Protein 6TOD (pdb70)

Secondary structure (DSSP, 8-state):
-HHHHHHHHHHHHHHHHHHHHHHHHHHHH-GGG--HHHHHHHHHHHHHHHIIIIIHHHHHHHHHHSS--SHHHHHHHHHHHHHHHHHHHHHHHHHHHHHHHHHHHSTTSS---HHHHHHHHHHHHHHHHHHTHHHHHHEEEEESSGGGTTT-STTEEEEE--SSSSHHHHHHHHHHIIIIIHHHHHHHHHHHHHHHHHSSPPPTT----HHHHHHHHHHHHHHHHHHHHHHHHHHHHHHHHHHHHTT--S--GGGHHHHHHHHHHHHHHHHHHHHHHHHHHHHH-HHHHHHHHHIIIII--/-HHHHHHIIIIIIIIIIHHHHHHHHHHHHHHHHHHHHHHHHHHHT-GGG--HHHHHHHHHHHHHHHIIIIIHHHHHHHHHHSS--SHHHHHHHHHHHHHHHHHHHHHHHHHHHHHHHHHHHSTTSS---HHHHHHHHHHHHHHHHHHTHHHHHHEEEE----EEEE--SSSSHHHHHHHHHHIIIIIHHHHHHHHHHHHHHHHHS----SSSHHHHHHHHHHHHHHHHHHHHHHHHHHHHHHHHHHHHHHTT-----STTHHHHHHHHHHHHHHHHHHHHHHHHHHHHH-HHHHHHHHHIIIIIHHHHHH-

CATH classification: 1.20.1070.10

Structure (mmCIF, N/CA/C/O backbone):
data_6TOD
#
_entry.id   6TOD
#
_cell.length_a   57.907
_cell.length_b   158.891
_cell.length_c   182.354
_cell.angle_alpha   90
_cell.angle_beta   95.77
_cell.angle_gamma   90
#
_symmetry.space_group_name_H-M   'I 1 2 1'
#
loop_
_entity.id
_entity.type
_entity.pdbx_description
1 polymer 'Orexin receptor type 1'
2 non-polymer N-ethyl-2-[(6-methoxypyridin-3-yl)-(2-methylphenyl)sulfonyl-amino]-N-(pyridin-3-ylmethyl)ethanamide
3 non-polymer 'SULFATE ION'
4 non-polymer 'TETRAETHYLENE GLYCOL'
5 non-polymer 'CITRIC ACID'
6 non-polymer 'octyl 1-thio-beta-D-glucopyranoside'
7 non-polymer '(1R)-2-{[(S)-{[(2S)-2,3-dihydroxypropyl]oxy}(hydroxy)phosphoryl]oxy}-1-[(hexadecanoyloxy)methyl]ethyl (9Z)-octadec-9-enoate'
8 non-polymer 'SODIUM ION'
9 water water
#
loop_
_atom_site.group_PDB
_atom_site.id
_atom_site.type_symbol
_atom_site.label_atom_id
_atom_site.label_alt_id
_atom_site.label_comp_id
_atom_site.label_asym_id
_atom_site.label_entity_id
_atom_site.label_seq_id
_atom_site.pdbx_PDB_ins_code
_atom_site.Cartn_x
_atom_site.Cartn_y
_atom_site.Cartn_z
_atom_site.occupancy
_atom_site.B_iso_or_equiv
_atom_site.auth_seq_id
_atom_site.auth_comp_id
_atom_site.auth_asym_id
_atom_site.auth_atom_id
_atom_site.pdbx_PDB_model_num
ATOM 1 N N . TYR A 1 21 ? -3.185 -16.03 26.987 1 90.92 45 TYR A N 1
ATOM 2 C CA . TYR A 1 21 ? -2.518 -14.806 26.532 1 90.67 45 TYR A CA 1
ATOM 3 C C . TYR A 1 21 ? -0.975 -14.866 26.701 1 91.06 45 TYR A C 1
ATOM 4 O O . TYR A 1 21 ? -0.263 -14.062 26.093 1 89.97 45 TYR A O 1
ATOM 13 N N . ALA A 1 22 ? -0.471 -15.849 27.485 1 85.51 46 ALA A N 1
ATOM 14 C CA . ALA A 1 22 ? 0.956 -16.08 27.724 1 84.16 46 ALA A CA 1
ATOM 15 C C . ALA A 1 22 ? 1.699 -16.487 26.442 1 86.51 46 ALA A C 1
ATOM 16 O O . ALA A 1 22 ? 2.817 -16.013 26.241 1 85.83 46 ALA A O 1
ATOM 18 N N . TRP A 1 23 ? 1.077 -17.335 25.567 1 82 47 TRP A N 1
ATOM 19 C CA . TRP A 1 23 ? 1.674 -17.755 24.287 1 81.24 47 TRP A CA 1
ATOM 20 C C . TRP A 1 23 ? 1.879 -16.538 23.385 1 77.11 47 TRP A C 1
ATOM 21 O O . TRP A 1 23 ? 2.909 -16.443 22.719 1 75.89 47 TRP A O 1
ATOM 32 N N . VAL A 1 24 ? 0.872 -15.643 23.339 1 68.65 48 VAL A N 1
ATOM 33 C CA . VAL A 1 24 ? 0.857 -14.418 22.54 1 66.64 48 VAL A CA 1
ATOM 34 C C . VAL A 1 24 ? 2.006 -13.503 23 1 67.35 48 VAL A C 1
ATOM 35 O O . VAL A 1 24 ? 2.732 -12.976 22.155 1 66.73 48 VAL A O 1
ATOM 39 N N . LEU A 1 25 ? 2.202 -13.384 24.338 1 60.57 49 LEU A N 1
ATOM 40 C CA . LEU A 1 25 ? 3.248 -12.598 24.993 1 57.99 49 LEU A CA 1
ATOM 41 C C . LEU A 1 25 ? 4.648 -13.176 24.736 1 57.59 49 LEU A C 1
ATOM 42 O O . LEU A 1 25 ? 5.557 -12.406 24.421 1 56.75 49 LEU A O 1
ATOM 47 N N . ILE A 1 26 ? 4.817 -14.517 24.861 1 51.67 50 ILE A N 1
ATOM 48 C CA . ILE A 1 26 ? 6.09 -15.214 24.599 1 50.23 50 ILE A CA 1
ATOM 49 C C . ILE A 1 26 ? 6.47 -15.01 23.128 1 52.68 50 ILE A C 1
ATOM 50 O O . ILE A 1 26 ? 7.595 -14.605 22.849 1 51.05 50 ILE A O 1
ATOM 55 N N . ALA A 1 27 ? 5.509 -15.233 22.203 1 48.71 51 ALA A N 1
ATOM 56 C CA . ALA A 1 27 ? 5.713 -15.064 20.764 1 47.74 51 ALA A CA 1
ATOM 57 C C . ALA A 1 27 ? 6.132 -13.632 20.416 1 51.14 51 ALA A C 1
ATOM 58 O O . ALA A 1 27 ? 7.068 -13.45 19.636 1 51.58 51 ALA A O 1
ATOM 60 N N . ALA A 1 28 ? 5.461 -12.62 21.018 1 46.4 52 ALA A N 1
ATOM 61 C CA . ALA A 1 28 ? 5.735 -11.188 20.812 1 44.64 52 ALA A CA 1
ATOM 62 C C . ALA A 1 28 ? 7.137 -10.834 21.296 1 45.7 52 ALA A C 1
ATOM 63 O O . ALA A 1 28 ? 7.847 -10.09 20.626 1 44.14 52 ALA A O 1
ATOM 65 N N . TYR A 1 29 ? 7.538 -11.397 22.45 1 42.02 53 TYR A N 1
ATOM 66 C CA . TYR A 1 29 ? 8.856 -11.206 23.031 1 41.75 53 TYR A CA 1
ATOM 67 C C . TYR A 1 29 ? 9.93 -11.911 22.194 1 45.65 53 TYR A C 1
ATOM 68 O O . TYR A 1 29 ? 11.017 -11.366 22.048 1 45.08 53 TYR A O 1
ATOM 77 N N . VAL A 1 30 ? 9.626 -13.109 21.637 1 42.93 54 VAL A N 1
ATOM 78 C CA . VAL A 1 30 ? 10.533 -13.888 20.769 1 42.51 54 VAL A CA 1
ATOM 79 C C . VAL A 1 30 ? 10.761 -13.129 19.452 1 46.85 54 VAL A C 1
ATOM 80 O O . VAL A 1 30 ? 11.911 -12.935 19.062 1 46.95 54 VAL A O 1
ATOM 84 N N . ALA A 1 31 ? 9.667 -12.655 18.807 1 43.2 55 ALA A N 1
ATOM 85 C CA . ALA A 1 31 ? 9.702 -11.875 17.561 1 42.2 55 ALA A CA 1
ATOM 86 C C . ALA A 1 31 ? 10.569 -10.63 17.718 1 46.26 55 ALA A C 1
ATOM 87 O O . ALA A 1 31 ? 11.454 -10.402 16.898 1 46.89 55 ALA A O 1
ATOM 89 N N . VAL A 1 32 ? 10.357 -9.862 18.805 1 41.78 56 VAL A N 1
ATOM 90 C CA . VAL A 1 32 ? 11.073 -8.627 19.152 1 39.65 56 VAL A CA 1
ATOM 91 C C . VAL A 1 32 ? 12.56 -8.911 19.441 1 42.67 56 VAL A C 1
ATOM 92 O O . VAL A 1 32 ? 13.412 -8.203 18.925 1 42.95 56 VAL A O 1
ATOM 96 N N . PHE A 1 33 ? 12.865 -9.965 20.214 1 38.32 57 PHE A N 1
ATOM 97 C CA . PHE A 1 33 ? 14.231 -10.386 20.551 1 37.21 57 PHE A CA 1
ATOM 98 C C . PHE A 1 33 ? 15.054 -10.689 19.279 1 42.29 57 PHE A C 1
ATOM 99 O O . PHE A 1 33 ? 16.182 -10.202 19.149 1 41.5 57 PHE A O 1
ATOM 107 N N . VAL A 1 34 ? 14.47 -11.474 18.337 1 39.64 58 VAL A N 1
ATOM 108 C CA . VAL A 1 34 ? 15.113 -11.876 17.083 1 39.21 58 VAL A CA 1
ATOM 109 C C . VAL A 1 34 ? 15.29 -10.684 16.148 1 44.49 58 VAL A C 1
ATOM 110 O O . VAL A 1 34 ? 16.4 -10.469 15.673 1 46.1 58 VAL A O 1
ATOM 114 N N . VAL A 1 35 ? 14.232 -9.903 15.899 1 39.76 59 VAL A N 1
ATOM 115 C CA . VAL A 1 35 ? 14.3 -8.726 15.023 1 38.82 59 VAL A CA 1
ATOM 116 C C . VAL A 1 35 ? 15.3 -7.688 15.571 1 42.94 59 VAL A C 1
ATOM 117 O O . VAL A 1 35 ? 16.103 -7.181 14.794 1 43.19 59 VAL A O 1
ATOM 121 N N . ALA A 1 36 ? 15.301 -7.424 16.9 1 38.47 60 ALA A N 1
ATOM 122 C CA . ALA A 1 36 ? 16.24 -6.474 17.506 1 37.28 60 ALA A CA 1
ATOM 123 C C . ALA A 1 36 ? 17.711 -6.918 17.402 1 42.74 60 ALA A C 1
ATOM 124 O O . ALA A 1 36 ? 18.542 -6.096 17.029 1 43.13 60 ALA A O 1
ATOM 126 N N . LEU A 1 37 ? 18.043 -8.19 17.713 1 39.34 61 LEU A N 1
ATOM 127 C CA . LEU A 1 37 ? 19.438 -8.652 17.64 1 39.38 61 LEU A CA 1
ATOM 128 C C . LEU A 1 37 ? 19.968 -8.685 16.218 1 41.65 61 LEU A C 1
ATOM 129 O O . LEU A 1 37 ? 21.084 -8.232 15.991 1 40.98 61 LEU A O 1
ATOM 134 N N . VAL A 1 38 ? 19.159 -9.166 15.254 1 37.57 62 VAL A N 1
ATOM 135 C CA . VAL A 1 38 ? 19.553 -9.217 13.847 1 36.38 62 VAL A CA 1
ATOM 136 C C . VAL A 1 38 ? 19.686 -7.796 13.291 1 39.2 62 VAL A C 1
ATOM 137 O O . VAL A 1 38 ? 20.757 -7.428 12.818 1 39.39 62 VAL A O 1
ATOM 141 N N . GLY A 1 39 ? 18.622 -7.009 13.403 1 34.6 63 GLY A N 1
ATOM 142 C CA . GLY A 1 39 ? 18.566 -5.638 12.917 1 33.68 63 GLY A CA 1
ATOM 143 C C . GLY A 1 39 ? 19.668 -4.734 13.424 1 37.26 63 GLY A C 1
ATOM 144 O O . GLY A 1 39 ? 20.264 -4.001 12.636 1 37.07 63 GLY A O 1
ATOM 145 N N . ASN A 1 40 ? 19.954 -4.788 14.735 1 33.2 64 ASN A N 1
ATOM 146 C CA . ASN A 1 40 ? 20.962 -3.946 15.373 1 32.63 64 ASN A CA 1
ATOM 147 C C . ASN A 1 40 ? 22.398 -4.399 15.081 1 37.21 64 ASN A C 1
ATOM 148 O O . ASN A 1 40 ? 23.289 -3.548 15.047 1 36.83 64 ASN A O 1
ATOM 153 N N . THR A 1 41 ? 22.625 -5.711 14.836 1 34.5 65 THR A N 1
ATOM 154 C CA . THR A 1 41 ? 23.938 -6.243 14.446 1 34.46 65 THR A CA 1
ATOM 155 C C . THR A 1 41 ? 24.228 -5.726 13.038 1 40.5 65 THR A C 1
ATOM 156 O O . THR A 1 41 ? 25.348 -5.288 12.764 1 40.79 65 THR A O 1
ATOM 160 N N . LEU A 1 42 ? 23.194 -5.728 12.165 1 37.44 66 LEU A N 1
ATOM 161 C CA . LEU A 1 42 ? 23.293 -5.241 10.786 1 36.75 66 LEU A CA 1
ATOM 162 C C . LEU A 1 42 ? 23.621 -3.749 10.714 1 39.1 66 LEU A C 1
ATOM 163 O O . LEU A 1 42 ? 24.355 -3.346 9.834 1 39.55 66 LEU A O 1
ATOM 168 N N . VAL A 1 43 ? 23.115 -2.95 11.653 1 35.84 67 VAL A N 1
ATOM 169 C CA . VAL A 1 43 ? 23.389 -1.516 11.749 1 35.14 67 VAL A CA 1
ATOM 170 C C . VAL A 1 43 ? 24.875 -1.337 12.092 1 41.84 67 VAL A C 1
ATOM 171 O O . VAL A 1 43 ? 25.572 -0.576 11.416 1 41.65 67 VAL A O 1
ATOM 175 N N . CYS A 1 44 ? 25.354 -2.053 13.13 1 39.59 68 CYS A N 1
ATOM 176 C CA . CYS A 1 44 ? 26.751 -2.013 13.567 1 38.91 68 CYS A CA 1
ATOM 177 C C . CYS A 1 44 ? 27.695 -2.448 12.457 1 42.9 68 CYS A C 1
ATOM 178 O O . CYS A 1 44 ? 28.698 -1.78 12.241 1 42.14 68 CYS A O 1
ATOM 181 N N . LEU A 1 45 ? 27.347 -3.526 11.723 1 41.05 69 LEU A N 1
ATOM 182 C CA . LEU A 1 45 ? 28.137 -4.058 10.607 1 41.79 69 LEU A CA 1
ATOM 183 C C . LEU A 1 45 ? 28.192 -3.128 9.396 1 45.79 69 LEU A C 1
ATOM 184 O O . LEU A 1 45 ? 29.275 -2.96 8.833 1 45.68 69 LEU A O 1
ATOM 189 N N . ALA A 1 46 ? 27.04 -2.519 9 1 41.23 70 ALA A N 1
ATOM 190 C CA . ALA A 1 46 ? 26.936 -1.584 7.867 1 40.33 70 ALA A CA 1
ATOM 191 C C . ALA A 1 46 ? 27.884 -0.391 8.037 1 44.86 70 ALA A C 1
ATOM 192 O O . ALA A 1 46 ? 28.582 -0.025 7.088 1 44.34 70 ALA A O 1
ATOM 194 N N . VAL A 1 47 ? 27.923 0.193 9.257 1 41.69 71 VAL A N 1
ATOM 195 C CA . VAL A 1 47 ? 28.764 1.345 9.586 1 41.31 71 VAL A CA 1
ATOM 196 C C . VAL A 1 47 ? 30.242 0.922 9.696 1 49.11 71 VAL A C 1
ATOM 197 O O . VAL A 1 47 ? 31.104 1.631 9.173 1 49.16 71 VAL A O 1
ATOM 201 N N . TRP A 1 48 ? 30.529 -0.239 10.315 1 49.67 72 TRP A N 1
ATOM 202 C CA . TRP A 1 48 ? 31.9 -0.724 10.48 1 52.36 72 TRP A CA 1
ATOM 203 C C . TRP A 1 48 ? 32.605 -1.049 9.158 1 53.81 72 TRP A C 1
ATOM 204 O O . TRP A 1 48 ? 33.777 -0.718 9.004 1 52.85 72 TRP A O 1
ATOM 215 N N . ARG A 1 49 ? 31.894 -1.696 8.223 1 48.78 73 ARG A N 1
ATOM 216 C CA . ARG A 1 49 ? 32.433 -2.17 6.954 1 47.98 73 ARG A CA 1
ATOM 217 C C . ARG A 1 49 ? 32.415 -1.157 5.806 1 52.31 73 ARG A C 1
ATOM 218 O O . ARG A 1 49 ? 33.035 -1.412 4.769 1 52.34 73 ARG A O 1
ATOM 226 N N . ASN A 1 50 ? 31.717 -0.027 5.971 1 49.31 74 ASN A N 1
ATOM 227 C CA . ASN A 1 50 ? 31.599 0.945 4.887 1 49.05 74 ASN A CA 1
ATOM 228 C C . ASN A 1 50 ? 31.965 2.367 5.299 1 53.08 74 ASN A C 1
ATOM 229 O O . ASN A 1 50 ? 31.267 2.988 6.098 1 51.66 74 ASN A O 1
ATOM 234 N N . HIS A 1 51 ? 33.037 2.888 4.706 1 51.84 75 HIS A N 1
ATOM 235 C CA . HIS A 1 51 ? 33.536 4.231 4.94 1 52.91 75 HIS A CA 1
ATOM 236 C C . HIS A 1 51 ? 32.481 5.318 4.686 1 52.41 75 HIS A C 1
ATOM 237 O O . HIS A 1 51 ? 32.443 6.289 5.437 1 51.79 75 HIS A O 1
ATOM 244 N N . HIS A 1 52 ? 31.638 5.164 3.633 1 46.6 76 HIS A N 1
ATOM 245 C CA . HIS A 1 52 ? 30.575 6.117 3.282 1 45.69 76 HIS A CA 1
ATOM 246 C C . HIS A 1 52 ? 29.462 6.208 4.351 1 49.15 76 HIS A C 1
ATOM 247 O O . HIS A 1 52 ? 28.724 7.199 4.375 1 48.67 76 HIS A O 1
ATOM 254 N N . MET A 1 53 ? 29.341 5.167 5.222 1 44.53 77 MET A N 1
A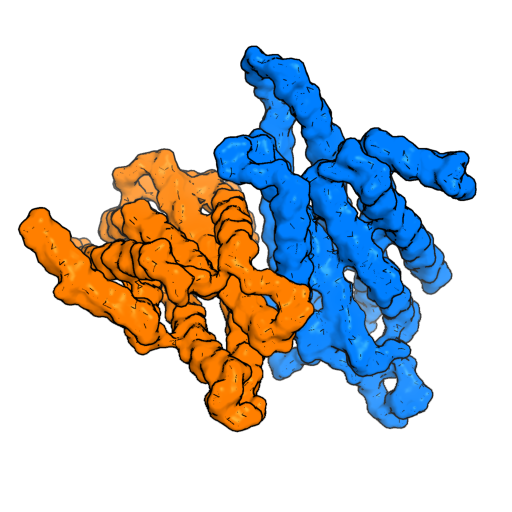TOM 255 C CA . MET A 1 53 ? 28.365 5.046 6.317 1 43.09 77 MET A CA 1
ATOM 256 C C . MET A 1 53 ? 28.85 5.705 7.604 1 45.6 77 MET A C 1
ATOM 257 O O . MET A 1 53 ? 28.051 5.922 8.5 1 45.04 77 MET A O 1
ATOM 262 N N . ARG A 1 54 ? 30.158 5.978 7.72 1 42.52 78 ARG A N 1
ATOM 263 C CA . ARG A 1 54 ? 30.787 6.543 8.919 1 41.31 78 ARG A CA 1
ATOM 264 C C . ARG A 1 54 ? 30.569 8.063 9.072 1 44.09 78 ARG A C 1
ATOM 265 O O . ARG A 1 54 ? 31.521 8.842 9.092 1 44.21 78 ARG A O 1
ATOM 273 N N . THR A 1 55 ? 29.298 8.468 9.185 1 39.49 79 THR A N 1
ATOM 274 C CA . THR A 1 55 ? 28.885 9.858 9.417 1 38.09 79 THR A CA 1
ATOM 275 C C . THR A 1 55 ? 28.694 10.018 10.931 1 37.98 79 THR A C 1
ATOM 276 O O . THR A 1 55 ? 28.559 9.006 11.623 1 36.79 79 THR A O 1
ATOM 280 N N . VAL A 1 56 ? 28.694 11.274 11.444 1 33.01 80 VAL A N 1
ATOM 281 C CA . VAL A 1 56 ? 28.495 11.593 12.873 1 32 80 VAL A CA 1
ATOM 282 C C . VAL A 1 56 ? 27.189 10.952 13.396 1 34.5 80 VAL A C 1
ATOM 283 O O . VAL A 1 56 ? 27.219 10.268 14.423 1 34.52 80 VAL A O 1
ATOM 287 N N . THR A 1 57 ? 26.074 11.13 12.65 1 29.57 81 THR A N 1
ATOM 288 C CA . THR A 1 57 ? 24.76 10.569 12.985 1 28.98 81 THR A CA 1
ATOM 289 C C . THR A 1 57 ? 24.825 9.043 13.091 1 31.46 81 THR A C 1
ATOM 290 O O . THR A 1 57 ? 24.327 8.49 14.072 1 29.01 81 THR A O 1
ATOM 294 N N . ASN A 1 58 ? 25.466 8.375 12.106 1 28.35 82 ASN A N 1
ATOM 295 C CA . ASN A 1 58 ? 25.57 6.909 12.079 1 28.62 82 ASN A CA 1
ATOM 296 C C . ASN A 1 58 ? 26.438 6.345 13.19 1 33.61 82 ASN A C 1
ATOM 297 O O . ASN A 1 58 ? 26.145 5.246 13.635 1 35.14 82 ASN A O 1
ATOM 302 N N . TYR A 1 59 ? 27.431 7.107 13.694 1 30.23 83 TYR A N 1
ATOM 303 C CA . TYR A 1 59 ? 28.241 6.713 14.851 1 30.82 83 TYR A CA 1
ATOM 304 C C . TYR A 1 59 ? 27.332 6.692 16.094 1 30.92 83 TYR A C 1
ATOM 305 O O . TYR A 1 59 ? 27.365 5.73 16.867 1 30.77 83 TYR A O 1
ATOM 314 N N . PHE A 1 60 ? 26.475 7.728 16.241 1 25.3 84 PHE A N 1
ATOM 315 C CA . PHE A 1 60 ? 25.499 7.817 17.326 1 24.22 84 PHE A CA 1
ATOM 316 C C . PHE A 1 60 ? 24.415 6.754 17.163 1 28.73 84 PHE A C 1
ATOM 317 O O . PHE A 1 60 ? 24.051 6.145 18.15 1 29.12 84 PHE A O 1
ATOM 325 N N . LEU A 1 61 ? 23.935 6.482 15.926 1 25.68 85 LEU A N 1
ATOM 326 C CA . LEU A 1 61 ? 22.955 5.409 15.674 1 24.57 85 LEU A CA 1
ATOM 327 C C . LEU A 1 61 ? 23.563 4.037 16.021 1 30.51 85 LEU A C 1
ATOM 328 O O . LEU A 1 61 ? 22.828 3.163 16.477 1 30.49 85 LEU A O 1
ATOM 333 N N . VAL A 1 62 ? 24.905 3.857 15.844 1 28.02 86 VAL A N 1
ATOM 334 C CA . VAL A 1 62 ? 25.583 2.619 16.273 1 28.22 86 VAL A CA 1
ATOM 335 C C . VAL A 1 62 ? 25.493 2.513 17.826 1 31.55 86 VAL A C 1
ATOM 336 O O . VAL A 1 62 ? 25.14 1.455 18.34 1 31.84 86 VAL A O 1
ATOM 340 N N . ASN A 1 63 ? 25.748 3.623 18.545 1 26.92 87 ASN A N 1
ATOM 341 C CA . ASN A 1 63 ? 25.652 3.68 20.002 1 26.72 87 ASN A CA 1
ATOM 342 C C . ASN A 1 63 ? 24.233 3.314 20.509 1 31.76 87 ASN A C 1
ATOM 343 O O . ASN A 1 63 ? 24.099 2.568 21.485 1 30.94 87 ASN A O 1
ATOM 348 N N . LEU A 1 64 ? 23.191 3.8 19.802 1 27.69 88 LEU A N 1
ATOM 349 C CA . LEU A 1 64 ? 21.793 3.479 20.068 1 27.29 88 LEU A CA 1
ATOM 350 C C . LEU A 1 64 ? 21.586 1.954 19.901 1 30.66 88 LEU A C 1
ATOM 351 O O . LEU A 1 64 ? 20.972 1.334 20.764 1 30.02 88 LEU A O 1
ATOM 356 N N . SER A 1 65 ? 22.165 1.349 18.843 1 27.33 89 SER A N 1
ATOM 357 C CA . SER A 1 65 ? 22.137 -0.102 18.598 1 26.83 89 SER A CA 1
ATOM 358 C C . SER A 1 65 ? 22.87 -0.872 19.704 1 31.83 89 SER A C 1
ATOM 359 O O . SER A 1 65 ? 22.385 -1.917 20.096 1 31.5 89 SER A O 1
ATOM 362 N N . LEU A 1 66 ? 24.006 -0.347 20.237 1 30.33 90 LEU A N 1
ATOM 363 C CA . LEU A 1 66 ? 24.735 -0.987 21.35 1 30.45 90 LEU A CA 1
ATOM 364 C C . LEU A 1 66 ? 23.903 -0.983 22.654 1 33.47 90 LEU A C 1
ATOM 365 O O . LEU A 1 66 ? 23.842 -2.003 23.345 1 34.64 90 LEU A O 1
ATOM 370 N N . ALA A 1 67 ? 23.229 0.133 22.927 1 28.53 91 ALA A N 1
ATOM 371 C CA . ALA A 1 67 ? 22.347 0.247 24.107 1 28.66 91 ALA A CA 1
ATOM 372 C C . ALA A 1 67 ? 21.154 -0.694 23.915 1 35.28 91 ALA A C 1
ATOM 373 O O . ALA A 1 67 ? 20.783 -1.363 24.864 1 36.76 91 ALA A O 1
ATOM 375 N N . ASP A 1 68 ? 20.603 -0.743 22.704 1 31.09 92 ASP A N 1
ATOM 376 C CA . ASP A 1 68 ? 19.479 -1.603 22.377 1 30.38 92 ASP A CA 1
ATOM 377 C C . ASP A 1 68 ? 19.852 -3.093 22.399 1 36.75 92 ASP A C 1
ATOM 378 O O . ASP A 1 68 ? 19.031 -3.892 22.836 1 37.58 92 ASP A O 1
ATOM 383 N N . VAL A 1 69 ? 21.094 -3.454 22.048 1 33.34 93 VAL A N 1
ATOM 384 C CA . VAL A 1 69 ? 21.568 -4.844 22.117 1 33.56 93 VAL A CA 1
ATOM 385 C C . VAL A 1 69 ? 21.801 -5.254 23.584 1 38.01 93 VAL A C 1
ATOM 386 O O . VAL A 1 69 ? 21.493 -6.383 23.946 1 37.13 93 VAL A O 1
ATOM 390 N N . LEU A 1 70 ? 22.312 -4.331 24.424 1 37.01 94 LEU A N 1
ATOM 391 C CA . LEU A 1 70 ? 22.513 -4.569 25.86 1 37.46 94 LEU A CA 1
ATOM 392 C C . LEU A 1 70 ? 21.158 -4.926 26.535 1 41.95 94 LEU A C 1
ATOM 393 O O . LEU A 1 70 ? 21.086 -5.919 27.26 1 42.96 94 LEU A O 1
ATOM 398 N N . ALA A 1 71 ? 20.105 -4.179 26.206 1 36.75 95 ALA A N 1
ATOM 399 C CA . ALA A 1 71 ? 18.755 -4.398 26.772 1 35.94 95 ALA A CA 1
ATOM 400 C C . ALA A 1 71 ? 18.144 -5.697 26.233 1 39.07 95 ALA A C 1
ATOM 401 O O . ALA A 1 71 ? 17.619 -6.461 27.026 1 37.51 95 ALA A O 1
ATOM 403 N N . THR A 1 72 ? 18.205 -5.908 24.92 1 36.27 96 THR A N 1
ATOM 404 C CA . THR A 1 72 ? 17.665 -7.106 24.255 1 36.5 96 THR A CA 1
ATOM 405 C C . THR A 1 72 ? 18.334 -8.409 24.691 1 40.46 96 THR A C 1
ATOM 406 O O . THR A 1 72 ? 17.632 -9.382 24.969 1 41.15 96 THR A O 1
ATOM 410 N N . ALA A 1 73 ? 19.667 -8.441 24.729 1 36.8 97 ALA A N 1
ATOM 411 C CA . ALA A 1 73 ? 20.403 -9.65 25.079 1 37.23 97 ALA A CA 1
ATOM 412 C C . ALA A 1 73 ? 20.334 -10.052 26.562 1 42.32 97 ALA A C 1
ATOM 413 O O . ALA A 1 73 ? 20.097 -11.219 26.852 1 41.85 97 ALA A O 1
ATOM 415 N N . ILE A 1 74 ? 20.539 -9.1 27.491 1 39.39 98 ILE A N 1
ATOM 416 C CA . ILE A 1 74 ? 20.625 -9.388 28.925 1 38.61 98 ILE A CA 1
ATOM 417 C C . ILE A 1 74 ? 19.332 -9.128 29.697 1 39.61 98 ILE A C 1
ATOM 418 O O . ILE A 1 74 ? 18.999 -9.912 30.581 1 39.62 98 ILE A O 1
ATOM 423 N N . CYS A 1 75 ? 18.616 -8.045 29.395 1 33.67 99 CYS A N 1
ATOM 424 C CA . CYS A 1 75 ? 17.43 -7.639 30.151 1 31.95 99 CYS A CA 1
ATOM 425 C C . CYS A 1 75 ? 16.095 -8.199 29.63 1 34.25 99 CYS A C 1
ATOM 426 O O . CYS A 1 75 ? 15.254 -8.54 30.458 1 32.67 99 CYS A O 1
ATOM 429 N N . LEU A 1 76 ? 15.893 -8.297 28.292 1 31.06 100 LEU A N 1
ATOM 430 C CA . LEU A 1 76 ? 14.644 -8.802 27.692 1 31.04 100 LEU A CA 1
ATOM 431 C C . LEU A 1 76 ? 14.25 -10.206 28.227 1 37.26 100 LEU A C 1
ATOM 432 O O . LEU A 1 76 ? 13.1 -10.33 28.659 1 37.32 100 LEU A O 1
ATOM 437 N N . PRO A 1 77 ? 15.14 -11.253 28.244 1 34.64 101 PRO A N 1
ATOM 438 C CA . PRO A 1 77 ? 14.732 -12.559 28.808 1 34.79 101 PRO A CA 1
ATOM 439 C C . PRO A 1 77 ? 14.301 -12.527 30.287 1 39.61 101 PRO A C 1
ATOM 440 O O . PRO A 1 77 ? 13.334 -13.191 30.624 1 40.52 101 PRO A O 1
ATOM 444 N N . ALA A 1 78 ? 14.981 -11.735 31.153 1 36.62 102 ALA A N 1
ATOM 445 C CA . ALA A 1 78 ? 14.641 -11.575 32.577 1 35.59 102 ALA A CA 1
ATOM 446 C C . ALA A 1 78 ? 13.288 -10.895 32.749 1 39.72 102 ALA A C 1
ATOM 447 O O . ALA A 1 78 ? 12.5 -11.323 33.598 1 39.47 102 ALA A O 1
ATOM 449 N N . SER A 1 79 ? 12.999 -9.873 31.921 1 35.3 103 SER A N 1
ATOM 450 C CA . SER A 1 79 ? 11.739 -9.131 31.937 1 34.63 103 SER A CA 1
ATOM 451 C C . SER A 1 79 ? 10.579 -10.023 31.452 1 39.19 103 SER A C 1
ATOM 452 O O . SER A 1 79 ? 9.5 -9.972 32.025 1 37.45 103 SER A O 1
ATOM 455 N N . LEU A 1 80 ? 10.801 -10.855 30.417 1 38.06 104 LEU A N 1
ATOM 456 C CA . LEU A 1 80 ? 9.785 -11.801 29.931 1 38.22 104 LEU A CA 1
ATOM 457 C C . LEU A 1 80 ? 9.438 -12.841 31.035 1 44.94 104 LEU A C 1
ATOM 458 O O . LEU A 1 80 ? 8.258 -13.145 31.216 1 44.97 104 LEU A O 1
ATOM 463 N N . LEU A 1 81 ? 10.444 -13.341 31.789 1 42.57 105 LEU A N 1
ATOM 464 C CA . LEU A 1 81 ? 10.199 -14.286 32.877 1 43.09 105 LEU A CA 1
ATOM 465 C C . LEU A 1 81 ? 9.45 -13.672 34.054 1 46.03 105 LEU A C 1
ATOM 466 O O . LEU A 1 81 ? 8.637 -14.361 34.651 1 46.91 105 LEU A O 1
ATOM 471 N N . VAL A 1 82 ? 9.695 -12.397 34.382 1 40.94 106 VAL A N 1
ATOM 472 C CA . VAL A 1 82 ? 8.979 -11.705 35.463 1 39.65 106 VAL A CA 1
ATOM 473 C C . VAL A 1 82 ? 7.522 -11.489 35.021 1 46.05 106 VAL A C 1
ATOM 474 O O . VAL A 1 82 ? 6.612 -11.75 35.794 1 46.52 106 VAL A O 1
ATOM 478 N N . ASP A 1 83 ? 7.304 -11.052 33.771 1 44.01 107 ASP A N 1
ATOM 479 C CA . ASP A 1 83 ? 5.963 -10.798 33.249 1 43.93 107 ASP A CA 1
ATOM 480 C C . ASP A 1 83 ? 5.131 -12.087 33.11 1 49.64 107 ASP A C 1
ATOM 481 O O . ASP A 1 83 ? 3.913 -12.034 33.261 1 50.08 107 ASP A O 1
ATOM 486 N N . ILE A 1 84 ? 5.784 -13.246 32.899 1 47.14 108 ILE A N 1
ATOM 487 C CA . ILE A 1 84 ? 5.107 -14.545 32.793 1 47.52 108 ILE A CA 1
ATOM 488 C C . ILE A 1 84 ? 4.84 -15.172 34.161 1 50.65 108 ILE A C 1
ATOM 489 O O . ILE A 1 84 ? 3.712 -15.583 34.424 1 51.3 108 ILE A O 1
ATOM 494 N N . THR A 1 85 ? 5.882 -15.285 35 1 44.92 109 THR A N 1
ATOM 495 C CA . THR A 1 85 ? 5.843 -15.975 36.288 1 43.68 109 THR A CA 1
ATOM 496 C C . THR A 1 85 ? 5.445 -15.121 37.495 1 46.21 109 THR A C 1
ATOM 497 O O . THR A 1 85 ? 5.102 -15.685 38.53 1 46.14 109 THR A O 1
ATOM 501 N N . GLU A 1 86 ? 5.531 -13.792 37.388 1 42.45 110 GLU A N 1
ATOM 502 C CA . GLU A 1 86 ? 5.254 -12.857 38.493 1 42.29 110 GLU A CA 1
ATOM 503 C C . GLU A 1 86 ? 6.245 -13.091 39.65 1 47.24 110 GLU A C 1
ATOM 504 O O . GLU A 1 86 ? 5.908 -12.9 40.818 1 47.9 110 GLU A O 1
ATOM 510 N N . SER A 1 87 ? 7.482 -13.512 39.309 1 43.29 111 SER A N 1
ATOM 511 C CA . SER A 1 87 ? 8.55 -13.755 40.283 1 42.44 111 SER A CA 1
ATOM 512 C C . SER A 1 87 ? 9.946 -13.518 39.71 1 44.29 111 SER A C 1
ATOM 513 O O . SER A 1 87 ? 10.136 -13.609 38.492 1 44.01 111 SER A O 1
ATOM 516 N N . TRP A 1 88 ? 10.917 -13.216 40.598 1 39.3 112 TRP A N 1
ATOM 517 C CA . TRP A 1 88 ? 12.321 -13.002 40.251 1 38.71 112 TRP A CA 1
ATOM 518 C C . TRP A 1 88 ? 13.082 -14.32 40.404 1 43.03 112 TRP A C 1
ATOM 519 O O . TRP A 1 88 ? 13.243 -14.819 41.523 1 43.57 112 TRP A O 1
ATOM 530 N N . LEU A 1 89 ? 13.538 -14.882 39.288 1 40.17 113 LEU A N 1
ATOM 531 C CA . LEU A 1 89 ? 14.218 -16.185 39.282 1 41.38 113 LEU A CA 1
ATOM 532 C C . LEU A 1 89 ? 15.729 -16.141 39.095 1 45.71 113 LEU A C 1
ATOM 533 O O . LEU A 1 89 ? 16.323 -17.2 38.868 1 46 113 LEU A O 1
ATOM 538 N N . PHE A 1 90 ? 16.363 -14.952 39.227 1 42 114 PHE A N 1
ATOM 539 C CA . PHE A 1 90 ? 17.789 -14.798 38.937 1 41.47 114 PHE A CA 1
ATOM 540 C C . PHE A 1 90 ? 18.713 -14.51 40.138 1 45.22 114 PHE A C 1
ATOM 541 O O . PHE A 1 90 ? 19.915 -14.316 39.94 1 44.71 114 PHE A O 1
ATOM 549 N N . GLY A 1 91 ? 18.188 -14.569 41.354 1 42.05 115 GLY A N 1
ATOM 550 C CA . GLY A 1 91 ? 18.993 -14.333 42.548 1 42.1 115 GLY A CA 1
ATOM 551 C C . GLY A 1 91 ? 19.171 -12.876 42.926 1 46.33 115 GLY A C 1
ATOM 552 O O . GLY A 1 91 ? 18.782 -11.976 42.177 1 46.54 115 GLY A O 1
ATOM 553 N N . HIS A 1 92 ? 19.773 -12.645 44.101 1 42.69 116 HIS A N 1
ATOM 554 C CA . HIS A 1 92 ? 20.015 -11.337 44.712 1 42.58 116 HIS A CA 1
ATOM 555 C C . HIS A 1 92 ? 20.926 -10.421 43.902 1 43.14 116 HIS A C 1
ATOM 556 O O . HIS A 1 92 ? 20.561 -9.265 43.677 1 42.35 116 HIS A O 1
ATOM 563 N N . ALA A 1 93 ? 22.098 -10.919 43.464 1 38.22 117 ALA A N 1
ATOM 564 C CA . ALA A 1 93 ? 23.072 -10.151 42.674 1 36.76 117 ALA A CA 1
ATOM 565 C C . ALA A 1 93 ? 22.471 -9.599 41.386 1 41.31 117 ALA A C 1
ATOM 566 O O . ALA A 1 93 ? 22.613 -8.406 41.126 1 42.36 117 ALA A O 1
ATOM 568 N N . LEU A 1 94 ? 21.759 -10.447 40.609 1 37.27 118 LEU A N 1
ATOM 569 C CA . LEU A 1 94 ? 21.151 -10.024 39.341 1 36.14 118 LEU A CA 1
ATOM 570 C C . LEU A 1 94 ? 19.94 -9.119 39.532 1 39.12 118 LEU A C 1
ATOM 571 O O . LEU A 1 94 ? 19.587 -8.393 38.606 1 39.22 118 LEU A O 1
ATOM 576 N N . CYS A 1 95 ? 19.35 -9.094 40.742 1 35.27 119 CYS A N 1
ATOM 577 C CA . CYS A 1 95 ? 18.254 -8.18 41.064 1 34.99 119 CYS A CA 1
ATOM 578 C C . CYS A 1 95 ? 18.802 -6.723 41.115 1 37.52 119 CYS A C 1
ATOM 579 O O . CYS A 1 95 ? 18.065 -5.777 40.86 1 36.24 119 CYS A O 1
ATOM 582 N N . LYS A 1 96 ? 20.114 -6.554 41.372 1 33.97 120 LYS A N 1
ATOM 583 C CA . LYS A 1 96 ? 20.739 -5.232 41.317 1 33.33 120 LYS A CA 1
ATOM 584 C C . LYS A 1 96 ? 21.272 -4.946 39.909 1 34.47 120 LYS A C 1
ATOM 585 O O . LYS A 1 96 ? 20.999 -3.881 39.385 1 33.98 120 LYS A O 1
ATOM 591 N N . VAL A 1 97 ? 21.968 -5.926 39.285 1 29.96 121 VAL A N 1
ATOM 592 C CA . VAL A 1 97 ? 22.65 -5.826 37.986 1 28.97 121 VAL A CA 1
ATOM 593 C C . VAL A 1 97 ? 21.692 -5.643 36.785 1 33.38 121 VAL A C 1
ATOM 594 O O . VAL A 1 97 ? 21.934 -4.736 35.995 1 32.08 121 VAL A O 1
ATOM 598 N N . ILE A 1 98 ? 20.646 -6.494 36.62 1 31.12 122 ILE A N 1
ATOM 599 C CA . ILE A 1 98 ? 19.711 -6.397 35.479 1 30.91 122 ILE A CA 1
ATOM 600 C C . ILE A 1 98 ? 18.903 -5.059 35.523 1 34.47 122 ILE A C 1
ATOM 601 O O . ILE A 1 98 ? 18.988 -4.338 34.527 1 34.18 122 ILE A O 1
ATOM 606 N N . PRO A 1 99 ? 18.214 -4.633 36.631 1 30.68 123 PRO A N 1
ATOM 607 C CA . PRO A 1 99 ? 17.555 -3.304 36.619 1 29.24 123 PRO A CA 1
ATOM 608 C C . PRO A 1 99 ? 18.519 -2.157 36.32 1 30.72 123 PRO A C 1
ATOM 609 O O . PRO A 1 99 ? 18.146 -1.205 35.632 1 30.28 123 PRO A O 1
ATOM 613 N N . TYR A 1 100 ? 19.764 -2.269 36.8 1 25.89 124 TYR A N 1
ATOM 614 C CA . TYR A 1 100 ? 20.82 -1.293 36.556 1 25.38 124 TYR A CA 1
ATOM 615 C C . TYR A 1 100 ? 21.134 -1.221 35.049 1 30.78 124 TYR A C 1
ATOM 616 O O . TYR A 1 100 ? 21.125 -0.127 34.467 1 31.57 124 TYR A O 1
ATOM 625 N N . LEU A 1 101 ? 21.342 -2.372 34.411 1 25.96 125 LEU A N 1
ATOM 626 C CA . LEU A 1 101 ? 21.668 -2.405 32.962 1 25.04 125 LEU A CA 1
ATOM 627 C C . LEU A 1 101 ? 20.484 -1.908 32.124 1 28.85 125 LEU A C 1
ATOM 628 O O . LEU A 1 101 ? 20.729 -1.272 31.099 1 29.25 125 LEU A O 1
ATOM 633 N N . GLN A 1 102 ? 19.251 -2.219 32.519 1 25.56 126 GLN A N 1
ATOM 634 C CA . GLN A 1 102 ? 18.075 -1.723 31.759 1 25.18 126 GLN A CA 1
ATOM 635 C C . GLN A 1 102 ? 17.996 -0.193 31.856 1 29.28 126 GLN A C 1
ATOM 636 O O . GLN A 1 102 ? 17.752 0.438 30.837 1 30.49 126 GLN A O 1
ATOM 642 N N . THR A 1 103 ? 18.192 0.367 33.047 1 24.41 127 THR A N 1
ATOM 643 C CA . THR A 1 103 ? 18.145 1.842 33.24 1 23.4 127 THR A CA 1
ATOM 644 C C . THR A 1 103 ? 19.319 2.533 32.532 1 27.34 127 THR A C 1
ATOM 645 O O . THR A 1 103 ? 19.115 3.623 32.013 1 27.44 127 THR A O 1
ATOM 649 N N . VAL A 1 104 ? 20.503 1.917 32.553 1 24.45 128 VAL A N 1
ATOM 650 C CA . VAL A 1 104 ? 21.718 2.478 31.892 1 23.97 128 VAL A CA 1
ATOM 651 C C . VAL A 1 104 ? 21.449 2.559 30.39 1 29.56 128 VAL A C 1
ATOM 652 O O . VAL A 1 104 ? 21.783 3.578 29.796 1 30.31 128 VAL A O 1
ATOM 656 N N . SER A 1 105 ? 20.813 1.523 29.845 1 26.66 129 SER A N 1
ATOM 657 C CA . SER A 1 105 ? 20.455 1.401 28.413 1 26.62 129 SER A CA 1
ATOM 658 C C . SER A 1 105 ? 19.473 2.506 28.002 1 27.81 129 SER A C 1
ATOM 659 O O . SER A 1 105 ? 19.651 3.066 26.923 1 27.3 129 SER A O 1
ATOM 662 N N . VAL A 1 106 ? 18.478 2.799 28.838 1 22.97 130 VAL A N 1
ATOM 663 C CA . VAL A 1 106 ? 17.487 3.877 28.558 1 22.38 130 VAL A CA 1
ATOM 664 C C . VAL A 1 106 ? 18.222 5.222 28.523 1 27.47 130 VAL A C 1
ATOM 665 O O . VAL A 1 106 ? 17.948 6.022 27.639 1 28.08 130 VAL A O 1
ATOM 669 N N . SER A 1 107 ? 19.131 5.427 29.471 1 22.41 131 SER A N 1
ATOM 670 C CA . SER A 1 107 ? 19.939 6.663 29.588 1 20.17 131 SER A CA 1
ATOM 671 C C . SER A 1 107 ? 20.851 6.824 28.364 1 25.35 131 SER A C 1
ATOM 672 O O . SER A 1 107 ? 20.928 7.934 27.848 1 25.2 131 SER A O 1
ATOM 675 N N . VAL A 1 108 ? 21.49 5.739 27.916 1 20.49 132 VAL A N 1
ATOM 676 C CA . VAL A 1 108 ? 22.379 5.775 26.717 1 20.74 132 VAL A CA 1
ATOM 677 C C . VAL A 1 108 ? 21.532 6.104 25.49 1 26.34 132 VAL A C 1
ATOM 678 O O . VAL A 1 108 ? 21.949 6.942 24.7 1 25.29 132 VAL A O 1
ATOM 682 N N . ALA A 1 109 ? 20.352 5.494 25.39 1 23.72 133 ALA A N 1
ATOM 683 C CA . ALA A 1 109 ? 19.439 5.717 24.251 1 22.04 133 ALA A CA 1
ATOM 684 C C . ALA A 1 109 ? 18.991 7.18 24.204 1 27.43 133 ALA A C 1
ATOM 685 O O . ALA A 1 109 ? 19.181 7.811 23.169 1 27.56 133 ALA A O 1
ATOM 687 N N . VAL A 1 110 ? 18.438 7.691 25.303 1 23.91 134 VAL A N 1
ATOM 688 C CA . VAL A 1 110 ? 17.921 9.057 25.339 1 24.52 134 VAL A CA 1
ATOM 689 C C . VAL A 1 110 ? 19.056 10.114 25.199 1 28.01 134 VAL A C 1
ATOM 690 O O . VAL A 1 110 ? 18.865 11.106 24.49 1 27.67 134 VAL A O 1
ATOM 694 N N . LEU A 1 111 ? 20.226 9.89 25.835 1 24.02 135 LEU A N 1
ATOM 695 C CA . LEU A 1 111 ? 21.342 10.82 25.7 1 23.64 135 LEU A CA 1
ATOM 696 C C . LEU A 1 111 ? 21.92 10.79 24.282 1 26.24 135 LEU A C 1
ATOM 697 O O . LEU A 1 111 ? 22.279 11.847 23.775 1 24.81 135 LEU A O 1
ATOM 702 N N . THR A 1 112 ? 21.921 9.601 23.613 1 23.33 136 THR A N 1
ATOM 703 C CA . THR A 1 112 ? 22.397 9.443 22.224 1 22.88 136 THR A CA 1
ATOM 704 C C . THR A 1 112 ? 21.501 10.241 21.299 1 26.24 136 THR A C 1
ATOM 705 O O . THR A 1 112 ? 22.001 11.009 20.478 1 26.22 136 THR A O 1
ATOM 709 N N . LEU A 1 113 ? 20.177 10.084 21.457 1 23.87 137 LEU A N 1
ATOM 710 C CA . LEU A 1 113 ? 19.194 10.837 20.672 1 23.1 137 LEU A CA 1
ATOM 711 C C . LEU A 1 113 ? 19.328 12.34 20.903 1 26.47 137 LEU A C 1
ATOM 712 O O . LEU A 1 113 ? 19.217 13.105 19.939 1 26.88 137 LEU A O 1
ATOM 717 N N . SER A 1 114 ? 19.633 12.756 22.161 1 22.22 138 SER A N 1
ATOM 718 C CA . SER A 1 114 ? 19.833 14.165 22.524 1 22.33 138 SER A CA 1
ATOM 719 C C . SER A 1 114 ? 21.074 14.734 21.834 1 28.3 138 SER A C 1
ATOM 720 O O . SER A 1 114 ? 21.018 15.861 21.359 1 27.35 138 SER A O 1
ATOM 723 N N . PHE A 1 115 ? 22.18 13.956 21.759 1 27.32 139 PHE A N 1
ATOM 724 C CA . PHE A 1 115 ? 23.428 14.393 21.125 1 27.69 139 PHE A CA 1
ATOM 725 C C . PHE A 1 115 ? 23.327 14.429 19.597 1 29.79 139 PHE A C 1
ATOM 726 O O . PHE A 1 115 ? 23.954 15.297 18.997 1 30.23 139 PHE A O 1
ATOM 734 N N . ILE A 1 116 ? 22.497 13.559 18.973 1 24.75 140 ILE A N 1
ATOM 735 C CA . ILE A 1 116 ? 22.237 13.608 17.527 1 24.59 140 ILE A CA 1
ATOM 736 C C . ILE A 1 116 ? 21.523 14.954 17.237 1 31.24 140 ILE A C 1
ATOM 737 O O . ILE A 1 116 ? 21.975 15.714 16.374 1 30.64 140 ILE A O 1
ATOM 742 N N . ALA A 1 117 ? 20.406 15.231 17.981 1 29.17 141 ALA A N 1
ATOM 743 C CA . ALA A 1 117 ? 19.592 16.441 17.892 1 27.64 141 ALA A CA 1
ATOM 744 C C . ALA A 1 117 ? 20.482 17.672 18.02 1 30.54 141 ALA A C 1
ATOM 745 O O . ALA A 1 117 ? 20.395 18.576 17.193 1 29.57 141 ALA A O 1
ATOM 747 N N . LEU A 1 118 ? 21.371 17.678 19.027 1 26.64 142 LEU A N 1
ATOM 748 C CA . LEU A 1 118 ? 22.309 18.753 19.31 1 26.6 142 LEU A CA 1
ATOM 749 C C . LEU A 1 118 ? 23.263 18.978 18.127 1 29.54 142 LEU A C 1
ATOM 750 O O . LEU A 1 118 ? 23.472 20.118 17.704 1 29.13 142 LEU A O 1
ATOM 755 N N . ASP A 1 119 ? 23.802 17.88 17.568 1 25.52 143 ASP A N 1
ATOM 756 C CA . ASP A 1 119 ? 24.716 17.906 16.435 1 24.53 143 ASP A CA 1
ATOM 757 C C . ASP A 1 119 ? 24.038 18.477 15.188 1 29.47 143 ASP A C 1
ATOM 758 O O . ASP A 1 119 ? 24.61 19.345 14.533 1 30.21 143 ASP A O 1
ATOM 763 N N . ARG A 1 120 ? 22.825 18.002 14.87 1 25.79 144 ARG A N 1
ATOM 764 C CA . ARG A 1 120 ? 22.03 18.45 13.727 1 25.43 144 ARG A CA 1
ATOM 765 C C . ARG A 1 120 ? 21.562 19.879 13.896 1 30.43 144 ARG A C 1
ATOM 766 O O . ARG A 1 120 ? 21.559 20.613 12.918 1 32.2 144 ARG A O 1
ATOM 774 N N . TRP A 1 121 ? 21.194 20.289 15.124 1 25.33 145 TRP A N 1
ATOM 775 C CA . TRP A 1 121 ? 20.732 21.64 15.435 1 24.57 145 TRP A CA 1
ATOM 776 C C . TRP A 1 121 ? 21.853 22.631 15.233 1 29.14 145 TRP A C 1
ATOM 777 O O . TRP A 1 121 ? 21.646 23.636 14.568 1 29.97 145 TRP A O 1
ATOM 788 N N . TYR A 1 122 ? 23.058 22.344 15.74 1 26.24 146 TYR A N 1
ATOM 789 C CA . TYR A 1 122 ? 24.207 23.229 15.495 1 25.4 146 TYR A CA 1
ATOM 790 C C . TYR A 1 122 ? 24.611 23.227 14.032 1 31.38 146 TYR A C 1
ATOM 791 O O . TYR A 1 122 ? 24.727 24.295 13.46 1 32.62 146 TYR A O 1
ATOM 800 N N . ALA A 1 123 ? 24.764 22.049 13.401 1 28.5 147 ALA A N 1
ATOM 801 C CA . ALA A 1 123 ? 25.169 21.975 11.991 1 28.52 147 ALA A CA 1
ATOM 802 C C . ALA A 1 123 ? 24.235 22.751 11.039 1 34.26 147 ALA A C 1
ATOM 803 O O . ALA A 1 123 ? 24.711 23.475 10.163 1 35.34 147 ALA A O 1
ATOM 805 N N . ILE A 1 124 ? 22.916 22.632 11.249 1 31.02 148 ILE A N 1
ATOM 806 C CA . ILE A 1 124 ? 21.885 23.215 10.384 1 29.8 148 ILE A CA 1
ATOM 807 C C . ILE A 1 124 ? 21.449 24.613 10.811 1 33.33 148 ILE A C 1
ATOM 808 O O . ILE A 1 124 ? 21.355 25.482 9.945 1 34.36 148 ILE A O 1
ATOM 813 N N . CYS A 1 125 ? 21.162 24.837 12.103 1 29.21 149 CYS A N 1
ATOM 814 C CA . CYS A 1 125 ? 20.652 26.131 12.563 1 29.08 149 CYS A CA 1
ATOM 815 C C . CYS A 1 125 ? 21.736 27.144 12.982 1 35.23 149 CYS A C 1
ATOM 816 O O . CYS A 1 125 ? 21.514 28.345 12.817 1 34.53 149 CYS A O 1
ATOM 819 N N . HIS A 1 126 ? 22.884 26.686 13.532 1 31.44 150 HIS A N 1
ATOM 820 C CA . HIS A 1 126 ? 23.958 27.587 13.974 1 31 150 HIS A CA 1
ATOM 821 C C . HIS A 1 126 ? 25.297 27.033 13.481 1 38.57 150 HIS A C 1
ATOM 822 O O . HIS A 1 126 ? 26.112 26.581 14.295 1 37.59 150 HIS A O 1
ATOM 829 N N . PRO A 1 127 ? 25.505 27.016 12.128 1 39.08 151 PRO A N 1
ATOM 830 C CA . PRO A 1 127 ? 26.66 26.302 11.548 1 40.59 151 PRO A CA 1
ATOM 831 C C . PRO A 1 127 ? 28.101 26.713 11.862 1 50.91 151 PRO A C 1
ATOM 832 O O . PRO A 1 127 ? 28.974 25.896 11.578 1 51.97 151 PRO A O 1
ATOM 836 N N . LEU A 1 128 ? 28.403 27.897 12.384 1 51.16 152 LEU A N 1
ATOM 837 C CA . LEU A 1 128 ? 29.841 28.19 12.525 1 53.26 152 LEU A CA 1
ATOM 838 C C . LEU A 1 128 ? 30.37 28.251 13.974 1 58.45 152 LEU A C 1
ATOM 839 O O . LEU A 1 128 ? 31.437 28.829 14.21 1 59.15 152 LEU A O 1
ATOM 844 N N . LEU A 1 129 ? 29.664 27.616 14.921 1 53.81 153 LEU A N 1
ATOM 845 C CA . LEU A 1 129 ? 30.056 27.637 16.326 1 52.62 153 LEU A CA 1
ATOM 846 C C . LEU A 1 129 ? 30.911 26.446 16.747 1 53.97 153 LEU A C 1
ATOM 847 O O . LEU A 1 129 ? 32.029 26.644 17.225 1 53.57 153 LEU A O 1
ATOM 852 N N . PHE A 1 130 ? 30.382 25.226 16.601 1 48.47 154 PHE A N 1
ATOM 853 C CA . PHE A 1 130 ? 31.075 24.009 17.01 1 48.07 154 PHE A CA 1
ATOM 854 C C . PHE A 1 130 ? 31.425 23.135 15.81 1 55.16 154 PHE A C 1
ATOM 855 O O . PHE A 1 130 ? 30.724 23.171 14.803 1 54.63 154 PHE A O 1
ATOM 863 N N . LYS A 1 131 ? 32.545 22.393 15.899 1 53.67 155 LYS A N 1
ATOM 864 C CA . LYS A 1 131 ? 33.01 21.476 14.85 1 53.53 155 LYS A CA 1
ATOM 865 C C . LYS A 1 131 ? 32.339 20.106 15.034 1 55.47 155 LYS A C 1
ATOM 866 O O . LYS A 1 131 ? 32.459 19.508 16.103 1 55.53 155 LYS A O 1
ATOM 872 N N . SER A 1 132 ? 31.64 19.619 14.001 1 49.63 156 SER A N 1
ATOM 873 C CA . SER A 1 132 ? 30.984 18.316 14.013 1 48.81 156 SER A CA 1
ATOM 874 C C . SER A 1 132 ? 31.872 17.265 13.301 1 52.36 156 SER A C 1
ATOM 875 O O . SER A 1 132 ? 31.851 17.166 12.071 1 51.18 156 SER A O 1
ATOM 878 N N . THR A 1 133 ? 32.665 16.5 14.073 1 49.42 157 THR A N 1
ATOM 879 C CA . THR A 1 133 ? 33.534 15.451 13.519 1 49.03 157 THR A CA 1
ATOM 880 C C . THR A 1 133 ? 33.192 14.081 14.095 1 53.39 157 THR A C 1
ATOM 881 O O . THR A 1 133 ? 32.608 13.989 15.177 1 53.13 157 THR A O 1
ATOM 885 N N . ALA A 1 134 ? 33.542 13.018 13.357 1 50.56 158 ALA A N 1
ATOM 886 C CA . ALA A 1 134 ? 33.325 11.629 13.759 1 50.65 158 ALA A CA 1
ATOM 887 C C . ALA A 1 134 ? 34.13 11.284 15.021 1 55.39 158 ALA A C 1
ATOM 888 O O . ALA A 1 134 ? 33.647 10.512 15.855 1 55 158 ALA A O 1
ATOM 890 N N . ARG A 1 135 ? 35.332 11.881 15.168 1 52.45 159 ARG A N 1
ATOM 891 C CA . ARG A 1 135 ? 36.23 11.682 16.311 1 53.05 159 ARG A CA 1
ATOM 892 C C . ARG A 1 135 ? 35.697 12.363 17.571 1 56.33 159 ARG A C 1
ATOM 893 O O . ARG A 1 135 ? 35.89 11.844 18.675 1 57.38 159 ARG A O 1
ATOM 901 N N . ARG A 1 136 ? 35.003 13.502 17.409 1 50.36 160 ARG A N 1
ATOM 902 C CA . ARG A 1 136 ? 34.37 14.219 18.51 1 49.17 160 ARG A CA 1
ATOM 903 C C . ARG A 1 136 ? 33.11 13.473 18.939 1 49.3 160 ARG A C 1
ATOM 904 O O . ARG A 1 136 ? 32.756 13.508 20.123 1 48.95 160 ARG A O 1
ATOM 912 N N . ALA A 1 137 ? 32.447 12.784 17.98 1 42.73 161 ALA A N 1
ATOM 913 C CA . ALA A 1 137 ? 31.261 11.967 18.231 1 41.53 161 ALA A CA 1
ATOM 914 C C . ALA A 1 137 ? 31.642 10.761 19.105 1 43.99 161 ALA A C 1
ATOM 915 O O . ALA A 1 137 ? 30.904 10.437 20.033 1 43.43 161 ALA A O 1
ATOM 917 N N . LEU A 1 138 ? 32.84 10.179 18.884 1 40.18 162 LEU A N 1
ATOM 918 C CA . LEU A 1 138 ? 33.346 9.069 19.694 1 40.21 162 LEU A CA 1
ATOM 919 C C . LEU A 1 138 ? 33.636 9.497 21.141 1 42.65 162 LEU A C 1
ATOM 920 O O . LEU A 1 138 ? 33.415 8.708 22.061 1 42.84 162 LEU A O 1
ATOM 925 N N . GLY A 1 139 ? 34.075 10.747 21.325 1 36.67 163 GLY A N 1
ATOM 926 C CA . GLY A 1 139 ? 34.296 11.352 22.636 1 35.29 163 GLY A CA 1
ATOM 927 C C . GLY A 1 139 ? 32.977 11.585 23.352 1 38.75 163 GLY A C 1
ATOM 928 O O . GLY A 1 139 ? 32.864 11.337 24.558 1 39.27 163 GLY A O 1
ATOM 929 N N . SER A 1 140 ? 31.957 12.048 22.605 1 33.62 164 SER A N 1
ATOM 930 C CA . SER A 1 140 ? 30.61 12.252 23.131 1 32.53 164 SER A CA 1
ATOM 931 C C . SER A 1 140 ? 30.018 10.892 23.559 1 34.86 164 SER A C 1
ATOM 932 O O . SER A 1 140 ? 29.446 10.811 24.633 1 35.23 164 SER A O 1
ATOM 935 N N . ILE A 1 141 ? 30.188 9.834 22.729 1 29.84 165 ILE A N 1
ATOM 936 C CA . ILE A 1 141 ? 29.709 8.465 22.974 1 29.9 165 ILE A CA 1
ATOM 937 C C . ILE A 1 141 ? 30.296 7.888 24.289 1 34.76 165 ILE A C 1
ATOM 938 O O . ILE A 1 141 ? 29.546 7.303 25.077 1 34.06 165 ILE A O 1
ATOM 943 N N . LEU A 1 142 ? 31.614 8.101 24.535 1 31.68 166 LEU A N 1
ATOM 944 C CA . LEU A 1 142 ? 32.28 7.665 25.763 1 31.79 166 LEU A CA 1
ATOM 945 C C . LEU A 1 142 ? 31.715 8.408 26.976 1 34.22 166 LEU A C 1
ATOM 946 O O . LEU A 1 142 ? 31.528 7.798 28.028 1 35.09 166 LEU A O 1
ATOM 951 N N . GLY A 1 143 ? 31.444 9.708 26.806 1 28.49 167 GLY A N 1
ATOM 952 C CA . GLY A 1 143 ? 30.851 10.568 27.827 1 27.33 167 GLY A CA 1
ATOM 953 C C . GLY A 1 143 ? 29.455 10.11 28.202 1 31.44 167 GLY A C 1
ATOM 954 O O . GLY A 1 143 ? 29.137 10.048 29.389 1 31.41 167 GLY A O 1
ATOM 955 N N . ILE A 1 144 ? 28.624 9.741 27.187 1 27.08 168 ILE A N 1
ATOM 956 C CA . ILE A 1 144 ? 27.267 9.211 27.353 1 26.66 168 ILE A CA 1
ATOM 957 C C . ILE A 1 144 ? 27.295 7.942 28.22 1 29.09 168 ILE A C 1
ATOM 958 O O . ILE A 1 144 ? 26.5 7.848 29.153 1 29.38 168 ILE A O 1
ATOM 963 N N . TRP A 1 145 ? 28.236 7.002 27.953 1 25.07 169 TRP A N 1
ATOM 964 C CA . TRP A 1 145 ? 28.395 5.779 28.75 1 23.75 169 TRP A CA 1
ATOM 965 C C . TRP A 1 145 ? 28.873 6.093 30.171 1 27.26 169 TRP A C 1
ATOM 966 O O . TRP A 1 145 ? 28.264 5.609 31.113 1 27.73 169 TRP A O 1
ATOM 977 N N . ALA A 1 146 ? 29.905 6.963 30.328 1 23.75 170 ALA A N 1
ATOM 978 C CA . ALA A 1 146 ? 30.408 7.409 31.638 1 23.31 170 ALA A CA 1
ATOM 979 C C . ALA A 1 146 ? 29.289 8.026 32.515 1 28.94 170 ALA A C 1
ATOM 980 O O . ALA A 1 146 ? 29.173 7.676 33.688 1 29.22 170 ALA A O 1
ATOM 982 N N . VAL A 1 147 ? 28.454 8.908 31.936 1 25.53 171 VAL A N 1
ATOM 983 C CA . VAL A 1 147 ? 27.327 9.555 32.628 1 25.11 171 VAL A CA 1
ATOM 984 C C . VAL A 1 147 ? 26.241 8.522 32.989 1 29.62 171 VAL A C 1
ATOM 985 O O . VAL A 1 147 ? 25.828 8.45 34.157 1 29.11 171 VAL A O 1
ATOM 989 N N . SER A 1 148 ? 25.788 7.729 31.99 1 25.99 172 SER A N 1
ATOM 990 C CA . SER A 1 148 ? 24.732 6.724 32.148 1 25.48 172 SER A CA 1
ATOM 991 C C . SER A 1 148 ? 25.059 5.684 33.203 1 28.83 172 SER A C 1
ATOM 992 O O . SER A 1 148 ? 24.192 5.342 34.006 1 27.93 172 SER A O 1
ATOM 995 N N . LEU A 1 149 ? 26.321 5.203 33.218 1 25.73 173 LEU A N 1
ATOM 996 C CA . LEU A 1 149 ? 26.78 4.198 34.175 1 24.73 173 LEU A CA 1
ATOM 997 C C . LEU A 1 149 ? 26.818 4.742 35.602 1 28.36 173 LEU A C 1
ATOM 998 O O . LEU A 1 149 ? 26.558 4.007 36.529 1 29.92 173 LEU A O 1
ATOM 1003 N N . ALA A 1 150 ? 27.088 6.031 35.775 1 24.6 174 ALA A N 1
ATOM 1004 C CA . ALA A 1 150 ? 27.151 6.653 37.092 1 23.38 174 ALA A CA 1
ATOM 1005 C C . ALA A 1 150 ? 25.792 7.063 37.644 1 26.9 174 ALA A C 1
ATOM 1006 O O . ALA A 1 150 ? 25.513 6.789 38.81 1 27.23 174 ALA A O 1
ATOM 1008 N N . ILE A 1 151 ? 24.952 7.733 36.838 1 22.33 175 ILE A N 1
ATOM 1009 C CA . ILE A 1 151 ? 23.658 8.258 37.3 1 21.46 175 ILE A CA 1
ATOM 1010 C C . ILE A 1 151 ? 22.639 7.146 37.631 1 28.16 175 ILE A C 1
ATOM 1011 O O . ILE A 1 151 ? 21.637 7.426 38.294 1 27.88 175 ILE A O 1
ATOM 1016 N N . MET A 1 152 ? 22.912 5.89 37.208 1 25.51 176 MET A N 1
ATOM 1017 C CA . MET A 1 152 ? 22.009 4.77 37.471 1 24.52 176 MET A CA 1
ATOM 1018 C C . MET A 1 152 ? 22.464 3.927 38.657 1 28.64 176 MET A C 1
ATOM 1019 O O . MET A 1 152 ? 21.779 2.969 39.021 1 28.04 176 MET A O 1
ATOM 1024 N N . VAL A 1 153 ? 23.597 4.314 39.301 1 25.34 177 VAL A N 1
ATOM 1025 C CA . VAL A 1 153 ? 24.089 3.633 40.507 1 24.81 177 VAL A CA 1
ATOM 1026 C C . VAL A 1 153 ? 23.016 3.77 41.64 1 30.76 177 VAL A C 1
ATOM 1027 O O . VAL A 1 153 ? 22.708 2.738 42.236 1 31.32 177 VAL A O 1
ATOM 1031 N N . PRO A 1 154 ? 22.325 4.934 41.856 1 28.03 178 PRO A N 1
ATOM 1032 C CA . PRO A 1 154 ? 21.236 4.97 42.863 1 27.61 178 PRO A CA 1
ATOM 1033 C C . PRO A 1 154 ? 20.103 3.961 42.609 1 31.76 178 PRO A C 1
ATOM 1034 O O . PRO A 1 154 ? 19.575 3.404 43.573 1 30.47 178 PRO A O 1
ATOM 1038 N N . GLN A 1 155 ? 19.769 3.676 41.321 1 28.64 179 GLN A N 1
ATOM 1039 C CA . GLN A 1 155 ? 18.756 2.674 40.949 1 27.54 179 GLN A CA 1
ATOM 1040 C C . GLN A 1 155 ? 19.16 1.277 41.447 1 32.67 179 GLN A C 1
ATOM 1041 O O . GLN A 1 155 ? 18.318 0.578 42.01 1 32.9 179 GLN A O 1
ATOM 1047 N N . ALA A 1 156 ? 20.434 0.863 41.211 1 28.38 180 ALA A N 1
ATOM 1048 C CA . ALA A 1 156 ? 20.989 -0.43 41.639 1 27.71 180 ALA A CA 1
ATOM 1049 C C . ALA A 1 156 ? 21.018 -0.537 43.178 1 33.38 180 ALA A C 1
ATOM 1050 O O . ALA A 1 156 ? 20.697 -1.588 43.725 1 34.81 180 ALA A O 1
ATOM 1052 N N . ALA A 1 157 ? 21.33 0.571 43.869 1 29.24 181 ALA A N 1
ATOM 1053 C CA . ALA A 1 157 ? 21.384 0.67 45.33 1 28.44 181 ALA A CA 1
ATOM 1054 C C . ALA A 1 157 ? 20.061 0.317 46.045 1 33.15 181 ALA A C 1
ATOM 1055 O O . ALA A 1 157 ? 20.098 -0.318 47.103 1 33.06 181 ALA A O 1
ATOM 1057 N N . VAL A 1 158 ? 18.905 0.736 45.481 1 29.36 182 VAL A N 1
ATOM 1058 C CA . VAL A 1 158 ? 17.582 0.53 46.078 1 28.9 182 VAL A CA 1
ATOM 1059 C C . VAL A 1 158 ? 16.981 -0.849 45.741 1 35.04 182 VAL A C 1
ATOM 1060 O O . VAL A 1 158 ? 16.028 -1.262 46.39 1 34.99 182 VAL A O 1
ATOM 1064 N N . MET A 1 159 ? 17.517 -1.551 44.722 1 32.44 183 MET A N 1
ATOM 1065 C CA . MET A 1 159 ? 16.992 -2.85 44.301 1 31.05 183 MET A CA 1
ATOM 1066 C C . MET A 1 159 ? 17.232 -3.897 45.353 1 39.32 183 MET A C 1
ATOM 1067 O O . MET A 1 159 ? 18.349 -4.039 45.85 1 39.38 183 MET A O 1
ATOM 1072 N N . GLU A 1 160 ? 16.173 -4.606 45.717 1 38.32 184 GLU A N 1
ATOM 1073 C CA . GLU A 1 160 ? 16.245 -5.657 46.708 1 39.77 184 GLU A CA 1
ATOM 1074 C C . GLU A 1 160 ? 15.414 -6.861 46.298 1 44.37 184 GLU A C 1
ATOM 1075 O O . GLU A 1 160 ? 14.328 -6.708 45.727 1 41.89 184 GLU A O 1
ATOM 1081 N N . CYS A 1 161 ? 15.954 -8.059 46.554 1 43.81 185 CYS A N 1
ATOM 1082 C CA . CYS A 1 161 ? 15.281 -9.318 46.279 1 45.15 185 CYS A CA 1
ATOM 1083 C C . CYS A 1 161 ? 14.748 -9.871 47.591 1 52.44 185 CYS A C 1
ATOM 1084 O O . CYS A 1 161 ? 15.513 -10.098 48.533 1 52.48 185 CYS A O 1
ATOM 1087 N N . SER A 1 162 ? 13.433 -10.033 47.674 1 52 186 SER A N 1
ATOM 1088 C CA . SER A 1 162 ? 12.801 -10.533 48.893 1 53.82 186 SER A CA 1
ATOM 1089 C C . SER A 1 162 ? 11.764 -11.6 48.611 1 62.09 186 SER A C 1
ATOM 1090 O O . SER A 1 162 ? 11.104 -11.573 47.576 1 60.91 186 SER A O 1
ATOM 1093 N N . SER A 1 163 ? 11.579 -12.51 49.573 1 63.64 187 SER A N 1
ATOM 1094 C CA . SER A 1 163 ? 10.567 -13.556 49.46 1 65.09 187 SER A CA 1
ATOM 1095 C C . SER A 1 163 ? 9.317 -13.129 50.205 1 72.02 187 SER A C 1
ATOM 1096 O O . SER A 1 163 ? 9.41 -12.645 51.338 1 71.18 187 SER A O 1
ATOM 1099 N N . VAL A 1 164 ? 8.149 -13.284 49.551 1 71.66 188 VAL A N 1
ATOM 1100 C CA . VAL A 1 164 ? 6.831 -12.957 50.116 1 72.78 188 VAL A CA 1
ATOM 1101 C C . VAL A 1 164 ? 6.496 -13.936 51.285 1 78.48 188 VAL A C 1
ATOM 1102 O O . VAL A 1 164 ? 5.811 -13.556 52.234 1 77.86 188 VAL A O 1
ATOM 1106 N N . LEU A 1 165 ? 7.047 -15.174 51.209 1 76.3 189 LEU A N 1
ATOM 1107 C CA . LEU A 1 165 ? 6.959 -16.25 52.191 1 76.81 189 LEU A CA 1
ATOM 1108 C C . LEU A 1 165 ? 8.407 -16.659 52.561 1 81.64 189 LEU A C 1
ATOM 1109 O O . LEU A 1 165 ? 8.999 -17.504 51.88 1 80.56 189 LEU A O 1
ATOM 1114 N N . PRO A 1 166 ? 9.006 -16.011 53.604 1 79.91 190 PRO A N 1
ATOM 1115 C CA . PRO A 1 166 ? 10.427 -16.271 53.951 1 80.44 190 PRO A CA 1
ATOM 1116 C C . PRO A 1 166 ? 10.857 -17.725 54.19 1 86.99 190 PRO A C 1
ATOM 1117 O O . PRO A 1 166 ? 11.98 -18.091 53.832 1 86.82 190 PRO A O 1
ATOM 1121 N N . GLU A 1 167 ? 9.976 -18.54 54.796 1 85.19 191 GLU A N 1
ATOM 1122 C CA . GLU A 1 167 ? 10.211 -19.95 55.145 1 85.73 191 GLU A CA 1
ATOM 1123 C C . GLU A 1 167 ? 10.311 -20.914 53.932 1 90.23 191 GLU A C 1
ATOM 1124 O O . GLU A 1 167 ? 10.655 -22.084 54.125 1 90.41 191 GLU A O 1
ATOM 1130 N N . LEU A 1 168 ? 10.039 -20.425 52.7 1 86.08 192 LEU A N 1
ATOM 1131 C CA . LEU A 1 168 ? 10.079 -21.224 51.465 1 85.27 192 LEU A CA 1
ATOM 1132 C C . LEU A 1 168 ? 11.195 -20.796 50.5 1 86.61 192 LEU A C 1
ATOM 1133 O O . LEU A 1 168 ? 11.443 -21.492 49.508 1 85.71 192 LEU A O 1
ATOM 1138 N N . ALA A 1 169 ? 11.862 -19.658 50.8 1 81.6 193 ALA A N 1
ATOM 1139 C CA . ALA A 1 169 ? 12.945 -19.047 50.017 1 80.48 193 ALA A CA 1
ATOM 1140 C C . ALA A 1 169 ? 14.129 -19.978 49.743 1 81.86 193 ALA A C 1
ATOM 1141 O O . ALA A 1 169 ? 14.745 -19.879 48.68 1 81.19 193 ALA A O 1
ATOM 1143 N N . ALA A 1 170 ? 14.441 -20.874 50.697 1 77 194 ALA A N 1
ATOM 1144 C CA . ALA A 1 170 ? 15.535 -21.843 50.591 1 76.06 194 ALA A CA 1
ATOM 1145 C C . ALA A 1 170 ? 15.266 -22.96 49.559 1 77.87 194 ALA A C 1
ATOM 1146 O O . ALA A 1 170 ? 16.227 -23.509 49.006 1 78.19 194 ALA A O 1
ATOM 1148 N N . ARG A 1 171 ? 13.974 -23.296 49.302 1 71.12 195 ARG A N 1
ATOM 1149 C CA . ARG A 1 171 ? 13.6 -24.363 48.361 1 69 195 ARG A CA 1
ATOM 1150 C C . ARG A 1 171 ? 13.132 -23.878 46.976 1 67.03 195 ARG A C 1
ATOM 1151 O O . ARG A 1 171 ? 13.271 -24.632 46.01 1 66.89 195 ARG A O 1
ATOM 1159 N N . THR A 1 172 ? 12.598 -22.645 46.863 1 58.56 196 THR A N 1
ATOM 1160 C CA . THR A 1 172 ? 12.133 -22.118 45.57 1 55.76 196 THR A CA 1
ATOM 1161 C C . THR A 1 172 ? 12.293 -20.594 45.436 1 55.63 196 THR A C 1
ATOM 1162 O O . THR A 1 172 ? 12.283 -19.88 46.441 1 54.93 196 THR A O 1
ATOM 1166 N N . ARG A 1 173 ? 12.407 -20.114 44.18 1 49.5 197 ARG A N 1
ATOM 1167 C CA . ARG A 1 173 ? 12.47 -18.695 43.805 1 48.5 197 ARG A CA 1
ATOM 1168 C C . ARG A 1 173 ? 11.092 -18.21 43.292 1 51.71 197 ARG A C 1
ATOM 1169 O O . ARG A 1 173 ? 10.964 -17.07 42.839 1 51.82 197 ARG A O 1
ATOM 1177 N N . ALA A 1 174 ? 10.074 -19.081 43.361 1 47.13 198 ALA A N 1
ATOM 1178 C CA . ALA A 1 174 ? 8.707 -18.842 42.897 1 46.41 198 ALA A CA 1
ATOM 1179 C C . ALA A 1 174 ? 8.012 -17.683 43.592 1 49.81 198 ALA A C 1
ATOM 1180 O O . ALA A 1 174 ? 7.197 -17.008 42.969 1 49.12 198 ALA A O 1
ATOM 1182 N N . PHE A 1 175 ? 8.318 -17.464 44.877 1 46.4 199 PHE A N 1
ATOM 1183 C CA . PHE A 1 175 ? 7.682 -16.429 45.7 1 46.36 199 PHE A CA 1
ATOM 1184 C C . PHE A 1 175 ? 8.667 -15.26 46.005 1 50.86 199 PHE A C 1
ATOM 1185 O O . PHE A 1 175 ? 8.423 -14.421 46.879 1 52.06 199 PHE A O 1
ATOM 1193 N N . SER A 1 176 ? 9.742 -15.168 45.189 1 45.4 200 SER A N 1
ATOM 1194 C CA . SER A 1 176 ? 10.767 -14.132 45.286 1 44.48 200 SER A CA 1
ATOM 1195 C C . SER A 1 176 ? 10.424 -12.989 44.361 1 45.77 200 SER A C 1
ATOM 1196 O O . SER A 1 176 ? 10.022 -13.215 43.222 1 44.74 200 SER A O 1
ATOM 1199 N N . VAL A 1 177 ? 10.583 -11.76 44.848 1 41.6 201 VAL A N 1
ATOM 1200 C CA . VAL A 1 177 ? 10.283 -10.542 44.088 1 41.28 201 VAL A CA 1
ATOM 1201 C C . VAL A 1 177 ? 11.461 -9.561 44.13 1 43.08 201 VAL A C 1
ATOM 1202 O O . VAL A 1 177 ? 12.052 -9.35 45.197 1 42.79 201 VAL A O 1
ATOM 1206 N N . CYS A 1 178 ? 11.791 -8.965 42.969 1 37.13 202 CYS A N 1
ATOM 1207 C CA . CYS A 1 178 ? 12.827 -7.951 42.846 1 35.94 202 CYS A CA 1
ATOM 1208 C C . CYS A 1 178 ? 12.126 -6.601 42.778 1 39.32 202 CYS A C 1
ATOM 1209 O O . CYS A 1 178 ? 11.304 -6.366 41.886 1 39.55 202 CYS A O 1
ATOM 1212 N N . ASP A 1 179 ? 12.403 -5.729 43.746 1 35.06 203 ASP A N 1
ATOM 1213 C CA . ASP A 1 179 ? 11.754 -4.424 43.791 1 34.42 203 ASP A CA 1
ATOM 1214 C C . ASP A 1 179 ? 12.606 -3.401 44.53 1 35.6 203 ASP A C 1
ATOM 1215 O O . ASP A 1 179 ? 13.554 -3.762 45.227 1 35.66 203 ASP A O 1
ATOM 1220 N N . GLU A 1 180 ? 12.26 -2.129 44.381 1 30.42 204 GLU A N 1
ATOM 1221 C CA . GLU A 1 180 ? 12.931 -1.014 45.05 1 29.69 204 GLU A CA 1
ATOM 1222 C C . GLU A 1 180 ? 12.571 -0.992 46.536 1 35.69 204 GLU A C 1
ATOM 1223 O O . GLU A 1 180 ? 11.422 -1.232 46.9 1 35.68 204 GLU A O 1
ATOM 1229 N N . ARG A 1 181 ? 13.545 -0.687 47.385 1 34.79 205 ARG A N 1
ATOM 1230 C CA . ARG A 1 181 ? 13.341 -0.593 48.828 1 35.93 205 ARG A CA 1
ATOM 1231 C C . ARG A 1 181 ? 13.596 0.845 49.244 1 39.57 205 ARG A C 1
ATOM 1232 O O . ARG A 1 181 ? 14.703 1.356 49.048 1 39.21 205 ARG A O 1
ATOM 1240 N N . TRP A 1 182 ? 12.563 1.501 49.791 1 35.12 206 TRP A N 1
ATOM 1241 C CA . TRP A 1 182 ? 12.668 2.876 50.242 1 34.31 206 TRP A CA 1
ATOM 1242 C C . TRP A 1 182 ? 12.428 2.946 51.736 1 41.17 206 TRP A C 1
ATOM 1243 O O . TRP A 1 182 ? 11.471 2.352 52.223 1 41.29 206 TRP A O 1
ATOM 1254 N N . ALA A 1 183 ? 13.322 3.645 52.467 1 40.11 207 ALA A N 1
ATOM 1255 C CA . ALA A 1 183 ? 13.254 3.832 53.919 1 40.51 207 ALA A CA 1
ATOM 1256 C C . ALA A 1 183 ? 12.149 4.809 54.342 1 46.12 207 ALA A C 1
ATOM 1257 O O . ALA A 1 183 ? 11.727 4.78 55.493 1 47.82 207 ALA A O 1
ATOM 1259 N N . ASP A 1 184 ? 11.703 5.685 53.437 1 42.39 208 ASP A N 1
ATOM 1260 C CA . ASP A 1 184 ? 10.635 6.644 53.692 1 42.04 208 ASP A CA 1
ATOM 1261 C C . ASP A 1 184 ? 9.737 6.774 52.469 1 46.59 208 ASP A C 1
ATOM 1262 O O . ASP A 1 184 ? 10.061 6.219 51.418 1 47.05 208 ASP A O 1
ATOM 1267 N N . ASP A 1 185 ? 8.607 7.478 52.606 1 42.65 209 ASP A N 1
ATOM 1268 C CA . ASP A 1 185 ? 7.623 7.635 51.537 1 42.66 209 ASP A CA 1
ATOM 1269 C C . ASP A 1 185 ? 7.864 8.841 50.636 1 42.04 209 ASP A C 1
ATOM 1270 O O . ASP A 1 185 ? 7.263 8.919 49.568 1 40.93 209 ASP A O 1
ATOM 1275 N N . LEU A 1 186 ? 8.725 9.779 51.056 1 37.08 210 LEU A N 1
ATOM 1276 C CA . LEU A 1 186 ? 9.05 10.981 50.277 1 35.53 210 LEU A CA 1
ATOM 1277 C C . LEU A 1 186 ? 10.192 10.765 49.254 1 37.97 210 LEU A C 1
ATOM 1278 O O . LEU A 1 186 ? 10.058 11.217 48.112 1 37.8 210 LEU A O 1
ATOM 1283 N N . ALA A 1 187 ? 11.297 10.081 49.647 1 33.3 211 ALA A N 1
ATOM 1284 C CA . ALA A 1 187 ? 12.447 9.795 48.761 1 32.75 211 ALA A CA 1
ATOM 1285 C C . ALA A 1 187 ? 12.054 9.174 47.391 1 33.89 211 ALA A C 1
ATOM 1286 O O . ALA A 1 187 ? 12.505 9.732 46.388 1 32.29 211 ALA A O 1
ATOM 1288 N N . PRO A 1 188 ? 11.185 8.107 47.29 1 29.48 212 PRO A N 1
ATOM 1289 C CA . PRO A 1 188 ? 10.804 7.594 45.949 1 28.51 212 PRO A CA 1
ATOM 1290 C C . PRO A 1 188 ? 10.017 8.595 45.104 1 31.76 212 PRO A C 1
ATOM 1291 O O . PRO A 1 188 ? 10.082 8.532 43.887 1 31.61 212 PRO A O 1
ATOM 1295 N N . LYS A 1 189 ? 9.284 9.522 45.755 1 29.1 213 LYS A N 1
ATOM 1296 C CA . LYS A 1 189 ? 8.503 10.568 45.084 1 28.76 213 LYS A CA 1
ATOM 1297 C C . LYS A 1 189 ? 9.433 11.575 44.445 1 32.02 213 LYS A C 1
ATOM 1298 O O . LYS A 1 189 ? 9.195 11.97 43.307 1 31.91 213 LYS A O 1
ATOM 1304 N N . ILE A 1 190 ? 10.511 11.967 45.159 1 28.68 214 ILE A N 1
ATOM 1305 C CA . ILE A 1 190 ? 11.534 12.902 44.661 1 27.4 214 ILE A CA 1
ATOM 1306 C C . ILE A 1 190 ? 12.346 12.236 43.55 1 30.24 214 ILE A C 1
ATOM 1307 O O . ILE A 1 190 ? 12.489 12.82 42.469 1 30.4 214 ILE A O 1
ATOM 1312 N N . TYR A 1 191 ? 12.844 11.004 43.807 1 24.32 215 TYR A N 1
ATOM 1313 C CA . TYR A 1 191 ? 13.651 10.246 42.86 1 23.12 215 TYR A CA 1
ATOM 1314 C C . TYR A 1 191 ? 12.953 10.012 41.514 1 27.89 215 TYR A C 1
ATOM 1315 O O . TYR A 1 191 ? 13.538 10.313 40.459 1 26.98 215 TYR A O 1
ATOM 1324 N N . HIS A 1 192 ? 11.708 9.478 41.554 1 24.11 216 HIS A N 1
ATOM 1325 C CA . HIS A 1 192 ? 10.952 9.14 40.349 1 24.01 216 HIS A CA 1
ATOM 1326 C C . HIS A 1 192 ? 10.43 10.361 39.589 1 29.94 216 HIS A C 1
ATOM 1327 O O . HIS A 1 192 ? 10.266 10.277 38.367 1 31.19 216 HIS A O 1
ATOM 1334 N N . SER A 1 193 ? 10.276 11.507 40.27 1 25.23 217 SER A N 1
ATOM 1335 C CA . SER A 1 193 ? 9.95 12.767 39.6 1 25.12 217 SER A CA 1
ATOM 1336 C C . SER A 1 193 ? 11.188 13.207 38.777 1 28.11 217 SER A C 1
ATOM 1337 O O . SER A 1 193 ? 11.04 13.552 37.612 1 27.6 217 SER A O 1
ATOM 1340 N N . CYS A 1 194 ? 12.402 13.109 39.362 1 25.39 218 CYS A N 1
ATOM 1341 C CA . CYS A 1 194 ? 13.68 13.403 38.686 1 25.97 218 CYS A CA 1
ATOM 1342 C C . CYS A 1 194 ? 13.916 12.424 37.53 1 26.84 218 CYS A C 1
ATOM 1343 O O . CYS A 1 194 ? 14.25 12.854 36.425 1 24.79 218 CYS A O 1
ATOM 1346 N N . PHE A 1 195 ? 13.719 11.116 37.784 1 22.86 219 PHE A N 1
ATOM 1347 C CA . PHE A 1 195 ? 13.875 10.066 36.774 1 22.35 219 PHE A CA 1
ATOM 1348 C C . PHE A 1 195 ? 13.092 10.405 35.495 1 26.5 219 PHE A C 1
ATOM 1349 O O . PHE A 1 195 ? 13.684 10.422 34.416 1 27.21 219 PHE A O 1
ATOM 1357 N N . PHE A 1 196 ? 11.788 10.701 35.625 1 22.14 220 PHE A N 1
ATOM 1358 C CA . PHE A 1 196 ? 10.905 11.022 34.502 1 21.73 220 PHE A CA 1
ATOM 1359 C C . PHE A 1 196 ? 11.368 12.233 33.691 1 24.75 220 PHE A C 1
ATOM 1360 O O . PHE A 1 196 ? 11.314 12.227 32.461 1 23.01 220 PHE A O 1
ATOM 1368 N N . ILE A 1 197 ? 11.791 13.279 34.386 1 21.99 221 ILE A N 1
ATOM 1369 C CA . ILE A 1 197 ? 12.201 14.52 33.755 1 21.85 221 ILE A CA 1
ATOM 1370 C C . ILE A 1 197 ? 13.537 14.353 33.045 1 25.01 221 ILE A C 1
ATOM 1371 O O . ILE A 1 197 ? 13.637 14.769 31.897 1 25.89 221 ILE A O 1
ATOM 1376 N N . VAL A 1 198 ? 14.501 13.669 33.671 1 21.71 222 VAL A N 1
ATOM 1377 C CA . VAL A 1 198 ? 15.854 13.445 33.139 1 22.75 222 VAL A CA 1
ATOM 1378 C C . VAL A 1 198 ? 15.878 12.418 31.986 1 29.92 222 VAL A C 1
ATOM 1379 O O . VAL A 1 198 ? 16.559 12.649 30.984 1 30.87 222 VAL A O 1
ATOM 1383 N N . THR A 1 199 ? 15.148 11.299 32.115 1 25.89 223 THR A N 1
ATOM 1384 C CA . THR A 1 199 ? 15.165 10.24 31.095 1 24.72 223 THR A CA 1
ATOM 1385 C C . THR A 1 199 ? 14.069 10.38 30.024 1 26.04 223 THR A C 1
ATOM 1386 O O . THR A 1 199 ? 14.107 9.656 29.019 1 25.09 223 THR A O 1
ATOM 1390 N N . TYR A 1 200 ? 13.077 11.262 30.243 1 20.56 224 TYR A N 1
ATOM 1391 C CA . TYR A 1 200 ? 11.997 11.341 29.277 1 19.82 224 TYR A CA 1
ATOM 1392 C C . TYR A 1 200 ? 11.56 12.774 28.909 1 25.86 224 TYR A C 1
ATOM 1393 O O . TYR A 1 200 ? 11.736 13.163 27.763 1 26.13 224 TYR A O 1
ATOM 1402 N N . LEU A 1 201 ? 10.944 13.52 29.826 1 24.23 225 LEU A N 1
ATOM 1403 C CA . LEU A 1 201 ? 10.307 14.794 29.512 1 23.65 225 LEU A CA 1
ATOM 1404 C C . LEU A 1 201 ? 11.245 15.894 29.016 1 26.33 225 LEU A C 1
ATOM 1405 O O . LEU A 1 201 ? 10.965 16.447 27.948 1 24.19 225 LEU A O 1
ATOM 1410 N N . ALA A 1 202 ? 12.311 16.248 29.781 1 23.36 226 ALA A N 1
ATOM 1411 C CA . ALA A 1 202 ? 13.222 17.313 29.354 1 23.08 226 ALA A CA 1
ATOM 1412 C C . ALA A 1 202 ? 13.988 16.962 28.039 1 28.1 226 ALA A C 1
ATOM 1413 O O . ALA A 1 202 ? 13.899 17.766 27.107 1 28.44 226 ALA A O 1
ATOM 1415 N N . PRO A 1 203 ? 14.639 15.782 27.858 1 24.03 227 PRO A N 1
ATOM 1416 C CA . PRO A 1 203 ? 15.313 15.54 26.567 1 23.03 227 PRO A CA 1
ATOM 1417 C C . PRO A 1 203 ? 14.378 15.489 25.369 1 26.3 227 PRO A C 1
ATOM 1418 O O . PRO A 1 203 ? 14.727 16.061 24.352 1 25.96 227 PRO A O 1
ATOM 1422 N N . LEU A 1 204 ? 13.175 14.883 25.497 1 22.72 228 LEU A N 1
ATOM 1423 C CA . LEU A 1 204 ? 12.22 14.789 24.377 1 22.11 228 LEU A CA 1
ATOM 1424 C C . LEU A 1 204 ? 11.546 16.115 24.041 1 27.15 228 LEU A C 1
ATOM 1425 O O . LEU A 1 204 ? 11.352 16.386 22.855 1 27.63 228 LEU A O 1
ATOM 1430 N N . GLY A 1 205 ? 11.255 16.945 25.059 1 23 229 GLY A N 1
ATOM 1431 C CA . GLY A 1 205 ? 10.726 18.292 24.88 1 21.93 229 GLY A CA 1
ATOM 1432 C C . GLY A 1 205 ? 11.753 19.16 24.173 1 28.1 229 GLY A C 1
ATOM 1433 O O . GLY A 1 205 ? 11.417 19.849 23.21 1 29.31 229 GLY A O 1
ATOM 1434 N N . LEU A 1 206 ? 13.037 19.085 24.601 1 24.1 230 LEU A N 1
ATOM 1435 C CA . LEU A 1 206 ? 14.147 19.808 23.961 1 24.09 230 LEU A CA 1
ATOM 1436 C C . LEU A 1 206 ? 14.395 19.318 22.514 1 27.35 230 LEU A C 1
ATOM 1437 O O . LEU A 1 206 ? 14.579 20.148 21.622 1 26.48 230 LEU A O 1
ATOM 1442 N N . MET A 1 207 ? 14.35 17.981 22.278 1 24.15 231 MET A N 1
ATOM 1443 C CA . MET A 1 207 ? 14.534 17.406 20.936 1 23.42 231 MET A CA 1
ATOM 1444 C C . MET A 1 207 ? 13.411 17.836 19.989 1 28 231 MET A C 1
ATOM 1445 O O . MET A 1 207 ? 13.704 18.158 18.842 1 28.85 231 MET A O 1
ATOM 1450 N N . ALA A 1 208 ? 12.14 17.865 20.467 1 24 232 ALA A N 1
ATOM 1451 C CA . ALA A 1 208 ? 10.967 18.279 19.674 1 24.05 232 ALA A CA 1
ATOM 1452 C C . ALA A 1 208 ? 11.157 19.699 19.143 1 29 232 ALA A C 1
ATOM 1453 O O . ALA A 1 208 ? 10.964 19.947 17.949 1 29.32 232 ALA A O 1
ATOM 1455 N N . MET A 1 209 ? 11.601 20.61 20.025 1 26.25 233 MET A N 1
ATOM 1456 C CA . MET A 1 209 ? 11.893 22.012 19.712 1 26.37 233 MET A CA 1
ATOM 1457 C C . MET A 1 209 ? 13.08 22.167 18.755 1 29.64 233 MET A C 1
ATOM 1458 O O . MET A 1 209 ? 13.008 22.977 17.832 1 29.74 233 MET A O 1
ATOM 1463 N N . ALA A 1 210 ? 14.14 21.363 18.942 1 25.91 234 ALA A N 1
ATOM 1464 C CA . ALA A 1 210 ? 15.318 21.358 18.076 1 25.58 234 ALA A CA 1
ATOM 1465 C C . ALA A 1 210 ? 14.92 20.96 16.653 1 31.45 234 ALA A C 1
ATOM 1466 O O . ALA A 1 210 ? 15.251 21.678 15.704 1 31.59 234 ALA A O 1
ATOM 1468 N N . TYR A 1 211 ? 14.16 19.841 16.516 1 27.82 235 TYR A N 1
ATOM 1469 C CA . TYR A 1 211 ? 13.694 19.322 15.236 1 27.93 235 TYR A CA 1
ATOM 1470 C C . TYR A 1 211 ? 12.684 20.23 14.554 1 35.11 235 TYR A C 1
ATOM 1471 O O . TYR A 1 211 ? 12.671 20.287 13.323 1 34.59 235 TYR A O 1
ATOM 1480 N N . PHE A 1 212 ? 11.896 20.994 15.331 1 33.43 236 PHE A N 1
ATOM 1481 C CA . PHE A 1 212 ? 10.976 21.958 14.747 1 34.47 236 PHE A CA 1
ATOM 1482 C C . PHE A 1 212 ? 11.779 23.08 14.059 1 37.03 236 PHE A C 1
ATOM 1483 O O . PHE A 1 212 ? 11.417 23.517 12.961 1 37.95 236 PHE A O 1
ATOM 1491 N N . GLN A 1 213 ? 12.886 23.52 14.689 1 31.14 237 GLN A N 1
ATOM 1492 C CA . GLN A 1 213 ? 13.775 24.544 14.134 1 29.09 237 GLN A CA 1
ATOM 1493 C C . GLN A 1 213 ? 14.566 24.023 12.936 1 34.26 237 GLN A C 1
ATOM 1494 O O . GLN A 1 213 ? 14.774 24.775 11.985 1 35.04 237 GLN A O 1
ATOM 1500 N N . ILE A 1 214 ? 15.001 22.744 12.972 1 30.84 238 ILE A N 1
ATOM 1501 C CA . ILE A 1 214 ? 15.707 22.1 11.858 1 31.03 238 ILE A CA 1
ATOM 1502 C C . ILE A 1 214 ? 14.721 22.019 10.67 1 38.89 238 ILE A C 1
ATOM 1503 O O . ILE A 1 214 ? 15.095 22.382 9.547 1 39.9 238 ILE A O 1
ATOM 1508 N N . PHE A 1 215 ? 13.455 21.613 10.947 1 36.25 239 PHE A N 1
ATOM 1509 C CA . PHE A 1 215 ? 12.388 21.509 9.957 1 37.01 239 PHE A CA 1
ATOM 1510 C C . PHE A 1 215 ? 12.184 22.837 9.245 1 41.64 239 PHE A C 1
ATOM 1511 O O . PHE A 1 215 ? 12.135 22.853 8.016 1 41.66 239 PHE A O 1
ATOM 1519 N N . ARG A 1 216 ? 12.061 23.944 10.016 1 38.52 240 ARG A N 1
ATOM 1520 C CA . ARG A 1 216 ? 11.877 25.289 9.47 1 38.51 240 ARG A CA 1
ATOM 1521 C C . ARG A 1 216 ? 13.055 25.712 8.608 1 44.27 240 ARG A C 1
ATOM 1522 O O . ARG A 1 216 ? 12.843 26.314 7.568 1 44.66 240 ARG A O 1
ATOM 1530 N N . LYS A 1 217 ? 14.282 25.365 9.009 1 42.06 241 LYS A N 1
ATOM 1531 C CA . LYS A 1 217 ? 15.49 25.705 8.262 1 41.98 241 LYS A CA 1
ATOM 1532 C C . LYS A 1 217 ? 15.622 24.896 6.964 1 47.86 241 LYS A C 1
ATOM 1533 O O . LYS A 1 217 ? 15.853 25.487 5.913 1 47.97 241 LYS A O 1
ATOM 1539 N N . LEU A 1 218 ? 15.462 23.573 7.03 1 45.81 242 LEU A N 1
ATOM 1540 C CA . LEU A 1 218 ? 15.641 22.682 5.848 1 45.75 242 LEU A CA 1
ATOM 1541 C C . LEU A 1 218 ? 14.495 22.816 4.836 1 52.74 242 LEU A C 1
ATOM 1542 O O . LEU A 1 218 ? 14.774 22.765 3.632 1 52.13 242 LEU A O 1
ATOM 1547 N N . TRP A 1 219 ? 13.263 22.982 5.309 1 51.9 243 TRP A N 1
ATOM 1548 C CA . TRP A 1 219 ? 12.088 23.078 4.448 1 53.38 243 TRP A CA 1
ATOM 1549 C C . TRP A 1 219 ? 11.572 24.506 4.253 1 65.61 243 TRP A C 1
ATOM 1550 O O . TRP A 1 219 ? 10.498 24.702 3.679 1 65.23 243 TRP A O 1
ATOM 1561 N N . GLY A 1 220 ? 12.366 25.484 4.672 1 68.72 244 GLY A N 1
ATOM 1562 C CA . GLY A 1 220 ? 12.023 26.89 4.531 1 71.4 244 GLY A CA 1
ATOM 1563 C C . GLY A 1 220 ? 12.46 27.478 3.209 1 82.62 244 GLY A C 1
ATOM 1564 O O . GLY A 1 220 ? 12.889 26.748 2.301 1 82.15 244 GLY A O 1
ATOM 1565 N N . ARG A 1 221 ? 12.322 28.825 3.108 1 84.51 245 ARG A N 1
ATOM 1566 C CA . ARG A 1 221 ? 12.644 29.651 1.944 1 86.76 245 ARG A CA 1
ATOM 1567 C C . ARG A 1 221 ? 14.106 29.506 1.535 1 95.27 245 ARG A C 1
ATOM 1568 O O . ARG A 1 221 ? 15.01 29.695 2.356 1 95 245 ARG A O 1
ATOM 1576 N N . GLN A 1 222 ? 14.325 29.129 0.268 1 95.1 246 GLN A N 1
ATOM 1577 C CA . GLN A 1 222 ? 15.649 28.903 -0.308 1 96.41 246 GLN A CA 1
ATOM 1578 C C . GLN A 1 222 ? 16.379 30.231 -0.517 1 102.27 246 GLN A C 1
ATOM 1579 O O . GLN A 1 222 ? 15.827 31.152 -1.13 1 102.3 246 GLN A O 1
ATOM 1585 N N . ILE A 1 223 ? 17.618 30.322 0.004 1 99.49 247 ILE A N 1
ATOM 1586 C CA . ILE A 1 223 ? 18.49 31.496 -0.136 1 99.32 247 ILE A CA 1
ATOM 1587 C C . ILE A 1 223 ? 19.286 31.37 -1.455 1 102.49 247 ILE A C 1
ATOM 1588 O O . ILE A 1 223 ? 19.917 30.334 -1.68 1 102.07 247 ILE A O 1
ATOM 1593 N N . PRO A 1 224 ? 19.257 32.399 -2.341 1 98.44 248 PRO A N 1
ATOM 1594 C CA . PRO A 1 224 ? 20.001 32.294 -3.614 1 97.83 248 PRO A CA 1
ATOM 1595 C C . PRO A 1 224 ? 21.531 32.271 -3.492 1 99.16 248 PRO A C 1
ATOM 1596 O O . PRO A 1 224 ? 22.08 32.518 -2.412 1 98.73 248 PRO A O 1
ATOM 1600 N N . GLY A 1 225 ? 22.192 31.946 -4.606 1 93.15 249 GLY A N 1
ATOM 1601 C CA . GLY A 1 225 ? 23.647 31.882 -4.711 1 91.49 249 GLY A CA 1
ATOM 1602 C C . GLY A 1 225 ? 24.321 30.657 -4.119 1 91.42 249 GLY A C 1
ATOM 1603 O O . GLY A 1 225 ? 25.553 30.579 -4.143 1 91.63 249 GLY A O 1
ATOM 1604 N N . THR A 1 226 ? 23.531 29.688 -3.592 1 83.71 250 THR A N 1
ATOM 1605 C CA . THR A 1 226 ? 24.043 28.454 -2.98 1 81.36 250 THR A CA 1
ATOM 1606 C C . THR A 1 226 ? 24.662 27.508 -4.021 1 80.35 250 THR A C 1
ATOM 1607 O O . THR A 1 226 ? 24.066 27.239 -5.074 1 80.3 250 THR A O 1
ATOM 1611 N N . THR A 1 227 ? 25.872 27.039 -3.699 1 71.72 251 THR A N 1
ATOM 1612 C CA . THR A 1 227 ? 26.702 26.156 -4.558 1 68.56 251 THR A CA 1
ATOM 1613 C C . THR A 1 227 ? 26.078 24.765 -4.702 1 68.04 251 THR A C 1
ATOM 1614 O O . THR A 1 227 ? 25.051 24.51 -4.066 1 67.17 251 THR A O 1
ATOM 1618 N N . SER A 1 228 ? 26.672 23.928 -5.557 1 61.08 252 SER A N 1
ATOM 1619 C CA . SER A 1 228 ? 26.214 22.533 -5.785 1 59.02 252 SER A CA 1
ATOM 1620 C C . SER A 1 228 ? 26.388 21.731 -4.493 1 58.54 252 SER A C 1
ATOM 1621 O O . SER A 1 228 ? 25.497 20.949 -4.164 1 58.46 252 SER A O 1
ATOM 1624 N N . GLU A 1 230 ? 26.361 23.01 -1.52 1 51.81 286 GLU A N 1
ATOM 1625 C CA . GLU A 1 230 ? 25.359 23.466 -0.509 1 51.52 286 GLU A CA 1
ATOM 1626 C C . GLU A 1 230 ? 23.966 22.904 -0.852 1 56.13 286 GLU A C 1
ATOM 1627 O O . GLU A 1 230 ? 23.285 22.451 0.066 1 55.69 286 GLU A O 1
ATOM 1633 N N . VAL A 1 231 ? 23.638 22.815 -2.138 1 53.23 287 VAL A N 1
ATOM 1634 C CA . VAL A 1 231 ? 22.34 22.234 -2.59 1 53.32 287 VAL A CA 1
ATOM 1635 C C . VAL A 1 231 ? 22.272 20.729 -2.284 1 56.8 287 VAL A C 1
ATOM 1636 O O . VAL A 1 231 ? 21.222 20.283 -1.808 1 56.43 287 VAL A O 1
ATOM 1640 N N . LYS A 1 232 ? 23.353 19.987 -2.551 1 52.39 288 LYS A N 1
ATOM 1641 C CA . LYS A 1 232 ? 23.413 18.513 -2.336 1 51.42 288 LYS A CA 1
ATOM 1642 C C . LYS A 1 232 ? 23.323 18.136 -0.854 1 52.97 288 LYS A C 1
ATOM 1643 O O . LYS A 1 232 ? 22.579 17.203 -0.538 1 52.67 288 LYS A O 1
ATOM 1649 N N . GLN A 1 233 ? 24.043 18.855 0.009 1 47.85 289 GLN A N 1
ATOM 1650 C CA . GLN A 1 233 ? 24.065 18.568 1.466 1 47.44 289 GLN A CA 1
ATOM 1651 C C . GLN A 1 233 ? 22.661 18.769 2.036 1 53.89 289 GLN A C 1
ATOM 1652 O O . GLN A 1 233 ? 22.236 17.953 2.85 1 52.87 289 GLN A O 1
ATOM 1658 N N . MET A 1 234 ? 21.983 19.816 1.576 1 53.19 290 MET A N 1
ATOM 1659 C CA . MET A 1 234 ? 20.612 20.187 2.001 1 54.07 290 MET A CA 1
ATOM 1660 C C . MET A 1 234 ? 19.622 19.076 1.627 1 53.97 290 MET A C 1
ATOM 1661 O O . MET A 1 234 ? 18.759 18.777 2.452 1 53.16 290 MET A O 1
ATOM 1666 N N . ARG A 1 235 ? 19.745 18.497 0.43 1 48.53 291 ARG A N 1
ATOM 1667 C CA . ARG A 1 235 ? 18.848 17.4 -0.021 1 47.24 291 ARG A CA 1
ATOM 1668 C C . ARG A 1 235 ? 19.092 16.159 0.838 1 45.9 291 ARG A C 1
ATOM 1669 O O . ARG A 1 235 ? 18.115 15.514 1.23 1 45.27 291 ARG A O 1
ATOM 1677 N N . ALA A 1 236 ? 20.364 15.869 1.108 1 39.36 292 ALA A N 1
ATOM 1678 C CA . ALA A 1 236 ? 20.78 14.723 1.941 1 37.88 292 ALA A CA 1
ATOM 1679 C C . ALA A 1 236 ? 20.276 14.923 3.371 1 41.66 292 ALA A C 1
ATOM 1680 O O . ALA A 1 236 ? 19.767 13.967 3.951 1 41.83 292 ALA A O 1
ATOM 1682 N N . ARG A 1 237 ? 20.392 16.15 3.88 1 37.29 293 ARG A N 1
ATOM 1683 C CA . ARG A 1 237 ? 19.986 16.522 5.259 1 36.27 293 ARG A CA 1
ATOM 1684 C C . ARG A 1 237 ? 18.478 16.342 5.459 1 41.27 293 ARG A C 1
ATOM 1685 O O . ARG A 1 237 ? 18.101 15.884 6.528 1 41.99 293 ARG A O 1
ATOM 1693 N N . ARG A 1 238 ? 17.659 16.69 4.467 1 36.89 294 ARG A N 1
ATOM 1694 C CA . ARG A 1 238 ? 16.183 16.554 4.579 1 36.78 294 ARG A CA 1
ATOM 1695 C C . ARG A 1 238 ? 15.804 15.086 4.802 1 42.6 294 ARG A C 1
ATOM 1696 O O . ARG A 1 238 ? 14.908 14.83 5.601 1 43.47 294 ARG A O 1
ATOM 1704 N N . LYS A 1 239 ? 16.471 14.174 4.098 1 38.61 295 LYS A N 1
ATOM 1705 C CA . LYS A 1 239 ? 16.25 12.73 4.211 1 37.68 295 LYS A CA 1
ATOM 1706 C C . LYS A 1 239 ? 16.622 12.216 5.609 1 40.8 295 LYS A C 1
ATOM 1707 O O . LYS A 1 239 ? 15.838 11.488 6.218 1 41.57 295 LYS A O 1
ATOM 1713 N N . THR A 1 240 ? 17.799 12.629 6.125 1 35.61 296 THR A N 1
ATOM 1714 C CA . THR A 1 240 ? 18.301 12.261 7.452 1 34.7 296 THR A CA 1
ATOM 1715 C C . THR A 1 240 ? 17.422 12.837 8.561 1 38.76 296 THR A C 1
ATOM 1716 O O . THR A 1 240 ? 17.083 12.101 9.489 1 38.83 296 THR A O 1
ATOM 1720 N N . ALA A 1 241 ? 17.056 14.14 8.468 1 34.74 297 ALA A N 1
ATOM 1721 C CA . ALA A 1 241 ? 16.215 14.806 9.469 1 34.15 297 ALA A CA 1
ATOM 1722 C C . ALA A 1 241 ? 14.857 14.126 9.569 1 38.55 297 ALA A C 1
ATOM 1723 O O . ALA A 1 241 ? 14.411 13.835 10.682 1 37.99 297 ALA A O 1
ATOM 1725 N N . LYS A 1 242 ? 14.235 13.815 8.402 1 35.39 298 LYS A N 1
ATOM 1726 C CA . LYS A 1 242 ? 12.946 13.13 8.319 1 35.43 298 LYS A CA 1
ATOM 1727 C C . LYS A 1 242 ? 13.031 11.782 9.044 1 38.59 298 LYS A C 1
ATOM 1728 O O . LYS A 1 242 ? 12.151 11.475 9.85 1 39.59 298 LYS A O 1
ATOM 1734 N N . MET A 1 243 ? 14.131 11.02 8.822 1 33.33 299 MET A N 1
ATOM 1735 C CA . MET A 1 243 ? 14.365 9.737 9.484 1 31.93 299 MET A CA 1
ATOM 1736 C C . MET A 1 243 ? 14.522 9.905 10.995 1 35.47 299 MET A C 1
ATOM 1737 O O . MET A 1 243 ? 13.927 9.138 11.755 1 35.3 299 MET A O 1
ATOM 1742 N N . LEU A 1 244 ? 15.331 10.894 11.425 1 32.05 300 LEU A N 1
ATOM 1743 C CA . LEU A 1 244 ? 15.605 11.173 12.835 1 31 300 LEU A CA 1
ATOM 1744 C C . LEU A 1 244 ? 14.373 11.616 13.59 1 34.63 300 LEU A C 1
ATOM 1745 O O . LEU A 1 244 ? 14.203 11.201 14.732 1 34.88 300 LEU A O 1
ATOM 1750 N N . MET A 1 245 ? 13.491 12.4 12.946 1 30.54 301 MET A N 1
ATOM 1751 C CA . MET A 1 245 ? 12.228 12.846 13.535 1 31.03 301 MET A CA 1
ATOM 1752 C C . MET A 1 245 ? 11.319 11.63 13.821 1 35.52 301 MET A C 1
ATOM 1753 O O . MET A 1 245 ? 10.683 11.564 14.884 1 34.62 301 MET A O 1
ATOM 1758 N N . VAL A 1 246 ? 11.32 10.637 12.903 1 31.8 302 VAL A N 1
ATOM 1759 C CA . VAL A 1 246 ? 10.542 9.395 13.052 1 30.93 302 VAL A CA 1
ATOM 1760 C C . VAL A 1 246 ? 11.098 8.546 14.226 1 34.11 302 VAL A C 1
ATOM 1761 O O . VAL A 1 246 ? 10.312 8.097 15.054 1 34.21 302 VAL A O 1
ATOM 1765 N N . VAL A 1 247 ? 12.439 8.403 14.332 1 29.26 303 VAL A N 1
ATOM 1766 C CA . VAL A 1 247 ? 13.118 7.671 15.412 1 28.23 303 VAL A CA 1
ATOM 1767 C C . VAL A 1 247 ? 12.737 8.303 16.76 1 33.18 303 VAL A C 1
ATOM 1768 O O . VAL A 1 247 ? 12.337 7.585 17.674 1 34.63 303 VAL A O 1
ATOM 1772 N N . VAL A 1 248 ? 12.819 9.637 16.866 1 29.15 304 VAL A N 1
ATOM 1773 C CA . VAL A 1 248 ? 12.476 10.383 18.085 1 28.28 304 VAL A CA 1
ATOM 1774 C C . VAL A 1 248 ? 10.982 10.22 18.436 1 33.55 304 VAL A C 1
ATOM 1775 O O . VAL A 1 248 ? 10.663 9.953 19.597 1 34.48 304 VAL A O 1
ATOM 1779 N N . LEU A 1 249 ? 10.086 10.328 17.437 1 29.77 305 LEU A N 1
ATOM 1780 C CA . LEU A 1 249 ? 8.654 10.147 17.662 1 29.87 305 LEU A CA 1
ATOM 1781 C C . LEU A 1 249 ? 8.312 8.709 18.119 1 32.85 305 LEU A C 1
ATOM 1782 O O . LEU A 1 249 ? 7.522 8.556 19.048 1 33.09 305 LEU A O 1
ATOM 1787 N N . VAL A 1 250 ? 8.927 7.679 17.503 1 28.25 306 VAL A N 1
ATOM 1788 C CA . VAL A 1 250 ? 8.726 6.27 17.866 1 28.5 306 VAL A CA 1
ATOM 1789 C C . VAL A 1 250 ? 9.293 5.993 19.292 1 32.26 306 VAL A C 1
ATOM 1790 O O . VAL A 1 250 ? 8.651 5.273 20.062 1 32.64 306 VAL A O 1
ATOM 1794 N N . PHE A 1 251 ? 10.442 6.611 19.655 1 27.18 307 PHE A N 1
ATOM 1795 C CA . PHE A 1 251 ? 11.026 6.512 21.001 1 26.41 307 PHE A CA 1
ATOM 1796 C C . PHE A 1 251 ? 10.057 7.133 22.041 1 32.01 307 PHE A C 1
ATOM 1797 O O . PHE A 1 251 ? 9.807 6.526 23.091 1 32.28 307 PHE A O 1
ATOM 1805 N N . ALA A 1 252 ? 9.516 8.342 21.729 1 28.56 308 ALA A N 1
ATOM 1806 C CA . ALA A 1 252 ? 8.559 9.079 22.56 1 27.62 308 ALA A CA 1
ATOM 1807 C C . ALA A 1 252 ? 7.31 8.22 22.837 1 32.67 308 ALA A C 1
ATOM 1808 O O . ALA A 1 252 ? 6.886 8.119 23.986 1 32.8 308 ALA A O 1
ATOM 1810 N N . LEU A 1 253 ? 6.767 7.557 21.8 1 29.55 309 LEU A N 1
ATOM 1811 C CA . LEU A 1 253 ? 5.593 6.692 21.897 1 29.99 309 LEU A CA 1
ATOM 1812 C C . LEU A 1 253 ? 5.847 5.376 22.646 1 34.46 309 LEU A C 1
ATOM 1813 O O . LEU A 1 253 ? 5.012 4.998 23.466 1 34.88 309 LEU A O 1
ATOM 1818 N N . CYS A 1 254 ? 6.987 4.688 22.382 1 30.66 310 CYS A N 1
ATOM 1819 C CA . CYS A 1 254 ? 7.353 3.42 23.041 1 29.5 310 CYS A CA 1
ATOM 1820 C C . CYS A 1 254 ? 7.633 3.555 24.533 1 29.74 310 CYS A C 1
ATOM 1821 O O . CYS A 1 254 ? 7.393 2.613 25.287 1 28.52 310 CYS A O 1
ATOM 1824 N N . TYR A 1 255 ? 8.199 4.69 24.936 1 25.39 311 TYR A N 1
ATOM 1825 C CA . TYR A 1 255 ? 8.596 4.977 26.314 1 24.58 311 TYR A CA 1
ATOM 1826 C C . TYR A 1 255 ? 7.562 5.769 27.098 1 28.53 311 TYR A C 1
ATOM 1827 O O . TYR A 1 255 ? 7.743 5.946 28.297 1 28.5 311 TYR A O 1
ATOM 1836 N N . LEU A 1 256 ? 6.478 6.23 26.438 1 26.06 312 LEU A N 1
ATOM 1837 C CA . LEU A 1 256 ? 5.398 6.972 27.095 1 26.66 312 LEU A CA 1
ATOM 1838 C C . LEU A 1 256 ? 4.632 6.104 28.119 1 30.75 312 LEU A C 1
ATOM 1839 O O . LEU A 1 256 ? 4.554 6.54 29.269 1 30.22 312 LEU A O 1
ATOM 1844 N N . PRO A 1 257 ? 4.102 4.891 27.805 1 27.85 313 PRO A N 1
ATOM 1845 C CA . PRO A 1 257 ? 3.38 4.141 28.847 1 27.5 313 PRO A CA 1
ATOM 1846 C C . PRO A 1 257 ? 4.225 3.81 30.097 1 30.12 313 PRO A C 1
ATOM 1847 O O . PRO A 1 257 ? 3.764 4.1 31.196 1 29.88 313 PRO A O 1
ATOM 1851 N N . ILE A 1 258 ? 5.452 3.286 29.945 1 25.67 314 ILE A N 1
ATOM 1852 C CA . ILE A 1 258 ? 6.317 2.932 31.091 1 25.23 314 ILE A CA 1
ATOM 1853 C C . ILE A 1 258 ? 6.655 4.144 32 1 28.73 314 ILE A C 1
ATOM 1854 O O . ILE A 1 258 ? 6.639 3.999 33.228 1 27.31 314 ILE A O 1
ATOM 1859 N N . SER A 1 259 ? 6.954 5.318 31.383 1 24.9 315 SER A N 1
ATOM 1860 C CA . SER A 1 259 ? 7.301 6.579 32.048 1 23.74 315 SER A CA 1
ATOM 1861 C C . SER A 1 259 ? 6.132 7.112 32.84 1 28.46 315 SER A C 1
ATOM 1862 O O . SER A 1 259 ? 6.302 7.484 34.002 1 28.84 315 SER A O 1
ATOM 1865 N N . VAL A 1 260 ? 4.937 7.124 32.217 1 25.03 316 VAL A N 1
ATOM 1866 C CA . VAL A 1 260 ? 3.69 7.57 32.825 1 23.89 316 VAL A CA 1
ATOM 1867 C C . VAL A 1 260 ? 3.286 6.627 33.96 1 29.88 316 VAL A C 1
ATOM 1868 O O . VAL A 1 260 ? 3.031 7.096 35.071 1 30.53 316 VAL A O 1
ATOM 1872 N N . LEU A 1 261 ? 3.279 5.308 33.706 1 26.84 317 LEU A N 1
ATOM 1873 C CA . LEU A 1 261 ? 2.939 4.31 34.724 1 26.53 317 LEU A CA 1
ATOM 1874 C C . LEU A 1 261 ? 3.869 4.381 35.943 1 30.63 317 LEU A C 1
ATOM 1875 O O . LEU A 1 261 ? 3.384 4.271 37.068 1 31.07 317 LEU A O 1
ATOM 1880 N N . ASN A 1 262 ? 5.184 4.618 35.73 1 26.3 318 ASN A N 1
ATOM 1881 C CA . ASN A 1 262 ? 6.171 4.742 36.814 1 25.79 318 ASN A CA 1
ATOM 1882 C C . ASN A 1 262 ? 5.881 5.948 37.725 1 31.26 318 ASN A C 1
ATOM 1883 O O . ASN A 1 262 ? 5.917 5.814 38.948 1 30.86 318 ASN A O 1
ATOM 1888 N N . VAL A 1 263 ? 5.571 7.111 37.123 1 28.06 319 VAL A N 1
ATOM 1889 C CA . VAL A 1 263 ? 5.213 8.334 37.843 1 28.34 319 VAL A CA 1
ATOM 1890 C C . VAL A 1 263 ? 3.913 8.136 38.635 1 33.72 319 VAL A C 1
ATOM 1891 O O . VAL A 1 263 ? 3.876 8.451 39.818 1 34.14 319 VAL A O 1
ATOM 1895 N N . LEU A 1 264 ? 2.86 7.603 37.994 1 31.17 320 LEU A N 1
ATOM 1896 C CA . LEU A 1 264 ? 1.575 7.376 38.644 1 30.65 320 LEU A CA 1
ATOM 1897 C C . LEU A 1 264 ? 1.697 6.423 39.829 1 33.41 320 LEU A C 1
ATOM 1898 O O . LEU A 1 264 ? 1.066 6.644 40.863 1 33.75 320 LEU A O 1
ATOM 1903 N N . LYS A 1 265 ? 2.548 5.398 39.703 1 29.42 321 LYS A N 1
ATOM 1904 C CA . LYS A 1 265 ? 2.776 4.421 40.763 1 29.07 321 LYS A CA 1
ATOM 1905 C C . LYS A 1 265 ? 3.62 5.003 41.912 1 33.32 321 LYS A C 1
ATOM 1906 O O . LYS A 1 265 ? 3.206 4.971 43.067 1 33.44 321 LYS A O 1
ATOM 1912 N N . ARG A 1 266 ? 4.8 5.524 41.584 1 30.3 322 ARG A N 1
ATOM 1913 C CA . ARG A 1 266 ? 5.791 6 42.54 1 29.82 322 ARG A CA 1
ATOM 1914 C C . ARG A 1 266 ? 5.554 7.372 43.13 1 34.86 322 ARG A C 1
ATOM 1915 O O . ARG A 1 266 ? 5.899 7.588 44.292 1 34.14 322 ARG A O 1
ATOM 1923 N N . VAL A 1 267 ? 5.014 8.304 42.342 1 32.47 323 VAL A N 1
ATOM 1924 C CA . VAL A 1 267 ? 4.762 9.675 42.791 1 32.09 323 VAL A CA 1
ATOM 1925 C C . VAL A 1 267 ? 3.32 9.853 43.288 1 38.76 323 VAL A C 1
ATOM 1926 O O . VAL A 1 267 ? 3.11 10.509 44.308 1 39.68 323 VAL A O 1
ATOM 1930 N N . PHE A 1 268 ? 2.331 9.286 42.574 1 35.62 324 PHE A N 1
ATOM 1931 C CA . PHE A 1 268 ? 0.919 9.486 42.904 1 35.34 324 PHE A CA 1
ATOM 1932 C C . PHE A 1 268 ? 0.247 8.313 43.652 1 41.14 324 PHE A C 1
ATOM 1933 O O . PHE A 1 268 ? -0.96 8.363 43.889 1 40.4 324 PHE A O 1
ATOM 1941 N N . GLY A 1 269 ? 1.027 7.303 44.057 1 38.35 325 GLY A N 1
ATOM 1942 C CA . GLY A 1 269 ? 0.523 6.173 44.842 1 37.36 325 GLY A CA 1
ATOM 1943 C C . GLY A 1 269 ? -0.612 5.37 44.244 1 40.3 325 GLY A C 1
ATOM 1944 O O . GLY A 1 269 ? -1.462 4.836 44.965 1 41.16 325 GLY A O 1
ATOM 1945 N N . MET A 1 270 ? -0.587 5.213 42.931 1 36.14 326 MET A N 1
ATOM 1946 C CA . MET A 1 270 ? -1.593 4.468 42.193 1 35.28 326 MET A CA 1
ATOM 1947 C C . MET A 1 270 ? -1.284 2.97 42.064 1 39.3 326 MET A C 1
ATOM 1948 O O . MET A 1 270 ? -0.167 2.526 42.354 1 38.65 326 MET A O 1
ATOM 1953 N N . PHE A 1 271 ? -2.314 2.199 41.646 1 36.83 327 PHE A N 1
ATOM 1954 C CA . PHE A 1 271 ? -2.337 0.769 41.309 1 36.89 327 PHE A CA 1
ATOM 1955 C C . PHE A 1 271 ? -2.083 -0.206 42.491 1 45.06 327 PHE A C 1
ATOM 1956 O O . PHE A 1 271 ? -1.719 -1.363 42.251 1 44.54 327 PHE A O 1
ATOM 1964 N N . ARG A 1 272 ? -2.372 0.215 43.736 1 44.87 328 ARG A N 1
ATOM 1965 C CA . ARG A 1 272 ? -2.16 -0.617 44.927 1 45.61 328 ARG A CA 1
ATOM 1966 C C . ARG A 1 272 ? -3.36 -1.493 45.302 1 54.38 328 ARG A C 1
ATOM 1967 O O . ARG A 1 272 ? -3.201 -2.394 46.134 1 55.55 328 ARG A O 1
ATOM 1975 N N . GLN A 1 273 ? -4.55 -1.257 44.701 1 53 329 GLN A N 1
ATOM 1976 C CA . GLN A 1 273 ? -5.755 -2.042 45.024 1 53.54 329 GLN A CA 1
ATOM 1977 C C . GLN A 1 273 ? -5.759 -3.398 44.35 1 59.73 329 GLN A C 1
ATOM 1978 O O . GLN A 1 273 ? -5.549 -3.477 43.14 1 59.77 329 GLN A O 1
ATOM 1984 N N . ALA A 1 274 ? -6.034 -4.461 45.134 1 57.9 330 ALA A N 1
ATOM 1985 C CA . ALA A 1 274 ? -6.097 -5.858 44.682 1 57.69 330 ALA A CA 1
ATOM 1986 C C . ALA A 1 274 ? -7.185 -6.109 43.617 1 60.03 330 ALA A C 1
ATOM 1987 O O . ALA A 1 274 ? -7.008 -6.981 42.769 1 59.84 330 ALA A O 1
ATOM 1989 N N . SER A 1 275 ? -8.284 -5.33 43.642 1 55.16 331 SER A N 1
ATOM 1990 C CA . SER A 1 275 ? -9.378 -5.43 42.67 1 54.46 331 SER A CA 1
ATOM 1991 C C . SER A 1 275 ? -8.903 -5.117 41.234 1 59.48 331 SER A C 1
ATOM 1992 O O . SER A 1 275 ? -9.345 -5.764 40.292 1 60.08 331 SER A O 1
ATOM 1995 N N . ASP A 1 276 ? -7.92 -4.208 41.103 1 56.21 332 ASP A N 1
ATOM 1996 C CA . ASP A 1 276 ? -7.332 -3.769 39.836 1 55.92 332 ASP A CA 1
ATOM 1997 C C . ASP A 1 276 ? -6.174 -4.631 39.307 1 58.87 332 ASP A C 1
ATOM 1998 O O . ASP A 1 276 ? -5.758 -4.43 38.161 1 57.75 332 ASP A O 1
ATOM 2003 N N . ARG A 1 277 ? -5.657 -5.574 40.133 1 55.8 333 ARG A N 1
ATOM 2004 C CA . ARG A 1 277 ? -4.503 -6.461 39.87 1 55.22 333 ARG A CA 1
ATOM 2005 C C . ARG A 1 277 ? -4.335 -6.879 38.392 1 56.53 333 ARG A C 1
ATOM 2006 O O . ARG A 1 277 ? -3.252 -6.704 37.837 1 55.51 333 ARG A O 1
ATOM 2014 N N . GLU A 1 278 ? -5.408 -7.413 37.773 1 51.52 334 GLU A N 1
ATOM 2015 C CA . GLU A 1 278 ? -5.442 -7.877 36.388 1 50.43 334 GLU A CA 1
ATOM 2016 C C . GLU A 1 278 ? -5.191 -6.749 35.381 1 51.93 334 GLU A C 1
ATOM 2017 O O . GLU A 1 278 ? -4.379 -6.931 34.477 1 51.07 334 GLU A O 1
ATOM 2023 N N . ALA A 1 279 ? -5.871 -5.593 35.54 1 47.92 335 ALA A N 1
ATOM 2024 C CA . ALA A 1 279 ? -5.733 -4.412 34.664 1 46.94 335 ALA A CA 1
ATOM 2025 C C . ALA A 1 279 ? -4.338 -3.798 34.76 1 49.54 335 ALA A C 1
ATOM 2026 O O . ALA A 1 279 ? -3.761 -3.392 33.743 1 49.6 335 ALA A O 1
ATOM 2028 N N . VAL A 1 280 ? -3.803 -3.741 35.991 1 44.84 336 VAL A N 1
ATOM 2029 C CA . VAL A 1 280 ? -2.479 -3.207 36.311 1 44.39 336 VAL A CA 1
ATOM 2030 C C . VAL A 1 280 ? -1.387 -4.111 35.707 1 48.96 336 VAL A C 1
ATOM 2031 O O . VAL A 1 280 ? -0.477 -3.601 35.05 1 48.6 336 VAL A O 1
ATOM 2035 N N . TYR A 1 281 ? -1.519 -5.442 35.884 1 46.54 337 TYR A N 1
ATOM 2036 C CA . TYR A 1 281 ? -0.605 -6.448 35.337 1 46.68 337 TYR A CA 1
ATOM 2037 C C . TYR A 1 281 ? -0.486 -6.298 33.819 1 45.5 337 TYR A C 1
ATOM 2038 O O . TYR A 1 281 ? 0.625 -6.22 33.33 1 44.65 337 TYR A O 1
ATOM 2047 N N . ALA A 1 282 ? -1.625 -6.266 33.089 1 39.05 338 ALA A N 1
ATOM 2048 C CA . ALA A 1 282 ? -1.68 -6.139 31.631 1 37.42 338 ALA A CA 1
ATOM 2049 C C . ALA A 1 282 ? -1 -4.857 31.128 1 40.56 338 ALA A C 1
ATOM 2050 O O . ALA A 1 282 ? -0.131 -4.944 30.252 1 41.42 338 ALA A O 1
ATOM 2052 N N . ALA A 1 283 ? -1.359 -3.684 31.718 1 34.27 339 ALA A N 1
ATOM 2053 C CA . ALA A 1 283 ? -0.817 -2.365 31.382 1 33.21 339 ALA A CA 1
ATOM 2054 C C . ALA A 1 283 ? 0.715 -2.302 31.538 1 36.83 339 ALA A C 1
ATOM 2055 O O . ALA A 1 283 ? 1.395 -1.845 30.617 1 36.25 339 ALA A O 1
ATOM 2057 N N . PHE A 1 284 ? 1.249 -2.781 32.688 1 32.06 340 PHE A N 1
ATOM 2058 C CA . PHE A 1 284 ? 2.683 -2.801 32.966 1 30.89 340 PHE A CA 1
ATOM 2059 C C . PHE A 1 284 ? 3.423 -3.783 32.043 1 38.09 340 PHE A C 1
ATOM 2060 O O . PHE A 1 284 ? 4.48 -3.442 31.523 1 38.23 340 PHE A O 1
ATOM 2068 N N . THR A 1 285 ? 2.839 -4.97 31.799 1 35.83 341 THR A N 1
ATOM 2069 C CA . THR A 1 285 ? 3.389 -6.003 30.918 1 35.43 341 THR A CA 1
ATOM 2070 C C . THR A 1 285 ? 3.511 -5.472 29.465 1 39.65 341 THR A C 1
ATOM 2071 O O . THR A 1 285 ? 4.554 -5.662 28.844 1 39.81 341 THR A O 1
ATOM 2075 N N . PHE A 1 286 ? 2.471 -4.78 28.948 1 35.41 342 PHE A N 1
ATOM 2076 C CA . PHE A 1 286 ? 2.491 -4.214 27.599 1 34.82 342 PHE A CA 1
ATOM 2077 C C . PHE A 1 286 ? 3.535 -3.095 27.516 1 37.53 342 PHE A C 1
ATOM 2078 O O . PHE A 1 286 ? 4.251 -3.002 26.517 1 37.97 342 PHE A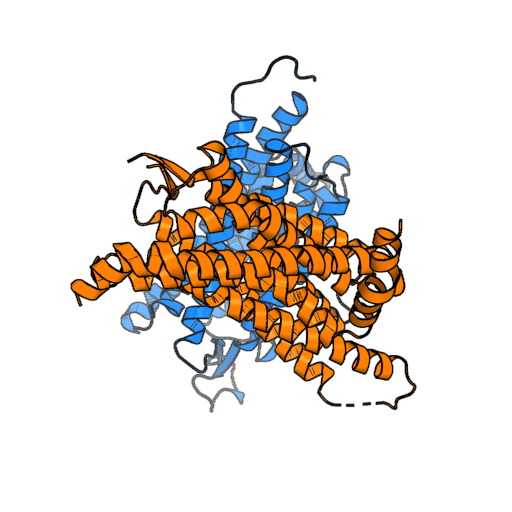 O 1
ATOM 2086 N N . SER A 1 287 ? 3.632 -2.264 28.58 1 32.75 343 SER A N 1
ATOM 2087 C CA . SER A 1 287 ? 4.581 -1.144 28.663 1 31.37 343 SER A CA 1
ATOM 2088 C C . SER A 1 287 ? 6.041 -1.617 28.665 1 34.17 343 SER A C 1
ATOM 2089 O O . SER A 1 287 ? 6.909 -0.911 28.149 1 32.89 343 SER A O 1
ATOM 2092 N N . HIS A 1 288 ? 6.307 -2.814 29.245 1 30.29 344 HIS A N 1
ATOM 2093 C CA . HIS A 1 288 ? 7.64 -3.429 29.276 1 29.23 344 HIS A CA 1
ATOM 2094 C C . HIS A 1 288 ? 7.997 -3.962 27.908 1 35.21 344 HIS A C 1
ATOM 2095 O O . HIS A 1 288 ? 9.125 -3.778 27.486 1 36.3 344 HIS A O 1
ATOM 2102 N N . TRP A 1 289 ? 7.049 -4.629 27.214 1 33.25 345 TRP A N 1
ATOM 2103 C CA . TRP A 1 289 ? 7.253 -5.149 25.866 1 33.36 345 TRP A CA 1
ATOM 2104 C C . TRP A 1 289 ? 7.552 -4.028 24.883 1 38.05 345 TRP A C 1
ATOM 2105 O O . TRP A 1 289 ? 8.428 -4.189 24.026 1 37.86 345 TRP A O 1
ATOM 2116 N N . LEU A 1 290 ? 6.826 -2.907 25.01 1 34.95 346 LEU A N 1
ATOM 2117 C CA . LEU A 1 290 ? 6.932 -1.752 24.136 1 34.92 346 LEU A CA 1
ATOM 2118 C C . LEU A 1 290 ? 8.34 -1.175 24.125 1 37.35 346 LEU A C 1
ATOM 2119 O O . LEU A 1 290 ? 8.822 -0.826 23.052 1 38 346 LEU A O 1
ATOM 2124 N N . VAL A 1 291 ? 9.026 -1.143 25.297 1 31.28 347 VAL A N 1
ATOM 2125 C CA . VAL A 1 291 ? 10.407 -0.67 25.44 1 29.75 347 VAL A CA 1
ATOM 2126 C C . VAL A 1 291 ? 11.305 -1.518 24.544 1 34.76 347 VAL A C 1
ATOM 2127 O O . VAL A 1 291 ? 12.071 -0.974 23.736 1 36.5 347 VAL A O 1
ATOM 2131 N N . TYR A 1 292 ? 11.147 -2.854 24.643 1 30.15 348 TYR A N 1
ATOM 2132 C CA . TYR A 1 292 ? 11.923 -3.818 23.864 1 29.23 348 TYR A CA 1
ATOM 2133 C C . TYR A 1 292 ? 11.593 -3.76 22.386 1 33.27 348 TYR A C 1
ATOM 2134 O O . TYR A 1 292 ? 12.512 -3.866 21.578 1 33.15 348 TYR A O 1
ATOM 2143 N N . ALA A 1 293 ? 10.304 -3.519 22.038 1 29.56 349 ALA A N 1
ATOM 2144 C CA . ALA A 1 293 ? 9.819 -3.352 20.666 1 28.85 349 ALA A CA 1
ATOM 2145 C C . ALA A 1 293 ? 10.539 -2.181 19.995 1 33.54 349 ALA A C 1
ATOM 2146 O O . ALA A 1 293 ? 10.772 -2.224 18.789 1 33.9 349 ALA A O 1
ATOM 2148 N N . ASN A 1 294 ? 10.928 -1.157 20.776 1 30.67 350 ASN A N 1
ATOM 2149 C CA . ASN A 1 294 ? 11.651 -0.003 20.254 1 31.1 350 ASN A CA 1
ATOM 2150 C C . ASN A 1 294 ? 13.03 -0.382 19.688 1 33.77 350 ASN A C 1
ATOM 2151 O O . ASN A 1 294 ? 13.422 0.171 18.661 1 31.82 350 ASN A O 1
ATOM 2156 N N . SER A 1 295 ? 13.737 -1.348 20.328 1 31.11 351 SER A N 1
ATOM 2157 C CA . SER A 1 295 ? 15.048 -1.854 19.87 1 31.04 351 SER A CA 1
ATOM 2158 C C . SER A 1 295 ? 14.907 -2.535 18.497 1 36.88 351 SER A C 1
ATOM 2159 O O . SER A 1 295 ? 15.81 -2.43 17.663 1 36.76 351 SER A O 1
ATOM 2162 N N . ALA A 1 296 ? 13.756 -3.205 18.268 1 32.36 352 ALA A N 1
ATOM 2163 C CA . ALA A 1 296 ? 13.423 -3.856 17.015 1 32.24 352 ALA A CA 1
ATOM 2164 C C . ALA A 1 296 ? 12.983 -2.825 15.952 1 38.08 352 ALA A C 1
ATOM 2165 O O . ALA A 1 296 ? 13.252 -3.02 14.767 1 38.63 352 ALA A O 1
ATOM 2167 N N . ALA A 1 297 ? 12.298 -1.744 16.369 1 34.03 353 ALA A N 1
ATOM 2168 C CA . ALA A 1 297 ? 11.761 -0.707 15.489 1 33.42 353 ALA A CA 1
ATOM 2169 C C . ALA A 1 297 ? 12.816 0.12 14.728 1 37.45 353 ALA A C 1
ATOM 2170 O O . ALA A 1 297 ? 12.663 0.321 13.52 1 37.97 353 ALA A O 1
ATOM 2172 N N . ASN A 1 298 ? 13.859 0.613 15.428 1 32.66 354 ASN A N 1
ATOM 2173 C CA . ASN A 1 298 ? 14.907 1.477 14.864 1 32 354 ASN A CA 1
ATOM 2174 C C . ASN A 1 298 ? 15.565 0.912 13.595 1 35.73 354 ASN A C 1
ATOM 2175 O O . ASN A 1 298 ? 15.525 1.631 12.599 1 36.37 354 ASN A O 1
ATOM 2180 N N . PRO A 1 299 ? 16.091 -0.343 13.535 1 32.23 355 PRO A N 1
ATOM 2181 C CA . PRO A 1 299 ? 16.628 -0.85 12.253 1 32.27 355 PRO A CA 1
ATOM 2182 C C . PRO A 1 299 ? 15.574 -0.898 11.13 1 37.18 355 PRO A C 1
ATOM 2183 O O . PRO A 1 299 ? 15.92 -0.613 9.987 1 38.86 355 PRO A O 1
ATOM 2187 N N . ILE A 1 300 ? 14.291 -1.199 11.451 1 31.6 356 ILE A N 1
ATOM 2188 C CA . ILE A 1 300 ? 13.182 -1.214 10.479 1 31.68 356 ILE A CA 1
ATOM 2189 C C . ILE A 1 300 ? 12.936 0.223 9.936 1 35.73 356 ILE A C 1
ATOM 2190 O O . ILE A 1 300 ? 12.698 0.387 8.738 1 35.33 356 ILE A O 1
ATOM 2195 N N . ILE A 1 301 ? 13.035 1.245 10.812 1 31.56 357 ILE A N 1
ATOM 2196 C CA . ILE A 1 301 ? 12.912 2.662 10.444 1 30.73 357 ILE A CA 1
ATOM 2197 C C . ILE A 1 301 ? 14.059 3.043 9.467 1 36.04 357 ILE A C 1
ATOM 2198 O O . ILE A 1 301 ? 13.777 3.635 8.422 1 36.78 357 ILE A O 1
ATOM 2203 N N . TYR A 1 302 ? 15.321 2.655 9.779 1 31.53 358 TYR A N 1
ATOM 2204 C CA . TYR A 1 302 ? 16.476 2.947 8.918 1 31.58 358 TYR A CA 1
ATOM 2205 C C . TYR A 1 302 ? 16.304 2.309 7.547 1 39.65 358 TYR A C 1
ATOM 2206 O O . TYR A 1 302 ? 16.603 2.93 6.526 1 40.79 358 TYR A O 1
ATOM 2215 N N . ASN A 1 303 ? 15.786 1.083 7.521 1 37.9 359 ASN A N 1
ATOM 2216 C CA . ASN A 1 303 ? 15.525 0.358 6.288 1 38.22 359 ASN A CA 1
ATOM 2217 C C . ASN A 1 303 ? 14.574 1.117 5.362 1 44 359 ASN A C 1
ATOM 2218 O O . ASN A 1 303 ? 14.835 1.186 4.174 1 44.72 359 ASN A O 1
ATOM 2223 N N . PHE A 1 304 ? 13.487 1.685 5.898 1 41.67 360 PHE A N 1
ATOM 2224 C CA . PHE A 1 304 ? 12.502 2.387 5.081 1 41.8 360 PHE A CA 1
ATOM 2225 C C . PHE A 1 304 ? 12.82 3.855 4.819 1 45.63 360 PHE A C 1
ATOM 2226 O O . PHE A 1 304 ? 12.388 4.372 3.793 1 45.67 360 PHE A O 1
ATOM 2234 N N . LEU A 1 305 ? 13.564 4.523 5.712 1 41.87 361 LEU A N 1
ATOM 2235 C CA . LEU A 1 305 ? 13.836 5.953 5.555 1 41.47 361 LEU A CA 1
ATOM 2236 C C . LEU A 1 305 ? 15.308 6.32 5.224 1 46.12 361 LEU A C 1
ATOM 2237 O O . LEU A 1 305 ? 15.632 7.512 5.123 1 46.31 361 LEU A O 1
ATOM 2242 N N . SER A 1 306 ? 16.169 5.312 5 1 41.57 362 SER A N 1
ATOM 2243 C CA . SER A 1 306 ? 17.557 5.506 4.606 1 40.1 362 SER A CA 1
ATOM 2244 C C . SER A 1 306 ? 17.904 4.526 3.516 1 46.26 362 SER A C 1
ATOM 2245 O O . SER A 1 306 ? 17.939 3.316 3.754 1 48.07 362 SER A O 1
ATOM 2248 N N . GLY A 1 307 ? 18.144 5.049 2.318 1 42.59 363 GLY A N 1
ATOM 2249 C CA . GLY A 1 307 ? 18.544 4.273 1.15 1 41.62 363 GLY A CA 1
ATOM 2250 C C . GLY A 1 307 ? 19.885 3.599 1.343 1 45.67 363 GLY A C 1
ATOM 2251 O O . GLY A 1 307 ? 20.118 2.521 0.799 1 46.04 363 GLY A O 1
ATOM 2252 N N . LYS A 1 308 ? 20.763 4.215 2.152 1 43.35 364 LYS A N 1
ATOM 2253 C CA . LYS A 1 308 ? 22.106 3.721 2.481 1 43.67 364 LYS A CA 1
ATOM 2254 C C . LYS A 1 308 ? 22.034 2.47 3.34 1 45.06 364 LYS A C 1
ATOM 2255 O O . LYS A 1 308 ? 22.672 1.482 3.004 1 45.1 364 LYS A O 1
ATOM 2261 N N . PHE A 1 309 ? 21.223 2.494 4.422 1 40.14 365 PHE A N 1
ATOM 2262 C CA . PHE A 1 309 ? 21.008 1.329 5.293 1 38.19 365 PHE A CA 1
ATOM 2263 C C . PHE A 1 309 ? 20.223 0.248 4.543 1 42.05 365 PHE A C 1
ATOM 2264 O O . PHE A 1 309 ? 20.603 -0.921 4.605 1 42.05 365 PHE A O 1
ATOM 2272 N N . ARG A 1 310 ? 19.181 0.642 3.777 1 38.45 366 ARG A N 1
ATOM 2273 C CA . ARG A 1 310 ? 18.357 -0.285 2.985 1 38.75 366 ARG A CA 1
ATOM 2274 C C . ARG A 1 310 ? 19.206 -1.141 2.062 1 44.88 366 ARG A C 1
ATOM 2275 O O . ARG A 1 310 ? 18.992 -2.342 1.978 1 45.36 366 ARG A O 1
ATOM 2283 N N . GLU A 1 311 ? 20.185 -0.516 1.383 1 42.88 367 GLU A N 1
ATOM 2284 C CA . GLU A 1 311 ? 21.132 -1.137 0.456 1 42.13 367 GLU A CA 1
ATOM 2285 C C . GLU A 1 311 ? 21.987 -2.187 1.18 1 46.66 367 GLU A C 1
ATOM 2286 O O . GLU A 1 311 ? 22.235 -3.254 0.63 1 46.64 367 GLU A O 1
ATOM 2292 N N . GLN A 1 312 ? 22.421 -1.878 2.412 1 44.21 368 GLN A N 1
ATOM 2293 C CA . GLN A 1 312 ? 23.256 -2.755 3.227 1 44.56 368 GLN A CA 1
ATOM 2294 C C . GLN A 1 312 ? 22.466 -3.963 3.753 1 48.66 368 GLN A C 1
ATOM 2295 O O . GLN A 1 312 ? 22.946 -5.094 3.657 1 47.87 368 GLN A O 1
ATOM 2301 N N . PHE A 1 313 ? 21.242 -3.721 4.274 1 45.32 369 PHE A N 1
ATOM 2302 C CA . PHE A 1 313 ? 20.343 -4.767 4.767 1 44.39 369 PHE A CA 1
ATOM 2303 C C . PHE A 1 313 ? 19.948 -5.688 3.607 1 50.05 369 PHE A C 1
ATOM 2304 O O . PHE A 1 313 ? 19.968 -6.904 3.776 1 49.84 369 PHE A O 1
ATOM 2312 N N . LYS A 1 314 ? 19.661 -5.116 2.414 1 47.6 370 LYS A N 1
ATOM 2313 C CA . LYS A 1 314 ? 19.322 -5.876 1.205 1 48.25 370 LYS A CA 1
ATOM 2314 C C . LYS A 1 314 ? 20.488 -6.8 0.81 1 54.29 370 LYS A C 1
ATOM 2315 O O . LYS A 1 314 ? 20.252 -7.966 0.514 1 53.88 370 LYS A O 1
ATOM 2321 N N . ALA A 1 315 ? 21.735 -6.296 0.878 1 53 371 ALA A N 1
ATOM 2322 C CA . ALA A 1 315 ? 22.956 -7.056 0.596 1 54.33 371 ALA A CA 1
ATOM 2323 C C . ALA A 1 315 ? 23.164 -8.18 1.618 1 61.34 371 ALA A C 1
ATOM 2324 O O . ALA A 1 315 ? 23.587 -9.267 1.242 1 60.7 371 ALA A O 1
ATOM 2326 N N . ALA A 1 316 ? 22.866 -7.909 2.907 1 61.65 372 ALA A N 1
ATOM 2327 C CA . ALA A 1 316 ? 22.983 -8.863 4.013 1 62.64 372 ALA A CA 1
ATOM 2328 C C . ALA A 1 316 ? 22.06 -10.052 3.826 1 70.61 372 ALA A C 1
ATOM 2329 O O . ALA A 1 316 ? 22.522 -11.177 3.956 1 71.02 372 ALA A O 1
ATOM 2331 N N . PHE A 1 317 ? 20.785 -9.815 3.466 1 70.75 373 PHE A N 1
ATOM 2332 C CA . PHE A 1 317 ? 19.801 -10.88 3.259 1 73.07 373 PHE A CA 1
ATOM 2333 C C . PHE A 1 317 ? 19.859 -11.543 1.878 1 84.24 373 PHE A C 1
ATOM 2334 O O . PHE A 1 317 ? 19.418 -12.683 1.763 1 83.89 373 PHE A O 1
ATOM 2342 N N . SER A 1 318 ? 20.383 -10.85 0.839 1 86.79 374 SER A N 1
ATOM 2343 C CA . SER A 1 318 ? 20.461 -11.374 -0.533 1 89.37 374 SER A CA 1
ATOM 2344 C C . SER A 1 318 ? 21.749 -12.089 -0.899 1 101.11 374 SER A C 1
ATOM 2345 O O . SER A 1 318 ? 21.675 -13.037 -1.684 1 101.4 374 SER A O 1
ATOM 2348 N N . TRP A 1 319 ? 22.929 -11.619 -0.455 1 103.51 375 TRP A N 1
ATOM 2349 C CA . TRP A 1 319 ? 24.157 -12.303 -0.882 1 106.34 375 TRP A CA 1
ATOM 2350 C C . TRP A 1 319 ? 25.188 -12.544 0.228 1 112.92 375 TRP A C 1
ATOM 2351 O O . TRP A 1 319 ? 25.999 -13.466 0.091 1 113.35 375 TRP A O 1
ATOM 2362 N N . TRP A 1 320 ? 25.16 -11.757 1.313 1 110.35 376 TRP A N 1
ATOM 2363 C CA . TRP A 1 320 ? 26.1 -11.962 2.414 1 110.82 376 TRP A CA 1
ATOM 2364 C C . TRP A 1 320 ? 25.775 -13.28 3.137 1 114.57 376 TRP A C 1
ATOM 2365 O O . TRP A 1 320 ? 26.694 -14.009 3.512 1 114.07 376 TRP A O 1
ATOM 2376 N N . LEU A 1 321 ? 24.459 -13.597 3.265 1 111.15 377 LEU A N 1
ATOM 2377 C CA . LEU A 1 321 ? 23.862 -14.823 3.826 1 110.88 377 LEU A CA 1
ATOM 2378 C C . LEU A 1 321 ? 22.335 -14.868 3.592 1 114.84 377 LEU A C 1
ATOM 2379 O O . LEU A 1 321 ? 21.623 -14.007 4.112 1 114.38 377 LEU A O 1
ATOM 2384 N N . PRO A 1 322 ? 21.808 -15.837 2.797 1 111.41 378 PRO A N 1
ATOM 2385 C CA . PRO A 1 322 ? 20.352 -15.875 2.558 1 114.09 378 PRO A CA 1
ATOM 2386 C C . PRO A 1 322 ? 19.559 -16.385 3.762 1 122.69 378 PRO A C 1
ATOM 2387 O O . PRO A 1 322 ? 19.085 -15.595 4.58 1 74.35 378 PRO A O 1
ATOM 2391 N N . ASP B 1 5 ? 0.971 49.75 60.703 1 94.59 29 ASP B N 1
ATOM 2392 C CA . ASP B 1 5 ? 1.786 49.163 59.639 1 93.99 29 ASP B CA 1
ATOM 2393 C C . ASP B 1 5 ? 1.745 49.967 58.331 1 95.34 29 ASP B C 1
ATOM 2394 O O . ASP B 1 5 ? 2.703 49.899 57.557 1 94.98 29 ASP B O 1
ATOM 2399 N N . GLU B 1 6 ? 0.646 50.727 58.089 1 89.39 30 GLU B N 1
ATOM 2400 C CA . GLU B 1 6 ? 0.48 51.559 56.889 1 87.63 30 GLU B CA 1
ATOM 2401 C C . GLU B 1 6 ? 1.47 52.745 56.857 1 86.49 30 GLU B C 1
ATOM 2402 O O . GLU B 1 6 ? 1.867 53.176 55.767 1 85.72 30 GLU B O 1
ATOM 2408 N N . PHE B 1 7 ? 1.883 53.246 58.046 1 78.81 31 PHE B N 1
ATOM 2409 C CA . PHE B 1 7 ? 2.859 54.33 58.163 1 76.69 31 PHE B CA 1
ATOM 2410 C C . PHE B 1 7 ? 4.236 53.839 57.714 1 77.49 31 PHE B C 1
ATOM 2411 O O . PHE B 1 7 ? 4.897 54.537 56.944 1 76.12 31 PHE B O 1
ATOM 2419 N N . LEU B 1 8 ? 4.648 52.63 58.186 1 72.74 32 LEU B N 1
ATOM 2420 C CA . LEU B 1 8 ? 5.923 51.97 57.862 1 71.81 32 LEU B CA 1
ATOM 2421 C C . LEU B 1 8 ? 6.03 51.728 56.374 1 70.15 32 LEU B C 1
ATOM 2422 O O . LEU B 1 8 ? 7.099 51.937 55.817 1 68.33 32 LEU B O 1
ATOM 2427 N N . ARG B 1 9 ? 4.904 51.347 55.732 1 64.44 33 ARG B N 1
ATOM 2428 C CA . ARG B 1 9 ? 4.765 51.127 54.293 1 63.36 33 ARG B CA 1
ATOM 2429 C C . ARG B 1 9 ? 5.118 52.422 53.532 1 66.63 33 ARG B C 1
ATOM 2430 O O . ARG B 1 9 ? 5.929 52.375 52.608 1 64.38 33 ARG B O 1
ATOM 2438 N N . TYR B 1 10 ? 4.545 53.579 53.955 1 64.97 34 TYR B N 1
ATOM 2439 C CA . TYR B 1 10 ? 4.836 54.882 53.354 1 65.36 34 TYR B CA 1
ATOM 2440 C C . TYR B 1 10 ? 6.245 55.376 53.702 1 65.57 34 TYR B C 1
ATOM 2441 O O . TYR B 1 10 ? 6.884 55.971 52.844 1 64.75 34 TYR B O 1
ATOM 2450 N N . LEU B 1 11 ? 6.753 55.069 54.914 1 60.3 35 LEU B N 1
ATOM 2451 C CA . LEU B 1 11 ? 8.108 55.435 55.335 1 60.1 35 LEU B CA 1
ATOM 2452 C C . LEU B 1 11 ? 9.161 54.626 54.561 1 58.41 35 LEU B C 1
ATOM 2453 O O . LEU B 1 11 ? 10.23 55.145 54.258 1 58.82 35 LEU B O 1
ATOM 2458 N N . TRP B 1 12 ? 8.882 53.341 54.346 1 50.52 36 TRP B N 1
ATOM 2459 C CA . TRP B 1 12 ? 9.796 52.481 53.553 1 48.45 36 TRP B CA 1
ATOM 2460 C C . TRP B 1 12 ? 9.789 52.905 52.081 1 52.19 36 TRP B C 1
ATOM 2461 O O . TRP B 1 12 ? 10.86 53.115 51.516 1 51.45 36 TRP B O 1
ATOM 2472 N N . ARG B 1 13 ? 8.593 53.08 51.525 1 49.08 37 ARG B N 1
ATOM 2473 C CA . ARG B 1 13 ? 8.381 53.434 50.099 1 49.15 37 ARG B CA 1
ATOM 2474 C C . ARG B 1 13 ? 8.878 54.84 49.76 1 53.22 37 ARG B C 1
ATOM 2475 O O . ARG B 1 13 ? 9.461 55.015 48.685 1 52.74 37 ARG B O 1
ATOM 2483 N N . ASP B 1 14 ? 8.624 55.81 50.635 1 49.83 38 ASP B N 1
ATOM 2484 C CA . ASP B 1 14 ? 8.996 57.213 50.326 1 49.72 38 ASP B CA 1
ATOM 2485 C C . ASP B 1 14 ? 10.322 57.623 50.979 1 54.21 38 ASP B C 1
ATOM 2486 O O . ASP B 1 14 ? 10.83 58.675 50.601 1 53.12 38 ASP B O 1
ATOM 2491 N N . TYR B 1 15 ? 10.861 56.845 51.92 1 51.15 39 TYR B N 1
ATOM 2492 C CA . TYR B 1 15 ? 12.132 57.301 52.534 1 51.62 39 TYR B CA 1
ATOM 2493 C C . TYR B 1 15 ? 13.184 56.2 52.735 1 55.42 39 TYR B C 1
ATOM 2494 O O . TYR B 1 15 ? 14.243 56.293 52.121 1 55.99 39 TYR B O 1
ATOM 2503 N N . LEU B 1 16 ? 12.887 55.194 53.555 1 50.32 40 LEU B N 1
ATOM 2504 C CA . LEU B 1 16 ? 13.895 54.18 53.961 1 49.44 40 LEU B CA 1
ATOM 2505 C C . LEU B 1 16 ? 14.494 53.446 52.759 1 51.55 40 LEU B C 1
ATOM 2506 O O . LEU B 1 16 ? 15.713 53.292 52.741 1 51.11 40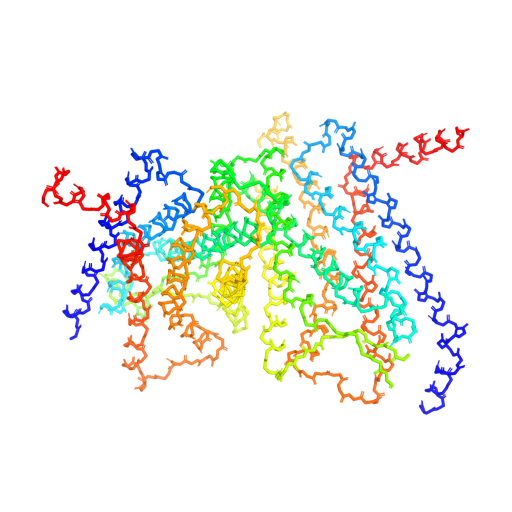 LEU B O 1
ATOM 2511 N N . TYR B 1 17 ? 13.683 53.033 51.79 1 45.8 41 TYR B N 1
ATOM 2512 C CA . TYR B 1 17 ? 14.244 52.362 50.628 1 43.25 41 TYR B CA 1
ATOM 2513 C C . TYR B 1 17 ? 14.991 53.326 49.659 1 46.48 41 TYR B C 1
ATOM 2514 O O . TYR B 1 17 ? 16.153 53.046 49.39 1 44.66 41 TYR B O 1
ATOM 2523 N N . PRO B 1 18 ? 14.377 54.41 49.091 1 44.28 42 PRO B N 1
ATOM 2524 C CA . PRO B 1 18 ? 15.115 55.239 48.118 1 44.24 42 PRO B CA 1
ATOM 2525 C C . PRO B 1 18 ? 16.351 55.97 48.634 1 48.88 42 PRO B C 1
ATOM 2526 O O . PRO B 1 18 ? 17.324 56.126 47.89 1 47.76 42 PRO B O 1
ATOM 2530 N N . LYS B 1 19 ? 16.305 56.435 49.886 1 46.65 43 LYS B N 1
ATOM 2531 C CA . LYS B 1 19 ? 17.376 57.22 50.48 1 47.45 43 LYS B CA 1
ATOM 2532 C C . LYS B 1 19 ? 18.371 56.417 51.328 1 55.87 43 LYS B C 1
ATOM 2533 O O . LYS B 1 19 ? 19.41 56.968 51.706 1 57.57 43 LYS B O 1
ATOM 2539 N N . GLN B 1 20 ? 18.079 55.139 51.635 1 52.73 44 GLN B N 1
ATOM 2540 C CA . GLN B 1 20 ? 18.967 54.365 52.499 1 52.32 44 GLN B CA 1
ATOM 2541 C C . GLN B 1 20 ? 19.266 52.952 52.031 1 56.07 44 GLN B C 1
ATOM 2542 O O . GLN B 1 20 ? 20.412 52.668 51.698 1 55.15 44 GLN B O 1
ATOM 2548 N N . TYR B 1 21 ? 18.26 52.056 52.035 1 54.07 45 TYR B N 1
ATOM 2549 C CA . TYR B 1 21 ? 18.448 50.63 51.72 1 54.5 45 TYR B CA 1
ATOM 2550 C C . TYR B 1 21 ? 18.67 50.338 50.227 1 55.18 45 TYR B C 1
ATOM 2551 O O . TYR B 1 21 ? 19.225 49.282 49.93 1 55.49 45 TYR B O 1
ATOM 2560 N N . ALA B 1 22 ? 18.366 51.287 49.308 1 49.53 46 ALA B N 1
ATOM 2561 C CA . ALA B 1 22 ? 18.659 51.103 47.881 1 48.86 46 ALA B CA 1
ATOM 2562 C C . ALA B 1 22 ? 20.179 51.166 47.671 1 54.22 46 ALA B C 1
ATOM 2563 O O . ALA B 1 22 ? 20.688 50.479 46.798 1 52.58 46 ALA B O 1
ATOM 2565 N N . TRP B 1 23 ? 20.893 51.95 48.525 1 52.64 47 TRP B N 1
ATOM 2566 C CA . TRP B 1 23 ? 22.346 52.12 48.523 1 53 47 TRP B CA 1
ATOM 2567 C C . TRP B 1 23 ? 23.093 50.962 49.153 1 53.39 47 TRP B C 1
ATOM 2568 O O . TRP B 1 23 ? 24.172 50.624 48.675 1 52.14 47 TRP B O 1
ATOM 2579 N N . VAL B 1 24 ? 22.528 50.362 50.225 1 48.41 48 VAL B N 1
ATOM 2580 C CA . VAL B 1 24 ? 23.063 49.177 50.906 1 47.47 48 VAL B CA 1
ATOM 2581 C C . VAL B 1 24 ? 23.06 48.05 49.855 1 48.29 48 VAL B C 1
ATOM 2582 O O . VAL B 1 24 ? 24.046 47.315 49.729 1 49.05 48 VAL B O 1
ATOM 2586 N N . LEU B 1 25 ? 21.974 47.995 49.047 1 41.48 49 LEU B N 1
ATOM 2587 C CA . LEU B 1 25 ? 21.776 47.062 47.933 1 39.7 49 LEU B CA 1
ATOM 2588 C C . LEU B 1 25 ? 22.821 47.28 46.803 1 41.9 49 LEU B C 1
ATOM 2589 O O . LEU B 1 25 ? 23.398 46.305 46.326 1 40.69 49 LEU B O 1
ATOM 2594 N N . ILE B 1 26 ? 23.059 48.548 46.392 1 37.88 50 ILE B N 1
ATOM 2595 C CA . ILE B 1 26 ? 24.066 48.901 45.381 1 37.7 50 ILE B CA 1
ATOM 2596 C C . ILE B 1 26 ? 25.48 48.484 45.863 1 41.64 50 ILE B C 1
ATOM 2597 O O . ILE B 1 26 ? 26.221 47.846 45.106 1 42.1 50 ILE B O 1
ATOM 2602 N N . ALA B 1 27 ? 25.828 48.831 47.126 1 37.08 51 ALA B N 1
ATOM 2603 C CA . ALA B 1 27 ? 27.121 48.531 47.753 1 36.48 51 ALA B CA 1
ATOM 2604 C C . ALA B 1 27 ? 27.414 47.014 47.786 1 40.69 51 ALA B C 1
ATOM 2605 O O . ALA B 1 27 ? 28.529 46.614 47.442 1 39.87 51 ALA B O 1
ATOM 2607 N N . ALA B 1 28 ? 26.4 46.182 48.15 1 37.49 52 ALA B N 1
ATOM 2608 C CA . ALA B 1 28 ? 26.479 44.712 48.233 1 36.9 52 ALA B CA 1
ATOM 2609 C C . ALA B 1 28 ? 26.771 44.102 46.856 1 42.59 52 ALA B C 1
ATOM 2610 O O . ALA B 1 28 ? 27.588 43.183 46.736 1 41.41 52 ALA B O 1
ATOM 2612 N N . TYR B 1 29 ? 26.126 44.659 45.817 1 39.78 53 TYR B N 1
ATOM 2613 C CA . TYR B 1 29 ? 26.285 44.269 44.424 1 39.01 53 TYR B CA 1
ATOM 2614 C C . TYR B 1 29 ? 27.631 44.734 43.871 1 43.03 53 TYR B C 1
ATOM 2615 O O . TYR B 1 29 ? 28.231 44.003 43.099 1 43.2 53 TYR B O 1
ATOM 2624 N N . VAL B 1 30 ? 28.103 45.94 44.275 1 40.54 54 VAL B N 1
ATOM 2625 C CA . VAL B 1 30 ? 29.409 46.51 43.884 1 39.77 54 VAL B CA 1
ATOM 2626 C C . VAL B 1 30 ? 30.551 45.669 44.48 1 42.9 54 VAL B C 1
ATOM 2627 O O . VAL B 1 30 ? 31.462 45.281 43.744 1 43.73 54 VAL B O 1
ATOM 2631 N N . ALA B 1 31 ? 30.466 45.345 45.793 1 37.42 55 ALA B N 1
ATOM 2632 C CA . ALA B 1 31 ? 31.447 44.51 46.501 1 36.51 55 ALA B CA 1
ATOM 2633 C C . ALA B 1 31 ? 31.614 43.136 45.812 1 39.07 55 ALA B C 1
ATOM 2634 O O . ALA B 1 31 ? 32.729 42.729 45.511 1 39.22 55 ALA B O 1
ATOM 2636 N N . VAL B 1 32 ? 30.491 42.476 45.505 1 34.5 56 VAL B N 1
ATOM 2637 C CA . VAL B 1 32 ? 30.411 41.158 44.849 1 33.46 56 VAL B CA 1
ATOM 2638 C C . VAL B 1 32 ? 30.944 41.215 43.404 1 36.65 56 VAL B C 1
ATOM 2639 O O . VAL B 1 32 ? 31.716 40.346 43.012 1 36.56 56 VAL B O 1
ATOM 2643 N N . PHE B 1 33 ? 30.581 42.261 42.641 1 33.19 57 PHE B N 1
ATOM 2644 C CA . PHE B 1 33 ? 31.036 42.482 41.266 1 32.99 57 PHE B CA 1
ATOM 2645 C C . PHE B 1 33 ? 32.575 42.576 41.202 1 38.07 57 PHE B C 1
ATOM 2646 O O . PHE B 1 33 ? 33.187 41.908 40.369 1 38.33 57 PHE B O 1
ATOM 2654 N N . VAL B 1 34 ? 33.185 43.384 42.105 1 34.33 58 VAL B N 1
ATOM 2655 C CA . VAL B 1 34 ? 34.639 43.6 42.169 1 33.46 58 VAL B CA 1
ATOM 2656 C C . VAL B 1 34 ? 35.373 42.333 42.623 1 37.04 58 VAL B C 1
ATOM 2657 O O . VAL B 1 34 ? 36.31 41.918 41.952 1 37.29 58 VAL B O 1
ATOM 2661 N N . VAL B 1 35 ? 34.937 41.71 43.733 1 33.27 59 VAL B N 1
ATOM 2662 C CA . VAL B 1 35 ? 35.563 40.49 44.252 1 32.46 59 VAL B CA 1
ATOM 2663 C C . VAL B 1 35 ? 35.48 39.342 43.218 1 36.58 59 VAL B C 1
ATOM 2664 O O . VAL B 1 35 ? 36.489 38.667 42.989 1 37.13 59 VAL B O 1
ATOM 2668 N N . ALA B 1 36 ? 34.315 39.164 42.552 1 31.48 60 ALA B N 1
ATOM 2669 C CA . ALA B 1 36 ? 34.153 38.127 41.528 1 29.37 60 ALA B CA 1
ATOM 2670 C C . ALA B 1 36 ? 35.04 38.327 40.287 1 35.07 60 ALA B C 1
ATOM 2671 O O . ALA B 1 36 ? 35.663 37.363 39.848 1 34.82 60 ALA B O 1
ATOM 2673 N N . LEU B 1 37 ? 35.12 39.557 39.729 1 33.1 61 LEU B N 1
ATOM 2674 C CA . LEU B 1 37 ? 35.951 39.8 38.543 1 33.96 61 LEU B CA 1
ATOM 2675 C C . LEU B 1 37 ? 37.431 39.642 38.83 1 36.46 61 LEU B C 1
ATOM 2676 O O . LEU B 1 37 ? 38.133 39.015 38.038 1 35.98 61 LEU B O 1
ATOM 2681 N N . VAL B 1 38 ? 37.902 40.157 39.977 1 32.92 62 VAL B N 1
ATOM 2682 C CA . VAL B 1 38 ? 39.322 40.048 40.356 1 32.51 62 VAL B CA 1
ATOM 2683 C C . VAL B 1 38 ? 39.671 38.577 40.647 1 35.85 62 VAL B C 1
ATOM 2684 O O . VAL B 1 38 ? 40.558 38.027 40.003 1 35.55 62 VAL B O 1
ATOM 2688 N N . GLY B 1 39 ? 38.923 37.961 41.561 1 31.9 63 GLY B N 1
ATOM 2689 C CA . GLY B 1 39 ? 39.119 36.583 41.979 1 31.56 63 GLY B CA 1
ATOM 2690 C C . GLY B 1 39 ? 39.122 35.571 40.856 1 35.96 63 GLY B C 1
ATOM 2691 O O . GLY B 1 39 ? 39.991 34.695 40.815 1 36.71 63 GLY B O 1
ATOM 2692 N N . ASN B 1 40 ? 38.15 35.684 39.939 1 32.17 64 ASN B N 1
ATOM 2693 C CA . ASN B 1 40 ? 37.987 34.753 38.827 1 31.2 64 ASN B CA 1
ATOM 2694 C C . ASN B 1 40 ? 39.006 34.961 37.712 1 34.71 64 ASN B C 1
ATOM 2695 O O . ASN B 1 40 ? 39.362 33.985 37.05 1 33.78 64 ASN B O 1
ATOM 2700 N N . THR B 1 41 ? 39.501 36.202 37.52 1 32.39 65 THR B N 1
ATOM 2701 C CA . THR B 1 41 ? 40.563 36.502 36.548 1 32.41 65 THR B CA 1
ATOM 2702 C C . THR B 1 41 ? 41.837 35.826 37.056 1 36.45 65 THR B C 1
ATOM 2703 O O . THR B 1 41 ? 42.546 35.193 36.272 1 37.13 65 THR B O 1
ATOM 2707 N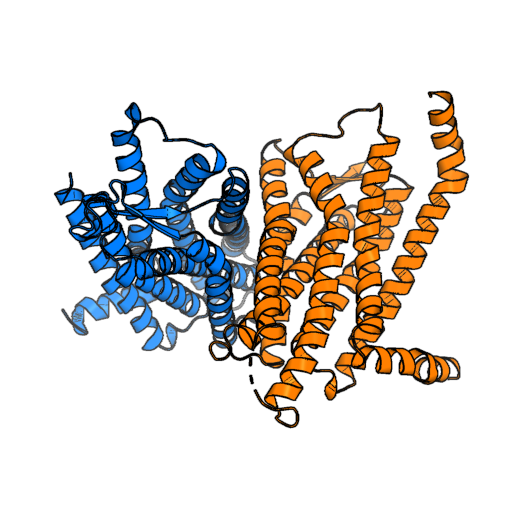 N . LEU B 1 42 ? 42.084 35.915 38.381 1 31.99 66 LEU B N 1
ATOM 2708 C CA . LEU B 1 42 ? 43.248 35.314 39.03 1 31.35 66 LEU B CA 1
ATOM 2709 C C . LEU B 1 42 ? 43.262 33.791 38.913 1 34.24 66 LEU B C 1
ATOM 2710 O O . LEU B 1 42 ? 44.329 33.211 38.748 1 34.52 66 LEU B O 1
ATOM 2715 N N . VAL B 1 43 ? 42.081 33.149 38.956 1 29.69 67 VAL B N 1
ATOM 2716 C CA . VAL B 1 43 ? 41.947 31.696 38.8 1 27.9 67 VAL B CA 1
ATOM 2717 C C . VAL B 1 43 ? 42.342 31.32 37.367 1 32.19 67 VAL B C 1
ATOM 2718 O O . VAL B 1 43 ? 43.147 30.407 37.182 1 31.89 67 VAL B O 1
ATOM 2722 N N . CYS B 1 44 ? 41.785 32.036 36.368 1 29.61 68 CYS B N 1
ATOM 2723 C CA . CYS B 1 44 ? 42.079 31.829 34.951 1 30.91 68 CYS B CA 1
ATOM 2724 C C . CYS B 1 44 ? 43.559 32.02 34.659 1 35.8 68 CYS B C 1
ATOM 2725 O O . CYS B 1 44 ? 44.136 31.18 33.977 1 34.97 68 CYS B O 1
ATOM 2728 N N . LEU B 1 45 ? 44.176 33.085 35.22 1 33.04 69 LEU B N 1
ATOM 2729 C CA . LEU B 1 45 ? 45.59 33.392 35.046 1 33.46 69 LEU B CA 1
ATOM 2730 C C . LEU B 1 45 ? 46.53 32.361 35.698 1 35.82 69 LEU B C 1
ATOM 2731 O O . LEU B 1 45 ? 47.506 31.958 35.072 1 35.51 69 LEU B O 1
ATOM 2736 N N . ALA B 1 46 ? 46.219 31.937 36.942 1 31.37 70 ALA B N 1
ATOM 2737 C CA . ALA B 1 46 ? 46.992 30.983 37.734 1 30.1 70 ALA B CA 1
ATOM 2738 C C . ALA B 1 46 ? 47.147 29.641 37.031 1 36.19 70 ALA B C 1
ATOM 2739 O O . ALA B 1 46 ? 48.239 29.074 37.029 1 37.02 70 ALA B O 1
ATOM 2741 N N . VAL B 1 47 ? 46.059 29.131 36.449 1 32.98 71 VAL B N 1
ATOM 2742 C CA . VAL B 1 47 ? 46.014 27.841 35.757 1 33.04 71 VAL B CA 1
ATOM 2743 C C . VAL B 1 47 ? 46.69 27.928 34.394 1 41.54 71 VAL B C 1
ATOM 2744 O O . VAL B 1 47 ? 47.573 27.122 34.097 1 41.77 71 VAL B O 1
ATOM 2748 N N . TRP B 1 48 ? 46.304 28.92 33.585 1 42.01 72 TRP B N 1
ATOM 2749 C CA . TRP B 1 48 ? 46.836 29.143 32.248 1 44.84 72 TRP B CA 1
ATOM 2750 C C . TRP B 1 48 ? 48.383 29.333 32.221 1 45.58 72 TRP B C 1
ATOM 2751 O O . TRP B 1 48 ? 49.047 28.73 31.374 1 44.82 72 TRP B O 1
ATOM 2762 N N . ARG B 1 49 ? 48.946 30.11 33.163 1 39.59 73 ARG B N 1
ATOM 2763 C CA . ARG B 1 49 ? 50.376 30.428 33.171 1 38.46 73 ARG B CA 1
ATOM 2764 C C . ARG B 1 49 ? 51.282 29.488 34.024 1 40.77 73 ARG B C 1
ATOM 2765 O O . ARG B 1 49 ? 52.494 29.693 34.052 1 40.98 73 ARG B O 1
ATOM 2773 N N . ASN B 1 50 ? 50.73 28.465 34.679 1 36.49 74 ASN B N 1
ATOM 2774 C CA . ASN B 1 50 ? 51.537 27.517 35.454 1 35.57 74 ASN B CA 1
ATOM 2775 C C . ASN B 1 50 ? 51.231 26.078 35.076 1 38.99 74 ASN B C 1
ATOM 2776 O O . ASN B 1 50 ? 50.129 25.599 35.328 1 38.35 74 ASN B O 1
ATOM 2781 N N . HIS B 1 51 ? 52.226 25.377 34.509 1 36.59 75 HIS B N 1
ATOM 2782 C CA . HIS B 1 51 ? 52.134 23.966 34.094 1 36.66 75 HIS B CA 1
ATOM 2783 C C . HIS B 1 51 ? 51.674 23.029 35.221 1 37 75 HIS B C 1
ATOM 2784 O O . HIS B 1 51 ? 50.882 22.116 34.966 1 36.72 75 HIS B O 1
ATOM 2791 N N . HIS B 1 52 ? 52.16 23.261 36.459 1 32.21 76 HIS B N 1
ATOM 2792 C CA . HIS B 1 52 ? 51.824 22.444 37.638 1 32.03 76 HIS B CA 1
ATOM 2793 C C . HIS B 1 52 ? 50.343 22.575 38.066 1 36.93 76 HIS B C 1
ATOM 2794 O O . HIS B 1 52 ? 49.826 21.696 38.76 1 37.91 76 HIS B O 1
ATOM 2801 N N . MET B 1 53 ? 49.673 23.668 37.626 1 34.2 77 MET B N 1
ATOM 2802 C CA . MET B 1 53 ? 48.258 23.987 37.907 1 33.66 77 MET B CA 1
ATOM 2803 C C . MET B 1 53 ? 47.3 23.363 36.901 1 36.72 77 MET B C 1
ATOM 2804 O O . MET B 1 53 ? 46.099 23.339 37.152 1 37.47 77 MET B O 1
ATOM 2809 N N . ARG B 1 54 ? 47.811 22.91 35.75 1 32.88 78 ARG B N 1
ATOM 2810 C CA . ARG B 1 54 ? 47.02 22.361 34.653 1 32.01 78 ARG B CA 1
ATOM 2811 C C . ARG B 1 54 ? 46.546 20.918 34.903 1 34.26 78 ARG B C 1
ATOM 2812 O O . ARG B 1 54 ? 46.867 20.013 34.142 1 35.13 78 ARG B O 1
ATOM 2820 N N . THR B 1 55 ? 45.753 20.717 35.963 1 29.67 79 THR B N 1
ATOM 2821 C CA . THR B 1 55 ? 45.132 19.429 36.313 1 27.91 79 THR B CA 1
ATOM 2822 C C . THR B 1 55 ? 43.717 19.438 35.722 1 30.58 79 THR B C 1
ATOM 2823 O O . THR B 1 55 ? 43.209 20.52 35.404 1 30.01 79 THR B O 1
ATOM 2827 N N . VAL B 1 56 ? 43.086 18.253 35.561 1 27.95 80 VAL B N 1
ATOM 2828 C CA . VAL B 1 56 ? 41.713 18.087 35.037 1 27.37 80 VAL B CA 1
ATOM 2829 C C . VAL B 1 56 ? 40.711 18.937 35.835 1 30.53 80 VAL B C 1
ATOM 2830 O O . VAL B 1 56 ? 39.943 19.696 35.229 1 30.75 80 VAL B O 1
ATOM 2834 N N . THR B 1 57 ? 40.771 18.856 37.186 1 25.89 81 THR B N 1
ATOM 2835 C CA . THR B 1 57 ? 39.926 19.628 38.097 1 25.35 81 THR B CA 1
ATOM 2836 C C . THR B 1 57 ? 40.086 21.126 37.85 1 29.02 81 THR B C 1
ATOM 2837 O O . THR B 1 57 ? 39.07 21.818 37.73 1 28.91 81 THR B O 1
ATOM 2841 N N . ASN B 1 58 ? 41.346 21.617 37.746 1 25.38 82 ASN B N 1
ATOM 2842 C CA . ASN B 1 58 ? 41.632 23.043 37.553 1 25.38 82 ASN B CA 1
ATOM 2843 C C . ASN B 1 58 ? 41.184 23.571 36.201 1 29.63 82 ASN B C 1
ATOM 2844 O O . ASN B 1 58 ? 40.806 24.736 36.133 1 29.14 82 ASN B O 1
ATOM 2849 N N . TYR B 1 59 ? 41.148 22.713 35.155 1 26.66 83 TYR B N 1
ATOM 2850 C CA . TYR B 1 59 ? 40.613 23.081 33.84 1 27.14 83 TYR B CA 1
ATOM 2851 C C . TYR B 1 59 ? 39.098 23.338 33.979 1 29.3 83 TYR B C 1
ATOM 2852 O O . TYR B 1 59 ? 38.595 24.346 33.477 1 29.31 83 TYR B O 1
ATOM 2861 N N . PHE B 1 60 ? 38.395 22.452 34.719 1 23.95 84 PHE B N 1
ATOM 2862 C CA . PHE B 1 60 ? 36.967 22.599 35.009 1 23.18 84 PHE B CA 1
ATOM 2863 C C . PHE B 1 60 ? 36.719 23.789 35.923 1 27.38 84 PHE B C 1
ATOM 2864 O O . PHE B 1 60 ? 35.776 24.522 35.681 1 28.33 84 PHE B O 1
ATOM 2872 N N . LEU B 1 61 ? 37.583 24.026 36.937 1 23.41 85 LEU B N 1
ATOM 2873 C CA . LEU B 1 61 ? 37.464 25.206 37.809 1 23.12 85 LEU B CA 1
ATOM 2874 C C . LEU B 1 61 ? 37.661 26.503 37.005 1 26.84 85 LEU B C 1
ATOM 2875 O O . LEU B 1 61 ? 37.02 27.506 37.321 1 26.64 85 LEU B O 1
ATOM 2880 N N . VAL B 1 62 ? 38.499 26.472 35.929 1 24.16 86 VAL B N 1
ATOM 2881 C CA . VAL B 1 62 ? 38.642 27.628 35.016 1 24.25 86 VAL B CA 1
ATOM 2882 C C . VAL B 1 62 ? 37.288 27.863 34.292 1 28.48 86 VAL B C 1
ATOM 2883 O O . VAL B 1 62 ? 36.818 29 34.238 1 29.53 86 VAL B O 1
ATOM 2887 N N . ASN B 1 63 ? 36.644 26.78 33.808 1 23.25 87 ASN B N 1
ATOM 2888 C CA . ASN B 1 63 ? 35.342 26.856 33.148 1 22.81 87 ASN B CA 1
ATOM 2889 C C . ASN B 1 63 ? 34.254 27.465 34.056 1 27.4 87 ASN B C 1
ATOM 2890 O O . ASN B 1 63 ? 33.461 28.301 33.597 1 26.98 87 ASN B O 1
ATOM 2895 N N . LEU B 1 64 ? 34.269 27.091 35.354 1 23.79 88 LEU B N 1
ATOM 2896 C CA . LEU B 1 64 ? 33.385 27.636 36.382 1 24.08 88 LEU B CA 1
ATOM 2897 C C . LEU B 1 64 ? 33.641 29.155 36.519 1 29.7 88 LEU B C 1
ATOM 2898 O O . LEU B 1 64 ? 32.688 29.923 36.537 1 31.05 88 LEU B O 1
ATOM 2903 N N . SER B 1 65 ? 34.916 29.585 36.512 1 26.55 89 SER B N 1
ATOM 2904 C CA . SER B 1 65 ? 35.306 30.999 36.526 1 26.38 89 SER B CA 1
ATOM 2905 C C . SER B 1 65 ? 34.844 31.736 35.257 1 29.21 89 SER B C 1
ATOM 2906 O O . SER B 1 65 ? 34.422 32.874 35.369 1 28.58 89 SER B O 1
ATOM 2909 N N . LEU B 1 66 ? 34.888 31.089 34.07 1 26.71 90 LEU B N 1
ATOM 2910 C CA . LEU B 1 66 ? 34.403 31.695 32.813 1 26.65 90 LEU B CA 1
ATOM 2911 C C . LEU B 1 66 ? 32.876 31.916 32.85 1 29.93 90 LEU B C 1
ATOM 2912 O O . LEU B 1 66 ? 32.405 32.983 32.45 1 28.48 90 LEU B O 1
ATOM 2917 N N . ALA B 1 67 ? 32.142 30.936 33.381 1 27.16 91 ALA B N 1
ATOM 2918 C CA . ALA B 1 67 ? 30.675 31.036 33.546 1 27.6 91 ALA B CA 1
ATOM 2919 C C . ALA B 1 67 ? 30.377 32.14 34.563 1 33.34 91 ALA B C 1
ATOM 2920 O O . ALA B 1 67 ? 29.487 32.939 34.312 1 33.67 91 ALA B O 1
ATOM 2922 N N . ASP B 1 68 ? 31.144 32.178 35.651 1 30.39 92 ASP B N 1
ATOM 2923 C CA . ASP B 1 68 ? 30.975 33.178 36.699 1 30.5 92 ASP B CA 1
ATOM 2924 C C . ASP B 1 68 ? 31.348 34.586 36.231 1 36.25 92 ASP B C 1
ATOM 2925 O O . ASP B 1 68 ? 30.658 35.525 36.618 1 38.58 92 ASP B O 1
ATOM 2930 N N . VAL B 1 69 ? 32.332 34.731 35.325 1 31.79 93 VAL B N 1
ATOM 2931 C CA . VAL B 1 69 ? 32.706 36.033 34.748 1 32.32 93 VAL B CA 1
ATOM 2932 C C . VAL B 1 69 ? 31.63 36.506 33.754 1 38.46 93 VAL B C 1
ATOM 2933 O O . VAL B 1 69 ? 31.329 37.691 33.725 1 38.56 93 VAL B O 1
ATOM 2937 N N . LEU B 1 70 ? 31.036 35.581 32.972 1 36.63 94 LEU B N 1
ATOM 2938 C CA . LEU B 1 70 ? 29.96 35.888 32.027 1 36.3 94 LEU B CA 1
ATOM 2939 C C . LEU B 1 70 ? 28.747 36.492 32.792 1 39.19 94 LEU B C 1
ATOM 2940 O O . LEU B 1 70 ? 28.221 37.529 32.378 1 40.25 94 LEU B O 1
ATOM 2945 N N . ALA B 1 71 ? 28.387 35.882 33.921 1 32.19 95 ALA B N 1
ATOM 2946 C CA . ALA B 1 71 ? 27.261 36.354 34.754 1 30.5 95 ALA B CA 1
ATOM 2947 C C . ALA B 1 71 ? 27.602 37.711 35.375 1 33.55 95 ALA B C 1
ATOM 2948 O O . ALA B 1 71 ? 26.822 38.637 35.21 1 32.35 95 ALA B O 1
ATOM 2950 N N . THR B 1 72 ? 28.75 37.797 36.046 1 32.16 96 THR B N 1
ATOM 2951 C CA . THR B 1 72 ? 29.212 39.013 36.736 1 32.58 96 THR B CA 1
ATOM 2952 C C . THR B 1 72 ? 29.364 40.222 35.81 1 36.62 96 THR B C 1
ATOM 2953 O O . THR B 1 72 ? 28.895 41.304 36.154 1 35.76 96 THR B O 1
ATOM 2957 N N . ALA B 1 73 ? 30.026 40.049 34.657 1 34.26 97 ALA B N 1
ATOM 2958 C CA . ALA B 1 73 ? 30.282 41.152 33.729 1 34.39 97 ALA B CA 1
ATOM 2959 C C . ALA B 1 73 ? 29.057 41.654 32.965 1 39.22 97 ALA B C 1
ATOM 2960 O O . ALA B 1 73 ? 28.861 42.858 32.892 1 39.45 97 ALA B O 1
ATOM 2962 N N . ILE B 1 74 ? 28.254 40.754 32.384 1 37.26 98 ILE B N 1
ATOM 2963 C CA . ILE B 1 74 ? 27.125 41.127 31.521 1 37.18 98 ILE B CA 1
ATOM 2964 C C . ILE B 1 74 ? 25.767 41.157 32.225 1 38.26 98 ILE B C 1
ATOM 2965 O O . ILE B 1 74 ? 24.986 42.076 31.974 1 39.35 98 ILE B O 1
ATOM 2970 N N . CYS B 1 75 ? 25.481 40.181 33.082 1 32.18 99 CYS B N 1
ATOM 2971 C CA . CYS B 1 75 ? 24.158 40.06 33.684 1 31.4 99 CYS B CA 1
ATOM 2972 C C . CYS B 1 75 ? 23.986 40.795 35.02 1 35.1 99 CYS B C 1
ATOM 2973 O O . CYS B 1 75 ? 22.934 41.404 35.206 1 34.34 99 CYS B O 1
ATOM 2976 N N . LEU B 1 76 ? 24.984 40.759 35.927 1 31.44 100 LEU B N 1
ATOM 2977 C CA . LEU B 1 76 ? 24.924 41.432 37.239 1 31.09 100 LEU B CA 1
ATOM 2978 C C . LEU B 1 76 ? 24.497 42.922 37.15 1 35.63 100 LEU B C 1
ATOM 2979 O O . LEU B 1 76 ? 23.558 43.27 37.872 1 34.73 100 LEU B O 1
ATOM 2984 N N . PRO B 1 77 ? 25.149 43.822 36.339 1 32.87 101 PRO B N 1
ATOM 2985 C CA . PRO B 1 77 ? 24.678 45.227 36.291 1 32.35 101 PRO B CA 1
ATOM 2986 C C . PRO B 1 77 ? 23.197 45.383 35.907 1 37.55 101 PRO B C 1
ATOM 2987 O O . PRO B 1 77 ? 22.495 46.202 36.505 1 36.56 101 PRO B O 1
ATOM 2991 N N . ALA B 1 78 ? 22.709 44.569 34.936 1 35.18 102 ALA B N 1
ATOM 2992 C CA . ALA B 1 78 ? 21.308 44.589 34.496 1 34.65 102 ALA B CA 1
ATOM 2993 C C . ALA B 1 78 ? 20.365 44.11 35.599 1 41.07 102 ALA B C 1
ATOM 2994 O O . ALA B 1 78 ? 19.315 44.72 35.805 1 42.7 102 ALA B O 1
ATOM 2996 N N . SER B 1 79 ? 20.756 43.038 36.32 1 37.85 103 SER B N 1
ATOM 2997 C CA . SER B 1 79 ? 20.003 42.47 37.442 1 38.07 103 SER B CA 1
ATOM 2998 C C . SER B 1 79 ? 19.946 43.465 38.605 1 40.65 103 SER B C 1
ATOM 2999 O O . SER B 1 79 ? 18.915 43.592 39.241 1 40.12 103 SER B O 1
ATOM 3002 N N . LEU B 1 80 ? 21.036 44.205 38.827 1 37.88 104 LEU B N 1
ATOM 3003 C CA . LEU B 1 80 ? 21.12 45.232 39.855 1 37.8 104 LEU B CA 1
ATOM 3004 C C . LEU B 1 80 ? 20.092 46.325 39.572 1 43.53 104 LEU B C 1
ATOM 3005 O O . LEU B 1 80 ? 19.349 46.701 40.472 1 44.35 104 LEU B O 1
ATOM 3010 N N . LEU B 1 81 ? 20.039 46.811 38.324 1 39.53 105 LEU B N 1
ATOM 3011 C CA . LEU B 1 81 ? 19.115 47.867 37.928 1 38.7 105 LEU B CA 1
ATOM 3012 C C . LEU B 1 81 ? 17.655 47.465 37.996 1 42.25 105 LEU B C 1
ATOM 3013 O O . LEU B 1 81 ? 16.825 48.298 38.349 1 41.92 105 LEU B O 1
ATOM 3018 N N . VAL B 1 82 ? 17.336 46.198 37.705 1 38.44 106 VAL B N 1
ATOM 3019 C CA . VAL B 1 82 ? 15.958 45.695 37.8 1 37.05 106 VAL B CA 1
ATOM 3020 C C . VAL B 1 82 ? 15.567 45.625 39.288 1 42.63 106 VAL B C 1
ATOM 3021 O O . VAL B 1 82 ? 14.465 46.046 39.655 1 40.66 106 VAL B O 1
ATOM 3025 N N . ASP B 1 83 ? 16.487 45.118 40.146 1 40.47 107 ASP B N 1
ATOM 3026 C CA . ASP B 1 83 ? 16.237 45.001 41.582 1 40.63 107 ASP B CA 1
ATOM 3027 C C . ASP B 1 83 ? 16.108 46.37 42.284 1 45.87 107 ASP B C 1
ATOM 3028 O O . ASP B 1 83 ? 15.388 46.472 43.274 1 45.61 107 ASP B O 1
ATOM 3033 N N . ILE B 1 84 ? 16.734 47.424 41.738 1 42.94 108 ILE B N 1
ATOM 3034 C CA . ILE B 1 84 ? 16.624 48.773 42.293 1 43.33 108 ILE B CA 1
ATOM 3035 C C . ILE B 1 84 ? 15.378 49.503 41.784 1 47.69 108 ILE B C 1
ATOM 3036 O O . ILE B 1 84 ? 14.611 50.03 42.583 1 48.28 108 ILE B O 1
ATOM 3041 N N . THR B 1 85 ? 15.21 49.57 40.456 1 45.06 109 THR B N 1
ATOM 3042 C CA . THR B 1 85 ? 14.188 50.363 39.773 1 45.05 109 THR B CA 1
ATOM 3043 C C . THR B 1 85 ? 12.854 49.639 39.51 1 50.92 109 THR B C 1
ATOM 3044 O O . THR B 1 85 ? 11.858 50.315 39.228 1 50.56 109 THR B O 1
ATOM 3048 N N . GLU B 1 86 ? 12.839 48.282 39.533 1 47.86 110 GLU B N 1
ATOM 3049 C CA . GLU B 1 86 ? 11.683 47.431 39.206 1 47.57 110 GLU B CA 1
ATOM 3050 C C . GLU B 1 86 ? 11.317 47.52 37.709 1 52.76 110 GLU B C 1
ATOM 3051 O O . GLU B 1 86 ? 10.227 47.102 37.315 1 54.92 110 GLU B O 1
ATOM 3057 N N . SER B 1 87 ? 12.227 48.058 36.879 1 47.49 111 SER B N 1
ATOM 3058 C CA . SER B 1 87 ? 12.026 48.259 35.443 1 45.76 111 SER B CA 1
ATOM 3059 C C . SER B 1 87 ? 13.208 47.815 34.594 1 46.37 111 SER B C 1
ATOM 3060 O O . SER B 1 87 ? 14.333 47.771 35.083 1 45.91 111 SER B O 1
ATOM 3063 N N . TRP B 1 88 ? 12.934 47.49 33.314 1 40.7 112 TRP B N 1
ATOM 3064 C CA . TRP B 1 88 ? 13.919 47.075 32.316 1 38.69 112 TRP B CA 1
ATOM 3065 C C . TRP B 1 88 ? 14.375 48.275 31.497 1 42.5 112 TRP B C 1
ATOM 3066 O O . TRP B 1 88 ? 13.592 48.846 30.735 1 41.14 112 TRP B O 1
ATOM 3077 N N . LEU B 1 89 ? 15.645 48.66 31.666 1 40.19 113 LEU B N 1
ATOM 3078 C CA . LEU B 1 89 ? 16.203 49.845 31.012 1 40.95 113 LEU B CA 1
ATOM 3079 C C . LEU B 1 89 ? 17.144 49.566 29.837 1 46.07 113 LEU B C 1
ATOM 3080 O O . LEU B 1 89 ? 17.8 50.503 29.382 1 46.5 113 LEU B O 1
ATOM 3085 N N . PHE B 1 90 ? 17.183 48.319 29.311 1 42.96 114 PHE B N 1
ATOM 3086 C CA . PHE B 1 90 ? 18.133 47.908 28.262 1 43.02 114 PHE B CA 1
ATOM 3087 C C . PHE B 1 90 ? 17.55 47.558 26.871 1 45.76 114 PHE B C 1
ATOM 3088 O O . PHE B 1 90 ? 18.307 47.149 25.981 1 45.22 114 PHE B O 1
ATOM 3096 N N . GLY B 1 91 ? 16.244 47.739 26.688 1 41.77 115 GLY B N 1
ATOM 3097 C CA . GLY B 1 91 ? 15.588 47.471 25.412 1 41.33 115 GLY B CA 1
ATOM 3098 C C . GLY B 1 91 ? 15.183 46.033 25.162 1 44.28 115 GLY B C 1
ATOM 3099 O O . GLY B 1 91 ? 15.539 45.136 25.926 1 42.86 115 GLY B O 1
ATOM 3100 N N . HIS B 1 92 ? 14.459 45.818 24.047 1 42.48 116 HIS B N 1
ATOM 3101 C CA . HIS B 1 92 ? 13.875 44.549 23.619 1 43.55 116 HIS B CA 1
ATOM 3102 C C . HIS B 1 92 ? 14.891 43.436 23.372 1 47.08 116 HIS B C 1
ATOM 3103 O O . HIS B 1 92 ? 14.706 42.336 23.912 1 47.61 116 HIS B O 1
ATOM 3110 N N . ALA B 1 93 ? 15.951 43.705 22.573 1 40.95 117 ALA B N 1
ATOM 3111 C CA . ALA B 1 93 ? 16.987 42.715 22.256 1 39.22 117 ALA B CA 1
ATOM 3112 C C . ALA B 1 93 ? 17.673 42.177 23.503 1 42.84 117 ALA B C 1
ATOM 3113 O O . ALA B 1 93 ? 17.767 40.957 23.647 1 44.33 117 ALA B O 1
ATOM 3115 N N . LEU B 1 94 ? 18.098 43.067 24.429 1 37.24 118 LEU B N 1
ATOM 3116 C CA . LEU B 1 94 ? 18.785 42.654 25.654 1 36.27 118 LEU B CA 1
ATOM 3117 C C . LEU B 1 94 ? 17.86 41.977 26.663 1 38.92 118 LEU B C 1
ATOM 3118 O O . LEU B 1 94 ? 18.346 41.237 27.524 1 38.38 118 LEU B O 1
ATOM 3123 N N . CYS B 1 95 ? 16.531 42.151 26.514 1 35.36 119 CYS B N 1
ATOM 3124 C CA . CYS B 1 95 ? 15.55 41.463 27.356 1 34.84 119 CYS B CA 1
ATOM 3125 C C . CYS B 1 95 ? 15.565 39.947 27.022 1 36.21 119 CYS B C 1
ATOM 3126 O O . CYS B 1 95 ? 15.262 39.127 27.88 1 34.81 119 CYS B O 1
ATOM 3129 N N . LYS B 1 96 ? 15.987 39.582 25.802 1 32.34 120 LYS B N 1
ATOM 3130 C CA . LYS B 1 96 ? 16.141 38.174 25.432 1 31.69 120 LYS B CA 1
ATOM 3131 C C . LYS B 1 96 ? 17.561 37.686 25.739 1 36.64 120 LYS B C 1
ATOM 3132 O O . LYS B 1 96 ? 17.703 36.629 26.333 1 38.24 120 LYS B O 1
ATOM 3138 N N . VAL B 1 97 ? 18.598 38.483 25.391 1 31.33 121 VAL B N 1
ATOM 3139 C CA . VAL B 1 97 ? 20.021 38.153 25.511 1 30.37 121 VAL B CA 1
ATOM 3140 C C . VAL B 1 97 ? 20.52 38.018 26.974 1 33.28 121 VAL B C 1
ATOM 3141 O O . VAL B 1 97 ? 21.156 37 27.28 1 31.21 121 VAL B O 1
ATOM 3145 N N . ILE B 1 98 ? 20.257 39.019 27.86 1 29.78 122 ILE B N 1
ATOM 3146 C CA . ILE B 1 98 ? 20.774 39.009 29.248 1 28.82 122 ILE B CA 1
ATOM 3147 C C . ILE B 1 98 ? 20.128 37.856 30.07 1 31.19 122 ILE B C 1
ATOM 3148 O O . ILE B 1 98 ? 20.912 37.059 30.6 1 30.92 122 ILE B O 1
ATOM 3153 N N . PRO B 1 99 ? 18.787 37.62 30.085 1 28.45 123 PRO B N 1
ATOM 3154 C CA . PRO B 1 99 ? 18.254 36.444 30.812 1 27.66 123 PRO B CA 1
ATOM 3155 C C . PRO B 1 99 ? 18.792 35.125 30.257 1 29.84 123 PRO B C 1
ATOM 3156 O O . PRO B 1 99 ? 19.094 34.209 31.025 1 30.32 123 PRO B O 1
ATOM 3160 N N . TYR B 1 100 ? 18.974 35.059 28.933 1 24.35 124 TYR B N 1
ATOM 3161 C CA . TYR B 1 100 ? 19.54 33.906 28.248 1 24.53 124 TYR B CA 1
ATOM 3162 C C . TYR B 1 100 ? 20.966 33.597 28.737 1 28.69 124 TYR B C 1
ATOM 3163 O O . TYR B 1 100 ? 21.221 32.473 29.162 1 28.42 124 TYR B O 1
ATOM 3172 N N . LEU B 1 101 ? 21.852 34.596 28.713 1 24.68 125 LEU B N 1
ATOM 3173 C CA . LEU B 1 101 ? 23.257 34.396 29.15 1 23.73 125 LEU B CA 1
ATOM 3174 C C . LEU B 1 101 ? 23.305 34.047 30.635 1 27.05 125 LEU B C 1
ATOM 3175 O O . LEU B 1 101 ? 24.221 33.336 31.027 1 26.57 125 LEU B O 1
ATOM 3180 N N . GLN B 1 102 ? 22.404 34.618 31.433 1 23.97 126 GLN B N 1
ATOM 3181 C CA . GLN B 1 102 ? 22.365 34.319 32.885 1 24.13 126 GLN 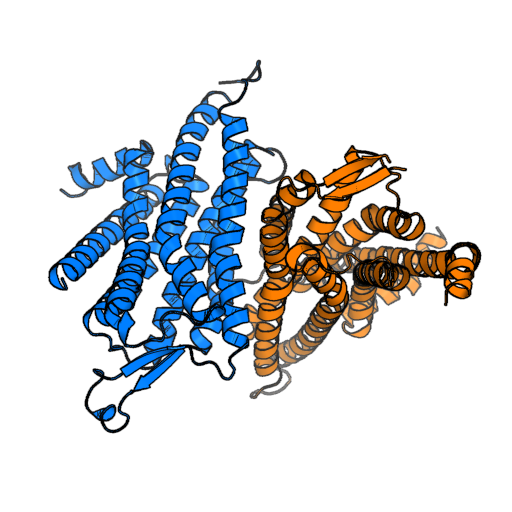B CA 1
ATOM 3182 C C . GLN B 1 102 ? 22.011 32.841 33.103 1 28.54 126 GLN B C 1
ATOM 3183 O O . GLN B 1 102 ? 22.664 32.208 33.913 1 30.39 126 GLN B O 1
ATOM 3189 N N . THR B 1 103 ? 21.013 32.324 32.389 1 22.87 127 THR B N 1
ATOM 3190 C CA . THR B 1 103 ? 20.61 30.896 32.504 1 21.65 127 THR B CA 1
ATOM 3191 C C . THR B 1 103 ? 21.692 29.967 31.942 1 24.75 127 THR B C 1
ATOM 3192 O O . THR B 1 103 ? 21.839 28.872 32.47 1 23.55 127 THR B O 1
ATOM 3196 N N . VAL B 1 104 ? 22.363 30.388 30.868 1 21.93 128 VAL B N 1
ATOM 3197 C CA . VAL B 1 104 ? 23.449 29.587 30.231 1 22.27 128 VAL B CA 1
ATOM 3198 C C . VAL B 1 104 ? 24.574 29.412 31.252 1 27.79 128 VAL B C 1
ATOM 3199 O O . VAL B 1 104 ? 25.06 28.291 31.392 1 28.74 128 VAL B O 1
ATOM 3203 N N . SER B 1 105 ? 24.888 30.483 31.98 1 23.89 129 SER B N 1
ATOM 3204 C CA . SER B 1 105 ? 25.936 30.537 33.027 1 24.13 129 SER B CA 1
ATOM 3205 C C . SER B 1 105 ? 25.613 29.587 34.188 1 27.23 129 SER B C 1
ATOM 3206 O O . SER B 1 105 ? 26.539 28.943 34.684 1 27.06 129 SER B O 1
ATOM 3209 N N . VAL B 1 106 ? 24.354 29.527 34.628 1 24.34 130 VAL B N 1
ATOM 3210 C CA . VAL B 1 106 ? 23.957 28.594 35.723 1 23.12 130 VAL B CA 1
ATOM 3211 C C . VAL B 1 106 ? 24.142 27.153 35.232 1 25.78 130 VAL B C 1
ATOM 3212 O O . VAL B 1 106 ? 24.617 26.331 35.997 1 25.95 130 VAL B O 1
ATOM 3216 N N . SER B 1 107 ? 23.75 26.892 33.989 1 20.92 131 SER B N 1
ATOM 3217 C CA . SER B 1 107 ? 23.86 25.557 33.355 1 21.07 131 SER B CA 1
ATOM 3218 C C . SER B 1 107 ? 25.333 25.148 33.223 1 25.87 131 SER B C 1
ATOM 3219 O O . SER B 1 107 ? 25.645 24.009 33.556 1 25.07 131 SER B O 1
ATOM 3222 N N . VAL B 1 108 ? 26.198 26.072 32.793 1 20.78 132 VAL B N 1
ATOM 3223 C CA . VAL B 1 108 ? 27.659 25.802 32.654 1 19.13 132 VAL B CA 1
ATOM 3224 C C . VAL B 1 108 ? 28.237 25.533 34.043 1 23.22 132 VAL B C 1
ATOM 3225 O O . VAL B 1 108 ? 28.988 24.581 34.182 1 23.48 132 VAL B O 1
ATOM 3229 N N . ALA B 1 109 ? 27.818 26.316 35.036 1 20.8 133 ALA B N 1
ATOM 3230 C CA . ALA B 1 109 ? 28.304 26.174 36.424 1 20.26 133 ALA B CA 1
ATOM 3231 C C . ALA B 1 109 ? 27.988 24.796 37.015 1 24.08 133 ALA B C 1
ATOM 3232 O O . ALA B 1 109 ? 28.908 24.153 37.502 1 24.35 133 ALA B O 1
ATOM 3234 N N . VAL B 1 110 ? 26.729 24.372 36.954 1 20.93 134 VAL B N 1
ATOM 3235 C CA . VAL B 1 110 ? 26.291 23.088 37.512 1 21.48 134 VAL B CA 1
ATOM 3236 C C . VAL B 1 110 ? 26.765 21.879 36.668 1 24.23 134 VAL B C 1
ATOM 3237 O O . VAL B 1 110 ? 27.107 20.846 37.247 1 22.91 134 VAL B O 1
ATOM 3241 N N . LEU B 1 111 ? 26.818 22.011 35.322 1 22.08 135 LEU B N 1
ATOM 3242 C CA . LEU B 1 111 ? 27.315 20.921 34.482 1 23.03 135 LEU B CA 1
ATOM 3243 C C . LEU B 1 111 ? 28.814 20.755 34.714 1 26.51 135 LEU B C 1
ATOM 3244 O O . LEU B 1 111 ? 29.269 19.616 34.767 1 26.51 135 LEU B O 1
ATOM 3249 N N . THR B 1 112 ? 29.561 21.875 34.952 1 22.86 136 THR B N 1
ATOM 3250 C CA . THR B 1 112 ? 31.005 21.852 35.252 1 22.04 136 THR B CA 1
ATOM 3251 C C . THR B 1 112 ? 31.227 21.121 36.572 1 24.59 136 THR B C 1
ATOM 3252 O O . THR B 1 112 ? 32.068 20.221 36.64 1 24.23 136 THR B O 1
ATOM 3256 N N . LEU B 1 113 ? 30.463 21.491 37.604 1 20.02 137 LEU B N 1
ATOM 3257 C CA . LEU B 1 113 ? 30.528 20.831 38.908 1 20.93 137 LEU B CA 1
ATOM 3258 C C . LEU B 1 113 ? 30.177 19.349 38.808 1 24.95 137 LEU B C 1
ATOM 3259 O O . LEU B 1 113 ? 30.827 18.542 39.471 1 23.92 137 LEU B O 1
ATOM 3264 N N . SER B 1 114 ? 29.198 18.989 37.937 1 22.91 138 SER B N 1
ATOM 3265 C CA . SER B 1 114 ? 28.785 17.6 37.698 1 22.87 138 SER B CA 1
ATOM 3266 C C . SER B 1 114 ? 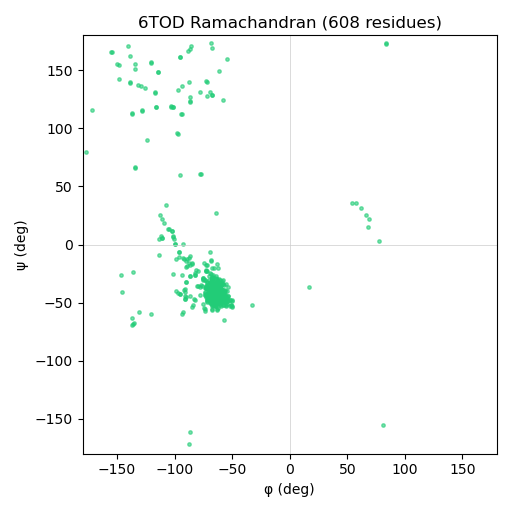29.917 16.808 37.036 1 29.4 138 SER B C 1
ATOM 3267 O O . SER B 1 114 ? 30.135 15.663 37.421 1 31.15 138 SER B O 1
ATOM 3270 N N . PHE B 1 115 ? 30.645 17.406 36.072 1 26.69 139 PHE B N 1
ATOM 3271 C CA . PHE B 1 115 ? 31.749 16.732 35.38 1 27.27 139 PHE B CA 1
ATOM 3272 C C . PHE B 1 115 ? 33 16.589 36.265 1 27.82 139 PHE B C 1
ATOM 3273 O O . PHE B 1 115 ? 33.703 15.598 36.128 1 27.14 139 PHE B O 1
ATOM 3281 N N . ILE B 1 116 ? 33.24 17.522 37.211 1 23.58 140 ILE B N 1
ATOM 3282 C CA . ILE B 1 116 ? 34.334 17.398 38.192 1 22.87 140 ILE B CA 1
ATOM 3283 C C . ILE B 1 116 ? 34.018 16.159 39.079 1 27.97 140 ILE B C 1
ATOM 3284 O O . ILE B 1 116 ? 34.865 15.275 39.222 1 28.75 140 ILE B O 1
ATOM 3289 N N . ALA B 1 117 ? 32.785 16.117 39.652 1 25.03 141 ALA B N 1
ATOM 3290 C CA . ALA B 1 117 ? 32.26 15.037 40.496 1 24.13 141 ALA B CA 1
ATOM 3291 C C . ALA B 1 117 ? 32.422 13.696 39.787 1 27.29 141 ALA B C 1
ATOM 3292 O O . ALA B 1 117 ? 32.949 12.755 40.374 1 27.33 141 ALA B O 1
ATOM 3294 N N . LEU B 1 118 ? 32.018 13.638 38.514 1 23.94 142 LEU B N 1
ATOM 3295 C CA . LEU B 1 118 ? 32.105 12.46 37.667 1 25.77 142 LEU B CA 1
ATOM 3296 C C . LEU B 1 118 ? 33.561 12.007 37.497 1 29.59 142 LEU B C 1
ATOM 3297 O O . LEU B 1 118 ? 33.855 10.823 37.656 1 29.89 142 LEU B O 1
ATOM 3302 N N . ASP B 1 119 ? 34.473 12.963 37.243 1 26 143 ASP B N 1
ATOM 3303 C CA . ASP B 1 119 ? 35.901 12.717 37.071 1 25.56 143 ASP B CA 1
ATOM 3304 C C . ASP B 1 119 ? 36.525 12.153 38.346 1 27.54 143 ASP B C 1
ATOM 3305 O O . ASP B 1 119 ? 37.253 11.169 38.277 1 27.18 143 ASP B O 1
ATOM 3310 N N . ARG B 1 120 ? 36.249 12.783 39.497 1 23.17 144 ARG B N 1
ATOM 3311 C CA . ARG B 1 120 ? 36.747 12.361 40.812 1 22.95 144 ARG B CA 1
ATOM 3312 C C . ARG B 1 120 ? 36.164 11.038 41.251 1 27.53 144 ARG B C 1
ATOM 3313 O O . ARG B 1 120 ? 36.875 10.24 41.839 1 28.26 144 ARG B O 1
ATOM 3321 N N . TRP B 1 121 ? 34.878 10.797 40.961 1 25.49 145 TRP B N 1
ATOM 3322 C CA . TRP B 1 121 ? 34.18 9.558 41.303 1 25.21 145 TRP B CA 1
ATOM 3323 C C . TRP B 1 121 ? 34.792 8.392 40.536 1 29.45 145 TRP B C 1
ATOM 3324 O O . TRP B 1 121 ? 35.105 7.384 41.149 1 29.98 145 TRP B O 1
ATOM 3335 N N . TYR B 1 122 ? 35.013 8.535 39.224 1 25.63 146 TYR B N 1
ATOM 3336 C CA . TYR B 1 122 ? 35.664 7.484 38.452 1 25.57 146 TYR B CA 1
ATOM 3337 C C . TYR B 1 122 ? 37.118 7.31 38.887 1 33.91 146 TYR B C 1
ATOM 3338 O O . TYR B 1 122 ? 37.499 6.191 39.18 1 34.98 146 TYR B O 1
ATOM 3347 N N . ALA B 1 123 ? 37.915 8.396 38.991 1 30.16 147 ALA B N 1
ATOM 3348 C CA . ALA B 1 123 ? 39.325 8.286 39.387 1 29.52 147 ALA B CA 1
ATOM 3349 C C . ALA B 1 123 ? 39.54 7.578 40.74 1 33.86 147 ALA B C 1
ATOM 3350 O O . ALA B 1 123 ? 40.417 6.718 40.853 1 33.57 147 ALA B O 1
ATOM 3352 N N . ILE B 1 124 ? 38.707 7.913 41.74 1 29.64 148 ILE B N 1
ATOM 3353 C CA . ILE B 1 124 ? 38.828 7.413 43.109 1 29.39 148 ILE B CA 1
ATOM 3354 C C . ILE B 1 124 ? 38.026 6.127 43.376 1 34.9 148 ILE B C 1
ATOM 3355 O O . ILE B 1 124 ? 38.573 5.199 43.974 1 36.48 148 ILE B O 1
ATOM 3360 N N . CYS B 1 125 ? 36.753 6.064 42.961 1 31.43 149 CYS B N 1
ATOM 3361 C CA . CYS B 1 125 ? 35.906 4.906 43.253 1 31.05 149 CYS B CA 1
ATOM 3362 C C . CYS B 1 125 ? 35.936 3.796 42.199 1 37.04 149 CYS B C 1
ATOM 3363 O O . CYS B 1 125 ? 35.772 2.637 42.578 1 37.14 149 CYS B O 1
ATOM 3366 N N . HIS B 1 126 ? 36.119 4.122 40.896 1 34.73 150 HIS B N 1
ATOM 3367 C CA . HIS B 1 126 ? 36.171 3.109 39.822 1 34.62 150 HIS B CA 1
ATOM 3368 C C . HIS B 1 126 ? 37.352 3.417 38.896 1 41.12 150 HIS B C 1
ATOM 3369 O O . HIS B 1 126 ? 37.143 3.804 37.741 1 40.71 150 HIS B O 1
ATOM 3376 N N . PRO B 1 127 ? 38.605 3.285 39.413 1 41.71 151 PRO B N 1
ATOM 3377 C CA . PRO B 1 127 ? 39.784 3.788 38.688 1 43.25 151 PRO B CA 1
ATOM 3378 C C . PRO B 1 127 ? 40.193 3.253 37.309 1 52.49 151 PRO B C 1
ATOM 3379 O O . PRO B 1 127 ? 40.966 3.965 36.652 1 55.17 151 PRO B O 1
ATOM 3383 N N . LEU B 1 128 ? 39.778 2.08 36.857 1 50.06 152 LEU B N 1
ATOM 3384 C CA . LEU B 1 128 ? 40.37 1.675 35.568 1 51.81 152 LEU B CA 1
ATOM 3385 C C . LEU B 1 128 ? 39.391 1.613 34.379 1 56.69 152 LEU B C 1
ATOM 3386 O O . LEU B 1 128 ? 39.673 0.937 33.384 1 55.85 152 LEU B O 1
ATOM 3391 N N . LEU B 1 129 ? 38.297 2.386 34.441 1 53.26 153 LEU B N 1
ATOM 3392 C CA . LEU B 1 129 ? 37.289 2.394 33.383 1 52.2 153 LEU B CA 1
ATOM 3393 C C . LEU B 1 129 ? 37.503 3.469 32.319 1 52.92 153 LEU B C 1
ATOM 3394 O O . LEU B 1 129 ? 37.611 3.135 31.134 1 53.19 153 LEU B O 1
ATOM 3399 N N . PHE B 1 130 ? 37.537 4.742 32.727 1 45.88 154 PHE B N 1
ATOM 3400 C CA . PHE B 1 130 ? 37.691 5.862 31.802 1 44.25 154 PHE B CA 1
ATOM 3401 C C . PHE B 1 130 ? 39.004 6.588 32.026 1 51.29 154 PHE B C 1
ATOM 3402 O O . PHE B 1 130 ? 39.499 6.598 33.154 1 51.14 154 PHE B O 1
ATOM 3410 N N . LYS B 1 131 ? 39.588 7.159 30.945 1 50.35 155 LYS B N 1
ATOM 3411 C CA . LYS B 1 131 ? 40.85 7.914 31.006 1 50.43 155 LYS B CA 1
ATOM 3412 C C . LYS B 1 131 ? 40.56 9.375 31.362 1 53.32 155 LYS B C 1
ATOM 3413 O O . LYS B 1 131 ? 39.8 10.032 30.658 1 53.08 155 LYS B O 1
ATOM 3419 N N . SER B 1 132 ? 41.161 9.873 32.453 1 49.26 156 SER B N 1
ATOM 3420 C CA . SER B 1 132 ? 41.011 11.254 32.919 1 48.76 156 SER B CA 1
ATOM 3421 C C . SER B 1 132 ? 42.2 12.099 32.424 1 50.15 156 SER B C 1
ATOM 3422 O O . SER B 1 132 ? 43.253 12.102 33.066 1 51.12 156 SER B O 1
ATOM 3425 N N . THR B 1 133 ? 42.05 12.792 31.281 1 43.99 157 THR B N 1
ATOM 3426 C CA . THR B 1 133 ? 43.13 13.652 30.752 1 43.74 157 THR B CA 1
ATOM 3427 C C . THR B 1 133 ? 42.684 15.101 30.617 1 46.73 157 THR B C 1
ATOM 3428 O O . THR B 1 133 ? 41.492 15.37 30.541 1 45.7 157 THR B O 1
ATOM 3432 N N . ALA B 1 134 ? 43.64 16.033 30.614 1 43.76 158 ALA B N 1
ATOM 3433 C CA . ALA B 1 134 ? 43.401 17.465 30.47 1 44.31 158 ALA B CA 1
ATOM 3434 C C . ALA B 1 134 ? 42.782 17.793 29.1 1 51.56 158 ALA B C 1
ATOM 3435 O O . ALA B 1 134 ? 41.944 18.696 29.008 1 52.22 158 ALA B O 1
ATOM 3437 N N . ARG B 1 135 ? 43.185 17.057 28.048 1 48.77 159 ARG B N 1
ATOM 3438 C CA . ARG B 1 135 ? 42.68 17.229 26.69 1 49.38 159 ARG B CA 1
ATOM 3439 C C . ARG B 1 135 ? 41.253 16.724 26.541 1 53.62 159 ARG B C 1
ATOM 3440 O O . ARG B 1 135 ? 40.483 17.293 25.765 1 55.71 159 ARG B O 1
ATOM 3448 N N . ARG B 1 136 ? 40.887 15.684 27.299 1 47.34 160 ARG B N 1
ATOM 3449 C CA . ARG B 1 136 ? 39.531 15.153 27.307 1 46.07 160 ARG B CA 1
ATOM 3450 C C . ARG B 1 136 ? 38.63 16.096 28.106 1 46.43 160 ARG B C 1
ATOM 3451 O O . ARG B 1 136 ? 37.438 16.192 27.81 1 47.2 160 ARG B O 1
ATOM 3459 N N . ALA B 1 137 ? 39.205 16.797 29.117 1 38.95 161 ALA B N 1
ATOM 3460 C CA . ALA B 1 137 ? 38.503 17.778 29.953 1 36.74 161 ALA B CA 1
ATOM 3461 C C . ALA B 1 137 ? 38.118 18.981 29.089 1 39.19 161 ALA B C 1
ATOM 3462 O O . ALA B 1 137 ? 36.999 19.468 29.224 1 39.15 161 ALA B O 1
ATOM 3464 N N . LEU B 1 138 ? 38.988 19.379 28.127 1 34.32 162 LEU B N 1
ATOM 3465 C CA . LEU B 1 138 ? 38.71 20.468 27.187 1 33.65 162 LEU B CA 1
ATOM 3466 C C . LEU B 1 138 ? 37.562 20.115 26.228 1 37.31 162 LEU B C 1
ATOM 3467 O O . LEU B 1 138 ? 36.776 20.988 25.878 1 37.63 162 LEU B O 1
ATOM 3472 N N . GLY B 1 139 ? 37.452 18.837 25.862 1 32.6 163 GLY B N 1
ATOM 3473 C CA . GLY B 1 139 ? 36.366 18.322 25.04 1 31.63 163 GLY B CA 1
ATOM 3474 C C . GLY B 1 139 ? 35.058 18.321 25.819 1 35.37 163 GLY B C 1
ATOM 3475 O O . GLY B 1 139 ? 34.012 18.671 25.27 1 34.72 163 GLY B O 1
ATOM 3476 N N . SER B 1 140 ? 35.113 17.947 27.121 1 30.55 164 SER B N 1
ATOM 3477 C CA . SER B 1 140 ? 33.963 17.962 28.013 1 29.79 164 SER B CA 1
ATOM 3478 C C . SER B 1 140 ? 33.485 19.416 28.192 1 31.74 164 SER B C 1
ATOM 3479 O O . SER B 1 140 ? 32.289 19.655 28.119 1 30.68 164 SER B O 1
ATOM 3482 N N . ILE B 1 141 ? 34.425 20.373 28.385 1 27.62 165 ILE B N 1
ATOM 3483 C CA . ILE B 1 141 ? 34.167 21.815 28.556 1 26.95 165 ILE B CA 1
ATOM 3484 C C . ILE B 1 141 ? 33.423 22.393 27.329 1 33.05 165 ILE B C 1
ATOM 3485 O O . ILE B 1 141 ? 32.455 23.13 27.512 1 32.09 165 ILE B O 1
ATOM 3490 N N . LEU B 1 142 ? 33.844 22.019 26.095 1 30.7 166 LEU B N 1
ATOM 3491 C CA . LEU B 1 142 ? 33.185 22.447 24.852 1 30.86 166 LEU B CA 1
ATOM 3492 C C . LEU B 1 142 ? 31.767 21.881 24.76 1 31.97 166 LEU B C 1
ATOM 3493 O O . LEU B 1 142 ? 30.862 22.593 24.326 1 31.84 166 LEU B O 1
ATOM 3498 N N . GLY B 1 143 ? 31.596 20.627 25.187 1 26.33 167 GLY B N 1
ATOM 3499 C CA . GLY B 1 143 ? 30.31 19.942 25.244 1 25.9 167 GLY B CA 1
ATOM 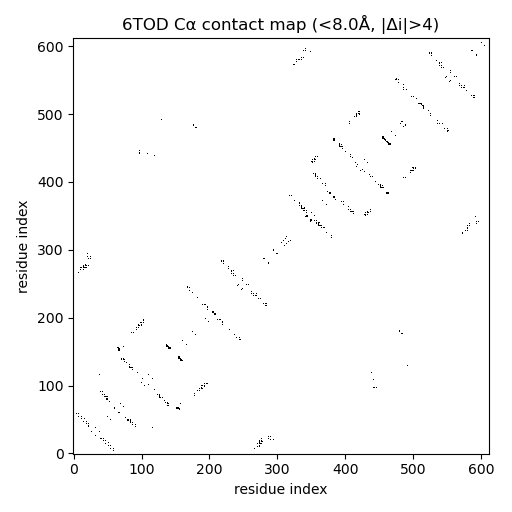3500 C C . GLY B 1 143 ? 29.354 20.625 26.207 1 28.95 167 GLY B C 1
ATOM 3501 O O . GLY B 1 143 ? 28.185 20.821 25.867 1 29.56 167 GLY B O 1
ATOM 3502 N N . ILE B 1 144 ? 29.861 21.026 27.407 1 25.24 168 ILE B N 1
ATOM 3503 C CA . ILE B 1 144 ? 29.103 21.757 28.451 1 25.22 168 ILE B CA 1
ATOM 3504 C C . ILE B 1 144 ? 28.561 23.087 27.874 1 27.87 168 ILE B C 1
ATOM 3505 O O . ILE B 1 144 ? 27.385 23.374 28.068 1 27.09 168 ILE B O 1
ATOM 3510 N N . TRP B 1 145 ? 29.395 23.846 27.12 1 24.12 169 TRP B N 1
ATOM 3511 C CA . TRP B 1 145 ? 28.97 25.088 26.469 1 24.17 169 TRP B CA 1
ATOM 3512 C C . TRP B 1 145 ? 27.947 24.821 25.358 1 29.19 169 TRP B C 1
ATOM 3513 O O . TRP B 1 145 ? 26.914 25.472 25.343 1 28.39 169 TRP B O 1
ATOM 3524 N N . ALA B 1 146 ? 28.194 23.821 24.481 1 26.43 170 ALA B N 1
ATOM 3525 C CA . ALA B 1 146 ? 27.272 23.418 23.409 1 25.55 170 ALA B CA 1
ATOM 3526 C C . ALA B 1 146 ? 25.884 23.049 23.974 1 28.8 170 ALA B C 1
ATOM 3527 O O . ALA B 1 146 ? 24.879 23.5 23.43 1 29.16 170 ALA B O 1
ATOM 3529 N N . VAL B 1 147 ? 25.83 22.255 25.06 1 23.09 171 VAL B N 1
ATOM 3530 C CA . VAL B 1 147 ? 24.573 21.85 25.708 1 21.65 171 VAL B CA 1
ATOM 3531 C C . VAL B 1 147 ? 23.874 23.065 26.359 1 27.5 171 VAL B C 1
ATOM 3532 O O . VAL B 1 147 ? 22.69 23.305 26.108 1 28.72 171 VAL B O 1
ATOM 3536 N N . SER B 1 148 ? 24.614 23.825 27.186 1 24.04 172 SER B N 1
ATOM 3537 C CA . SER B 1 148 ? 24.102 24.995 27.911 1 24.08 172 SER B CA 1
ATOM 3538 C C . SER B 1 148 ? 23.528 26.063 26.99 1 28.23 172 SER B C 1
ATOM 3539 O O . SER B 1 148 ? 22.461 26.597 27.272 1 27.93 172 SER B O 1
ATOM 3542 N N . LEU B 1 149 ? 24.22 26.352 25.874 1 24.54 173 LEU B N 1
ATOM 3543 C CA . LEU B 1 149 ? 23.793 27.346 24.897 1 23.97 173 LEU B CA 1
ATOM 3544 C C . LEU B 1 149 ? 22.516 26.928 24.171 1 29.49 173 LEU B C 1
ATOM 3545 O O . LEU B 1 149 ? 21.699 27.785 23.85 1 30.33 173 LEU B O 1
ATOM 3550 N N . ALA B 1 150 ? 22.309 25.621 23.961 1 25.66 174 ALA B N 1
ATOM 3551 C CA . ALA B 1 150 ? 21.126 25.111 23.279 1 24.58 174 ALA B CA 1
ATOM 3552 C C . ALA B 1 150 ? 19.911 24.972 24.182 1 27.02 174 ALA B C 1
ATOM 3553 O O . ALA B 1 150 ? 18.827 25.397 23.798 1 26.01 174 ALA B O 1
ATOM 3555 N N . ILE B 1 151 ? 20.071 24.369 25.375 1 23.85 175 ILE B N 1
ATOM 3556 C CA . ILE B 1 151 ? 18.945 24.088 26.281 1 23.3 175 ILE B CA 1
ATOM 3557 C C . ILE B 1 151 ? 18.328 25.36 26.877 1 27.7 175 ILE B C 1
ATOM 3558 O O . ILE B 1 151 ? 17.214 25.293 27.41 1 27.2 175 ILE B O 1
ATOM 3563 N N . MET B 1 152 ? 19.019 26.525 26.753 1 24.58 176 MET B N 1
ATOM 3564 C CA . MET B 1 152 ? 18.515 27.801 27.288 1 22.79 176 MET B CA 1
ATOM 3565 C C . MET B 1 152 ? 17.861 28.668 26.213 1 26.71 176 MET B C 1
ATOM 3566 O O . MET B 1 152 ? 17.342 29.748 26.53 1 25.68 176 MET B O 1
ATOM 3571 N N . VAL B 1 153 ? 17.829 28.167 24.95 1 23.23 177 VAL B N 1
ATOM 3572 C CA . VAL B 1 153 ? 17.14 28.856 23.85 1 23.32 177 VAL B CA 1
ATOM 3573 C C . VAL B 1 153 ? 15.612 28.988 24.2 1 29.61 177 VAL B C 1
ATOM 3574 O O . VAL B 1 153 ? 15.089 30.091 24.034 1 31.31 177 VAL B O 1
ATOM 3578 N N . PRO B 1 154 ? 14.908 27.978 24.801 1 25.9 178 PRO B N 1
ATOM 3579 C CA . PRO B 1 154 ? 13.499 28.213 25.198 1 25.56 178 PRO B CA 1
ATOM 3580 C C . PRO B 1 154 ? 13.314 29.37 26.191 1 29.81 178 PRO B C 1
ATOM 3581 O O . PRO B 1 154 ? 12.313 30.079 26.088 1 29.8 178 PRO B O 1
ATOM 3585 N N . GLN B 1 155 ? 14.294 29.607 27.106 1 27.1 179 GLN B N 1
ATOM 3586 C CA . GLN B 1 155 ? 14.271 30.74 28.06 1 27.1 179 GLN B CA 1
ATOM 3587 C C . GLN B 1 155 ? 14.26 32.073 27.317 1 31.7 179 GLN B C 1
ATOM 3588 O O . GLN B 1 155 ? 13.468 32.944 27.667 1 32.13 179 GLN B O 1
ATOM 3594 N N . ALA B 1 156 ? 15.156 32.237 26.309 1 27.77 180 ALA B N 1
ATOM 3595 C CA . ALA B 1 156 ? 15.26 33.446 25.482 1 27.23 180 ALA B CA 1
ATOM 3596 C C . ALA B 1 156 ? 13.965 33.677 24.667 1 30.86 180 ALA B C 1
ATOM 3597 O O . ALA B 1 156 ? 13.496 34.805 24.569 1 32.16 180 ALA B O 1
ATOM 3599 N N . ALA B 1 157 ? 13.369 32.601 24.145 1 26.13 181 ALA B N 1
ATOM 3600 C CA . ALA B 1 157 ? 12.126 32.611 23.37 1 25.23 181 ALA B CA 1
ATOM 3601 C C . ALA B 1 157 ? 10.913 33.228 24.098 1 29.1 181 ALA B C 1
ATOM 3602 O O . ALA B 1 157 ? 10.131 33.923 23.462 1 28.92 181 ALA B O 1
ATOM 3604 N N . VAL B 1 158 ? 10.753 32.962 25.409 1 26.28 182 VAL B N 1
ATOM 3605 C CA . VAL B 1 158 ? 9.617 33.433 26.225 1 25.89 182 VAL B CA 1
ATOM 3606 C C . VAL B 1 158 ? 9.821 34.85 26.778 1 32.05 182 VAL B C 1
ATOM 3607 O O . VAL B 1 158 ? 8.852 35.463 27.219 1 32.58 182 VAL B O 1
ATOM 3611 N N . MET B 1 159 ? 11.063 35.363 26.774 1 28.96 183 MET B N 1
ATOM 3612 C CA . MET B 1 159 ? 11.355 36.698 27.303 1 28.12 183 MET B CA 1
ATOM 3613 C C . MET B 1 159 ? 10.737 37.766 26.449 1 36.2 183 MET B C 1
ATOM 3614 O O . MET B 1 159 ? 10.899 37.764 25.227 1 36.38 183 MET B O 1
ATOM 3619 N N . GLU B 1 160 ? 9.999 38.662 27.088 1 35.98 184 GLU B N 1
ATOM 3620 C CA . GLU B 1 160 ? 9.346 39.753 26.396 1 37.36 184 GLU B CA 1
ATOM 3621 C C . GLU B 1 160 ? 9.46 41.04 27.168 1 43.74 184 GLU B C 1
ATOM 3622 O O . GLU B 1 160 ? 9.373 41.035 28.4 1 41.38 184 GLU B O 1
ATOM 3628 N N . CYS B 1 161 ? 9.715 42.143 26.434 1 45.28 185 CYS B N 1
ATOM 3629 C CA . CYS B 1 161 ? 9.805 43.481 26.996 1 47.46 185 CYS B CA 1
ATOM 3630 C C . CYS B 1 161 ? 8.517 44.209 26.676 1 55.86 185 CYS B C 1
ATOM 3631 O O . CYS B 1 161 ? 8.161 44.365 25.507 1 55.49 185 CYS B O 1
ATOM 3634 N N . SER B 1 162 ? 7.789 44.602 27.711 1 56.7 186 SER B N 1
ATOM 3635 C CA . SER B 1 162 ? 6.528 45.308 27.539 1 58.88 186 SER B CA 1
ATOM 3636 C C . SER B 1 162 ? 6.452 46.544 28.421 1 66.98 186 SER B C 1
ATOM 3637 O O . SER B 1 162 ? 6.904 46.507 29.565 1 65.17 186 SER B O 1
ATOM 3640 N N . SER B 1 163 ? 5.953 47.654 27.863 1 68.82 187 SER B N 1
ATOM 3641 C CA . SER B 1 163 ? 5.798 48.918 28.588 1 70.7 187 SER B CA 1
ATOM 3642 C C . SER B 1 163 ? 4.461 48.942 29.35 1 77.11 187 SER B C 1
ATOM 3643 O O . SER B 1 163 ? 3.648 48.025 29.19 1 77.36 187 SER B O 1
ATOM 3646 N N . VAL B 1 164 ? 4.255 49.962 30.211 1 74.69 188 VAL B N 1
ATOM 3647 C CA . VAL B 1 164 ? 3.019 50.116 30.995 1 114.89 188 VAL B CA 1
ATOM 3648 C C . VAL B 1 164 ? 2.348 51.452 30.648 1 142.72 188 VAL B C 1
ATOM 3649 O O . VAL B 1 164 ? 1.662 51.552 29.631 1 103.41 188 VAL B O 1
ATOM 3653 N N . PHE B 1 175 ? 8.792 52.374 33.208 1 73.23 199 PHE B N 1
ATOM 3654 C CA . PHE B 1 175 ? 7.657 51.949 32.393 1 73.01 199 PHE B CA 1
ATOM 3655 C C . PHE B 1 175 ? 7.774 50.536 31.8 1 71.88 199 PHE B C 1
ATOM 3656 O O . PHE B 1 175 ? 6.754 49.857 31.705 1 71.25 199 PHE B O 1
ATOM 3664 N N . SER B 1 176 ? 8.97 50.14 31.314 1 64.01 200 SER B N 1
ATOM 3665 C CA . SER B 1 176 ? 9.17 48.831 30.682 1 61.02 200 SER B CA 1
ATOM 3666 C C . SER B 1 176 ? 9.524 47.731 31.652 1 57.59 200 SER B C 1
ATOM 3667 O O . SER B 1 176 ? 10.291 47.949 32.575 1 56.57 200 SER B O 1
ATOM 3670 N N . VAL B 1 177 ? 8.965 46.546 31.44 1 50.77 201 VAL B N 1
ATOM 3671 C CA . VAL B 1 177 ? 9.229 45.341 32.236 1 48.58 201 VAL B CA 1
ATOM 3672 C C . VAL B 1 177 ? 9.669 44.191 31.319 1 45.69 201 VAL B C 1
ATOM 3673 O O . VAL B 1 177 ? 9.06 43.958 30.273 1 43.94 201 VAL B O 1
ATOM 3677 N N . CYS B 1 178 ? 10.731 43.481 31.723 1 39.18 202 CYS B N 1
ATOM 3678 C CA . CYS B 1 178 ? 11.229 42.296 31.028 1 36.64 202 CYS B CA 1
ATOM 3679 C C . CYS B 1 178 ? 10.743 41.08 31.817 1 38.08 202 CYS B C 1
ATOM 3680 O O . CYS B 1 178 ? 11.061 40.932 32.997 1 37.92 202 CYS B O 1
ATOM 3683 N N . ASP B 1 179 ? 9.938 40.238 31.185 1 32.01 203 ASP B N 1
ATOM 3684 C CA . ASP B 1 179 ? 9.405 39.069 31.86 1 31.31 203 ASP B CA 1
ATOM 3685 C C . ASP B 1 179 ? 9.039 37.978 30.866 1 31.94 203 ASP B C 1
ATOM 3686 O O . ASP B 1 179 ? 8.968 38.227 29.663 1 31.58 203 ASP B O 1
ATOM 3691 N N . GLU B 1 180 ? 8.823 36.764 31.375 1 26.98 204 GLU B N 1
ATOM 3692 C CA . GLU B 1 180 ? 8.427 35.608 30.583 1 26.42 204 GLU B CA 1
ATOM 3693 C C . GLU B 1 180 ? 6.969 35.769 30.135 1 32.36 204 GLU B C 1
ATOM 3694 O O . GLU B 1 180 ? 6.124 36.222 30.915 1 30.01 204 GLU B O 1
ATOM 3700 N N . ARG B 1 181 ? 6.679 35.388 28.887 1 31.57 205 ARG B N 1
ATOM 3701 C CA . ARG B 1 181 ? 5.334 35.454 28.334 1 32.49 205 ARG B CA 1
ATOM 3702 C C . ARG B 1 181 ? 4.886 34.043 28.032 1 36.67 205 ARG B C 1
ATOM 3703 O O . ARG B 1 181 ? 5.515 33.357 27.221 1 37.82 205 ARG B O 1
ATOM 3711 N N . TRP B 1 182 ? 3.816 33.601 28.691 1 32.34 206 TRP B N 1
ATOM 3712 C CA . TRP B 1 182 ? 3.287 32.258 28.472 1 31.01 206 TRP B CA 1
ATOM 3713 C C . TRP B 1 182 ? 1.884 32.371 27.91 1 37.85 206 TRP B C 1
ATOM 3714 O O . TRP B 1 182 ? 1.076 33.132 28.443 1 37.98 206 TRP B O 1
ATOM 3725 N N . ALA B 1 183 ? 1.606 31.648 26.8 1 35.96 207 ALA B N 1
ATOM 3726 C CA . ALA B 1 183 ? 0.285 31.634 26.145 1 35.56 207 ALA B CA 1
ATOM 3727 C C . ALA B 1 183 ? -0.738 30.851 26.96 1 40.35 207 ALA B C 1
ATOM 3728 O O . ALA B 1 183 ? -1.938 31.061 26.802 1 42.54 207 ALA B O 1
ATOM 3730 N N . ASP B 1 184 ? -0.275 29.935 27.821 1 36.81 208 ASP B N 1
ATOM 3731 C CA . ASP B 1 184 ? -1.148 29.152 28.698 1 36.7 208 ASP B CA 1
ATOM 3732 C C . ASP B 1 184 ? -0.533 29.018 30.084 1 36.66 208 ASP B C 1
ATOM 3733 O O . ASP B 1 184 ? 0.661 29.23 30.233 1 35.9 208 ASP B O 1
ATOM 3738 N N . ASP B 1 185 ? -1.346 28.662 31.086 1 31.11 209 ASP B N 1
ATOM 3739 C CA . ASP B 1 185 ? -0.924 28.523 32.48 1 30.02 209 ASP B CA 1
ATOM 3740 C C . ASP B 1 185 ? -0.213 27.217 32.808 1 30.76 209 ASP B C 1
ATOM 3741 O O . ASP B 1 185 ? 0.497 27.183 33.808 1 30.68 209 ASP B O 1
ATOM 3746 N N . LEU B 1 186 ? -0.426 26.14 32.017 1 26.05 210 LEU B N 1
ATOM 3747 C CA . LEU B 1 186 ? 0.221 24.84 32.257 1 26.08 210 LEU B CA 1
ATOM 3748 C C . LEU B 1 186 ? 1.702 24.785 31.783 1 29.43 210 LEU B C 1
ATOM 3749 O O . LEU B 1 186 ? 2.554 24.264 32.523 1 28.8 210 LEU B O 1
ATOM 3754 N N . ALA B 1 187 ? 2.009 25.33 30.576 1 25.61 211 ALA B N 1
ATOM 3755 C CA . ALA B 1 187 ? 3.386 25.357 30.018 1 24.91 211 ALA B CA 1
ATOM 3756 C C . ALA B 1 187 ? 4.46 25.908 30.999 1 28.4 211 ALA B C 1
ATOM 3757 O O . ALA B 1 187 ? 5.462 25.206 31.173 1 28.6 211 ALA B O 1
ATOM 3759 N N . PRO B 1 188 ? 4.279 27.083 31.707 1 24.1 212 PRO B N 1
ATOM 3760 C CA . PRO B 1 188 ? 5.317 27.526 32.676 1 22.95 212 PRO B CA 1
ATOM 3761 C C . PRO B 1 188 ? 5.503 26.573 33.861 1 27.21 212 PRO B C 1
ATOM 3762 O O . PRO B 1 188 ? 6.592 26.516 34.408 1 26.58 212 PRO B O 1
ATOM 3766 N N . LYS B 1 189 ? 4.454 25.826 34.269 1 24.61 213 LYS B N 1
ATOM 3767 C CA . LYS B 1 189 ? 4.567 24.851 35.36 1 24.78 213 LYS B CA 1
ATOM 3768 C C . LYS B 1 189 ? 5.42 23.667 34.912 1 28.92 213 LYS B C 1
ATOM 3769 O O . LYS B 1 189 ? 6.27 23.21 35.676 1 28.86 213 LYS B O 1
ATOM 3775 N N . ILE B 1 190 ? 5.204 23.176 33.668 1 24.3 214 ILE B N 1
ATOM 3776 C CA . ILE B 1 190 ? 5.988 22.073 33.121 1 23.91 214 ILE B CA 1
ATOM 3777 C C . ILE B 1 190 ? 7.452 22.52 32.939 1 27.04 214 ILE B C 1
ATOM 3778 O O . ILE B 1 190 ? 8.361 21.833 33.409 1 26.32 214 ILE B O 1
ATOM 3783 N N . TYR B 1 191 ? 7.66 23.696 32.298 1 22.28 215 TYR B N 1
ATOM 3784 C CA . TYR B 1 191 ? 8.989 24.241 32.032 1 20.51 215 TYR B CA 1
ATOM 3785 C C . TYR B 1 191 ? 9.819 24.454 33.303 1 25.01 215 TYR B C 1
ATOM 3786 O O . TYR B 1 191 ? 10.963 23.982 33.371 1 23.94 215 TYR B O 1
ATOM 3795 N N . HIS B 1 192 ? 9.241 25.159 34.307 1 22.86 216 HIS B N 1
ATOM 3796 C CA . HIS B 1 192 ? 9.933 25.496 35.552 1 22.51 216 HIS B CA 1
ATOM 3797 C C . HIS B 1 192 ? 10.139 24.303 36.469 1 26.43 216 HIS B C 1
ATOM 3798 O O . HIS B 1 192 ? 11.111 24.312 37.227 1 26.31 216 HIS B O 1
ATOM 3805 N N . SER B 1 193 ? 9.319 23.241 36.328 1 23.01 217 SER B N 1
ATOM 3806 C CA . SER B 1 193 ? 9.533 21.988 37.05 1 22.57 217 SER B CA 1
ATOM 3807 C C . SER B 1 193 ? 10.778 21.312 36.462 1 25.61 217 SER B C 1
ATOM 3808 O O . SER B 1 193 ? 11.63 20.879 37.225 1 26 217 SER B O 1
ATOM 3811 N N . CYS B 1 194 ? 10.918 21.296 35.117 1 23.26 218 CYS B N 1
ATOM 3812 C CA . CYS B 1 194 ? 12.097 20.764 34.408 1 24.14 218 CYS B CA 1
ATOM 3813 C C . CYS B 1 194 ? 13.346 21.583 34.742 1 27.7 218 CYS B C 1
ATOM 3814 O O . CYS B 1 194 ? 14.376 21.004 35.076 1 28.28 218 CYS B O 1
ATOM 3817 N N . PHE B 1 195 ? 13.246 22.929 34.67 1 23.29 219 PHE B N 1
ATOM 3818 C CA . PHE B 1 195 ? 14.354 23.839 34.964 1 21.99 219 PHE B CA 1
ATOM 3819 C C . PHE B 1 195 ? 14.976 23.505 36.325 1 28.23 219 PHE B C 1
ATOM 3820 O O . PHE B 1 195 ? 16.19 23.329 36.397 1 26.81 219 PHE B O 1
ATOM 3828 N N . PHE B 1 196 ? 14.139 23.408 37.398 1 25.69 220 PHE B N 1
ATOM 3829 C CA . PHE B 1 196 ? 14.586 23.107 38.766 1 24.93 220 PHE B CA 1
ATOM 3830 C C . PHE B 1 196 ? 15.317 21.772 38.888 1 26.89 220 PHE B C 1
ATOM 3831 O O . PHE B 1 196 ? 16.328 21.685 39.579 1 25.02 220 PHE B O 1
ATOM 3839 N N . ILE B 1 197 ? 14.773 20.73 38.251 1 23.82 221 ILE B N 1
ATOM 3840 C CA . ILE B 1 197 ? 15.326 19.388 38.337 1 22.98 221 ILE B CA 1
ATOM 3841 C C . ILE B 1 197 ? 16.63 19.278 37.562 1 27.18 221 ILE B C 1
ATOM 3842 O O . ILE B 1 197 ? 17.592 18.742 38.103 1 27.06 221 ILE B O 1
ATOM 3847 N N . VAL B 1 198 ? 16.688 19.852 36.352 1 23.69 222 VAL B N 1
ATOM 3848 C CA . VAL B 1 198 ? 17.856 19.807 35.468 1 23.06 222 VAL B CA 1
ATOM 3849 C C . VAL B 1 198 ? 19.012 20.708 35.955 1 25.91 222 VAL B C 1
ATOM 3850 O O . VAL B 1 198 ? 20.17 20.291 35.897 1 23.95 222 VAL B O 1
ATOM 3854 N N . THR B 1 199 ? 18.708 21.935 36.413 1 23.99 223 THR B N 1
ATOM 3855 C CA . THR B 1 199 ? 19.744 22.899 36.826 1 23.66 223 THR B CA 1
ATOM 3856 C C . THR B 1 199 ? 20.076 22.846 38.324 1 26.26 223 THR B C 1
ATOM 3857 O O . THR B 1 199 ? 21.056 23.478 38.748 1 24.5 223 THR B O 1
ATOM 3861 N N . TYR B 1 200 ? 19.258 22.138 39.133 1 21.72 224 TYR B N 1
ATOM 3862 C CA . TYR B 1 200 ? 19.517 22.146 40.563 1 21.09 224 TYR B CA 1
ATOM 3863 C C . TYR B 1 200 ? 19.384 20.773 41.246 1 26.74 224 TYR B C 1
ATOM 3864 O O . TYR B 1 200 ? 20.386 20.256 41.721 1 27.46 224 TYR B O 1
ATOM 3873 N N . LEU B 1 201 ? 18.175 20.218 41.357 1 24.41 225 LEU B N 1
ATOM 3874 C CA . LEU B 1 201 ? 17.929 19.031 42.171 1 24.25 225 LEU B CA 1
ATOM 3875 C C . LEU B 1 201 ? 18.655 17.766 41.737 1 26.99 225 LEU B C 1
ATOM 3876 O O . LEU B 1 201 ? 19.337 17.179 42.589 1 26.46 225 LEU B O 1
ATOM 3881 N N . ALA B 1 202 ? 18.486 17.307 40.464 1 22.58 226 ALA B N 1
ATOM 3882 C CA . ALA B 1 202 ? 19.153 16.083 40.005 1 21.17 226 ALA B CA 1
ATOM 3883 C C . ALA B 1 202 ? 20.698 16.195 40.019 1 25.23 226 ALA B C 1
ATOM 3884 O O . ALA B 1 202 ? 21.311 15.33 40.647 1 25.55 226 ALA B O 1
ATOM 3886 N N . PRO B 1 203 ? 21.37 17.251 39.464 1 21.63 227 PRO B N 1
ATOM 3887 C CA . PRO B 1 203 ? 22.844 17.268 39.537 1 21.16 227 PRO B CA 1
ATOM 3888 C C . PRO B 1 203 ? 23.396 17.358 40.95 1 26.38 227 PRO B C 1
ATOM 3889 O O . PRO B 1 203 ? 24.351 16.658 41.233 1 27.62 227 PRO B O 1
ATOM 3893 N N . LEU B 1 204 ? 22.775 18.144 41.844 1 23.5 228 LEU B N 1
ATOM 3894 C CA . LEU B 1 204 ? 23.257 18.291 43.229 1 23.74 228 LEU B CA 1
ATOM 3895 C C . LEU B 1 204 ? 22.996 17.05 44.096 1 27.99 228 LEU B C 1
ATOM 3896 O O . LEU B 1 204 ? 23.865 16.701 44.898 1 29.13 228 LEU B O 1
ATOM 3901 N N . GLY B 1 205 ? 21.859 16.38 43.891 1 22.07 229 GLY B N 1
ATOM 3902 C CA . GLY B 1 205 ? 21.548 15.112 44.546 1 21.61 229 GLY B CA 1
ATOM 3903 C C . GLY B 1 205 ? 22.531 14.04 44.117 1 27.19 229 GLY B C 1
ATOM 3904 O O . GLY B 1 205 ? 23.078 13.333 44.966 1 28.33 229 GLY B O 1
ATOM 3905 N N . LEU B 1 206 ? 22.829 13.957 42.798 1 23.74 230 LEU B N 1
ATOM 3906 C CA . LEU B 1 206 ? 23.828 13.018 42.248 1 23.48 230 LEU B CA 1
ATOM 3907 C C . LEU B 1 206 ? 25.255 13.34 42.746 1 26.86 230 LEU B C 1
ATOM 3908 O O . LEU B 1 206 ? 25.985 12.418 43.122 1 25.98 230 LEU B O 1
ATOM 3913 N N . MET B 1 207 ? 25.635 14.641 42.784 1 22.96 231 MET B N 1
ATOM 3914 C CA . MET B 1 207 ? 26.959 15.074 43.277 1 22.85 231 MET B CA 1
ATOM 3915 C C . MET B 1 207 ? 27.135 14.741 44.756 1 29.74 231 MET B C 1
ATOM 3916 O O . MET B 1 207 ? 28.214 14.282 45.123 1 30.87 231 MET B O 1
ATOM 3921 N N . ALA B 1 208 ? 26.081 14.955 45.595 1 26.7 232 ALA B N 1
ATOM 3922 C CA . ALA B 1 208 ? 26.099 14.663 47.041 1 26.71 232 ALA B CA 1
ATOM 3923 C C . ALA B 1 208 ? 26.435 13.192 47.279 1 30.21 232 ALA B C 1
ATOM 3924 O O . ALA B 1 208 ? 27.314 12.891 48.085 1 30.03 232 ALA B O 1
ATOM 3926 N N . MET B 1 209 ? 25.775 12.292 46.52 1 26.24 233 MET B N 1
ATOM 3927 C CA . MET B 1 209 ? 25.976 10.843 46.56 1 25.51 233 MET B CA 1
ATOM 3928 C C . MET B 1 209 ? 27.371 10.446 46.073 1 30.94 233 MET B C 1
ATOM 3929 O O . MET B 1 209 ? 28.006 9.588 46.689 1 32.8 233 MET B O 1
ATOM 3934 N N . ALA B 1 210 ? 27.868 11.087 45.006 1 25.92 234 ALA B N 1
ATOM 3935 C CA . ALA B 1 210 ? 29.208 10.836 44.457 1 24.65 234 ALA B CA 1
ATOM 3936 C C . ALA B 1 210 ? 30.271 11.178 45.508 1 29.02 234 ALA B C 1
ATOM 3937 O O . ALA B 1 210 ? 31.142 10.353 45.789 1 28.62 234 ALA B O 1
ATOM 3939 N N . TYR B 1 211 ? 30.172 12.386 46.115 1 25.91 235 TYR B N 1
ATOM 3940 C CA . TYR B 1 211 ? 31.103 12.87 47.131 1 25.17 235 TYR B CA 1
ATOM 3941 C C . TYR B 1 211 ? 31.025 12.092 48.424 1 31.62 235 TYR B C 1
ATOM 3942 O O . TYR B 1 211 ? 32.047 11.942 49.086 1 30.85 235 TYR B O 1
ATOM 3951 N N . PHE B 1 212 ? 29.844 11.538 48.764 1 31.32 236 PHE B N 1
ATOM 3952 C CA . PHE B 1 212 ? 29.723 10.681 49.94 1 32.47 236 PHE B CA 1
ATOM 3953 C C . PHE B 1 212 ? 30.548 9.381 49.715 1 35.4 236 PHE B C 1
ATOM 3954 O O . PHE B 1 212 ? 31.225 8.917 50.634 1 36.98 236 PHE B O 1
ATOM 3962 N N . GLN B 1 213 ? 30.519 8.829 48.493 1 28.82 237 GLN B N 1
ATOM 3963 C CA . GLN B 1 213 ? 31.287 7.645 48.131 1 27.89 237 GLN B CA 1
ATOM 3964 C C . GLN B 1 213 ? 32.785 7.939 48.047 1 32.46 237 GLN B C 1
ATOM 3965 O O . GLN B 1 213 ? 33.587 7.092 48.441 1 33.46 237 GLN B O 1
ATOM 3971 N N . ILE B 1 214 ? 33.169 9.128 47.533 1 28.24 238 ILE B N 1
ATOM 3972 C CA . ILE B 1 214 ? 34.571 9.562 47.471 1 27.81 238 ILE B CA 1
ATOM 3973 C C . ILE B 1 214 ? 35.082 9.701 48.924 1 36.99 238 ILE B C 1
ATOM 3974 O O . ILE B 1 214 ? 36.164 9.197 49.242 1 37.22 238 ILE B O 1
ATOM 3979 N N . PHE B 1 215 ? 34.259 10.324 49.807 1 36.83 239 PHE B N 1
ATOM 3980 C CA . PHE B 1 215 ? 34.555 10.51 51.228 1 37.64 239 PHE B CA 1
ATOM 3981 C C . PHE B 1 215 ? 34.847 9.178 51.901 1 41.94 239 PHE B C 1
ATOM 3982 O O . PHE B 1 215 ? 35.854 9.073 52.6 1 42.25 239 PHE B O 1
ATOM 3990 N N . ARG B 1 216 ? 33.974 8.166 51.69 1 37.09 240 ARG B N 1
ATOM 3991 C CA . ARG B 1 216 ? 34.145 6.832 52.26 1 36.31 240 ARG B CA 1
ATOM 3992 C C . ARG B 1 216 ? 35.416 6.165 51.771 1 41.71 240 ARG B C 1
ATOM 3993 O O . ARG B 1 216 ? 36.095 5.515 52.564 1 43.13 240 ARG B O 1
ATOM 4001 N N . LYS B 1 217 ? 35.766 6.354 50.484 1 37.1 241 LYS B N 1
ATOM 4002 C CA . LYS B 1 217 ? 36.959 5.768 49.888 1 35.99 241 LYS B CA 1
ATOM 4003 C C . LYS B 1 217 ? 38.244 6.449 50.396 1 41.64 241 LYS B C 1
ATOM 4004 O O . LYS B 1 217 ? 39.165 5.76 50.799 1 41.39 241 LYS B O 1
ATOM 4010 N N . LEU B 1 218 ? 38.303 7.788 50.381 1 38.9 242 LEU B N 1
ATOM 4011 C CA . LEU B 1 218 ? 39.492 8.539 50.796 1 38.46 242 LEU B CA 1
ATOM 4012 C C . LEU B 1 218 ? 39.753 8.532 52.294 1 45.84 242 LEU B C 1
ATOM 4013 O O . LEU B 1 218 ? 40.914 8.515 52.703 1 46.48 242 LEU B O 1
ATOM 4018 N N . TRP B 1 219 ? 38.69 8.568 53.108 1 43.82 243 TRP B N 1
ATOM 4019 C CA . TRP B 1 219 ? 38.786 8.591 54.568 1 44.13 243 TRP B CA 1
ATOM 4020 C C . TRP B 1 219 ? 38.49 7.228 55.223 1 52.88 243 TRP B C 1
ATOM 4021 O O . TRP B 1 219 ? 38.39 7.145 56.448 1 52.96 243 TRP B O 1
ATOM 4032 N N . GLY B 1 220 ? 38.425 6.173 54.409 1 52.82 244 GLY B N 1
ATOM 4033 C CA . GLY B 1 220 ? 38.242 4.795 54.866 1 54.29 244 GLY B CA 1
ATOM 4034 C C . GLY B 1 220 ? 39.555 4.108 55.214 1 63.14 244 GLY B C 1
ATOM 4035 O O . GLY B 1 220 ? 40.573 4.782 55.415 1 62.98 244 GLY B O 1
ATOM 4036 N N . ARG B 1 221 ? 39.55 2.754 55.263 1 62.27 245 ARG B N 1
ATOM 4037 C CA . ARG B 1 221 ? 40.709 1.9 55.582 1 102.25 245 ARG B CA 1
ATOM 4038 C C . ARG B 1 221 ? 41.939 2.156 54.698 1 121.66 245 ARG B C 1
ATOM 4039 O O . ARG B 1 221 ? 41.858 2.081 53.475 1 81.14 245 ARG B O 1
ATOM 4047 N N . PRO B 1 224 ? 49.109 1.743 53.423 1 82.02 248 PRO B N 1
ATOM 4048 C CA . PRO B 1 224 ? 50.316 0.957 53.134 1 81.72 248 PRO B CA 1
ATOM 4049 C C . PRO B 1 224 ? 51.57 1.836 53.092 1 84.68 248 PRO B C 1
ATOM 4050 O O . PRO B 1 224 ? 52.039 2.229 52.015 1 84.07 248 PRO B O 1
ATOM 4054 N N . GLY B 1 225 ? 52.082 2.153 54.281 1 80.59 249 GLY B N 1
ATOM 4055 C CA . GLY B 1 225 ? 53.261 2.994 54.464 1 80.07 249 GLY B CA 1
ATOM 4056 C C . GLY B 1 225 ? 52.904 4.462 54.363 1 83.37 249 GLY B C 1
ATOM 4057 O O . GLY B 1 225 ? 51.755 4.844 54.619 1 83.26 249 GLY B O 1
ATOM 4058 N N . THR B 1 226 ? 53.893 5.299 54.001 1 79.15 250 THR B N 1
ATOM 4059 C CA . THR B 1 226 ? 53.743 6.75 53.841 1 78.23 250 THR B CA 1
ATOM 4060 C C . THR B 1 226 ? 54.605 7.371 52.741 1 80.23 250 THR B C 1
ATOM 4061 O O . THR B 1 226 ? 54.248 8.424 52.201 1 80.08 250 THR B O 1
ATOM 4065 N N . THR B 1 227 ? 55.743 6.715 52.418 1 74.26 251 THR B N 1
ATOM 4066 C CA . THR B 1 227 ? 56.694 7.203 51.414 1 72.83 251 THR B CA 1
ATOM 4067 C C . THR B 1 227 ? 56.193 6.819 49.999 1 73.93 251 THR B C 1
ATOM 4068 O O . THR B 1 227 ? 56.576 7.485 49.031 1 73.36 251 THR B O 1
ATOM 4072 N N . SER B 1 228 ? 55.316 5.793 49.879 1 68.21 252 SER B N 1
ATOM 4073 C CA . SER B 1 228 ? 54.785 5.354 48.578 1 67.03 252 SER B CA 1
ATOM 4074 C C . SER B 1 228 ? 53.983 6.45 47.839 1 66.47 252 SER B C 1
ATOM 4075 O O . SER B 1 228 ? 53.393 7.326 48.484 1 64.56 252 SER B O 1
ATOM 4078 N N . ALA B 1 229 ? 54.007 6.411 46.486 1 60.68 253 ALA B N 1
ATOM 4079 C CA . ALA B 1 229 ? 53.318 7.375 45.622 1 59.65 253 ALA B CA 1
ATOM 4080 C C . ALA B 1 229 ? 51.782 7.379 45.839 1 62.62 253 ALA B C 1
ATOM 4081 O O . ALA B 1 229 ? 51.149 8.43 45.726 1 61.72 253 ALA B O 1
ATOM 4083 N N . GLU B 1 230 ? 51.258 6.209 46.215 1 58.13 286 GLU B N 1
ATOM 4084 C CA . GLU B 1 230 ? 49.816 5.961 46.467 1 56.86 286 GLU B CA 1
ATOM 4085 C C . GLU B 1 230 ? 49.384 6.669 47.756 1 59.03 286 GLU B C 1
ATOM 4086 O O . GLU B 1 230 ? 48.324 7.298 47.734 1 58.43 286 GLU B O 1
ATOM 4092 N N . VAL B 1 231 ? 50.166 6.554 48.829 1 55.21 287 VAL B N 1
ATOM 4093 C CA . VAL B 1 231 ? 49.857 7.254 50.112 1 54.99 287 VAL B CA 1
ATOM 4094 C C . VAL B 1 231 ? 49.952 8.77 49.9 1 56.97 287 VAL B C 1
ATOM 4095 O O . VAL B 1 231 ? 49.116 9.5 50.448 1 55.93 287 VAL B O 1
ATOM 4099 N N . LYS B 1 232 ? 50.958 9.214 49.146 1 51.93 288 LYS B N 1
ATOM 4100 C CA . LYS B 1 232 ? 51.163 10.654 48.853 1 50.56 288 LYS B CA 1
ATOM 4101 C C . LYS B 1 232 ? 49.972 11.171 48.04 1 50.57 288 LYS B C 1
ATOM 4102 O O . LYS B 1 232 ? 49.488 12.266 48.339 1 49.38 288 LYS B O 1
ATOM 4108 N N . GLN B 1 233 ? 49.526 10.382 47.061 1 45.77 289 GLN B N 1
ATOM 4109 C CA . GLN B 1 233 ? 48.388 10.718 46.165 1 45.3 289 GLN B CA 1
ATOM 4110 C C . GLN B 1 233 ? 47.085 10.811 46.964 1 50 289 GLN B C 1
ATOM 4111 O O . GLN B 1 233 ? 46.286 11.698 46.68 1 49.51 289 GLN B O 1
ATOM 4117 N N . MET B 1 234 ? 46.892 9.9 47.912 1 47.15 290 MET B N 1
ATOM 4118 C CA . MET B 1 234 ? 45.679 9.881 48.76 1 47.54 290 MET B CA 1
ATOM 4119 C C . MET B 1 234 ? 45.526 11.15 49.6 1 48.02 290 MET B C 1
ATOM 4120 O O . MET B 1 234 ? 44.421 11.673 49.654 1 46.99 290 MET B O 1
ATOM 4125 N N . ARG B 1 235 ? 46.611 11.622 50.211 1 43.09 291 ARG B N 1
ATOM 4126 C CA . ARG B 1 235 ? 46.574 12.851 51.042 1 41.97 291 ARG B CA 1
ATOM 4127 C C . ARG B 1 235 ? 46.306 14.088 50.174 1 44.45 291 ARG B C 1
ATOM 4128 O O . ARG B 1 235 ? 45.627 15.005 50.647 1 44.82 291 ARG B O 1
ATOM 4136 N N . ALA B 1 236 ? 46.837 14.081 48.952 1 38.45 292 ALA B N 1
ATOM 4137 C CA . ALA B 1 236 ? 46.638 15.163 47.964 1 36.86 292 ALA B CA 1
ATOM 4138 C C . ALA B 1 236 ? 45.162 15.134 47.56 1 40.08 292 ALA B C 1
ATOM 4139 O O . ALA B 1 236 ? 44.562 16.202 47.473 1 42.39 292 ALA B O 1
ATOM 4141 N N . ARG B 1 237 ? 44.621 13.939 47.326 1 33.66 293 ARG B N 1
ATOM 4142 C CA . ARG B 1 237 ? 43.212 13.745 46.906 1 32.67 293 ARG B CA 1
ATOM 4143 C C . ARG B 1 237 ? 42.255 14.224 48.001 1 36.16 293 ARG B C 1
ATOM 4144 O O . ARG B 1 237 ? 41.262 14.855 47.658 1 36.93 293 ARG B O 1
ATOM 4152 N N . ARG B 1 238 ? 42.573 13.947 49.262 1 31.38 294 ARG B N 1
ATOM 4153 C CA . ARG B 1 238 ? 41.725 14.379 50.4 1 30.79 294 ARG B CA 1
ATOM 4154 C C . ARG B 1 238 ? 41.608 15.905 50.403 1 36.82 294 ARG B C 1
ATOM 4155 O O . ARG B 1 238 ? 40.499 16.402 50.585 1 37.83 294 ARG B O 1
ATOM 4163 N N . LYS B 1 239 ? 42.723 16.605 50.203 1 33.8 295 LYS B N 1
ATOM 4164 C CA . LYS B 1 239 ? 42.747 18.071 50.176 1 33.25 295 LYS B CA 1
ATOM 4165 C C . LYS B 1 239 ? 41.861 18.622 49.052 1 37.7 295 LYS B C 1
ATOM 4166 O O . LYS B 1 239 ? 41.065 19.528 49.303 1 37.53 295 LYS B O 1
ATOM 4172 N N . THR B 1 240 ? 41.976 18.056 47.835 1 33.89 296 THR B N 1
ATOM 4173 C CA . THR B 1 240 ? 41.175 18.456 46.67 1 33.37 296 THR B CA 1
ATOM 4174 C C . THR B 1 240 ? 39.691 18.123 46.862 1 36.87 296 THR B C 1
ATOM 4175 O O . THR B 1 240 ? 38.848 18.981 46.579 1 36.08 296 THR B O 1
ATOM 4179 N N . ALA B 1 241 ? 39.373 16.882 47.341 1 32.7 297 ALA B N 1
ATOM 4180 C CA . ALA B 1 241 ? 37.991 16.448 47.582 1 31.21 297 ALA B CA 1
ATOM 4181 C C . ALA B 1 241 ? 37.324 17.34 48.611 1 33.1 297 ALA B C 1
ATOM 4182 O O . ALA B 1 241 ? 36.199 17.786 48.372 1 32.68 297 ALA B O 1
ATOM 4184 N N . LYS B 1 242 ? 38.035 17.652 49.725 1 28.63 298 LYS B N 1
ATOM 4185 C CA . LYS B 1 242 ? 37.551 18.532 50.797 1 28.34 298 LYS B CA 1
ATOM 4186 C C . LYS B 1 242 ? 37.215 19.896 50.212 1 32.66 298 LYS B C 1
ATOM 4187 O O . LYS B 1 242 ? 36.141 20.402 50.505 1 33.51 298 LYS B O 1
ATOM 4193 N N . MET B 1 243 ? 38.084 20.452 49.326 1 27.8 299 MET B N 1
ATOM 4194 C CA . MET B 1 243 ? 37.84 21.742 48.668 1 27.02 299 MET B CA 1
ATOM 4195 C C . MET B 1 243 ? 36.603 21.674 47.76 1 31.12 299 MET B C 1
ATOM 4196 O O . MET B 1 243 ? 35.774 22.581 47.795 1 31.74 299 MET B O 1
ATOM 4201 N N . LEU B 1 244 ? 36.498 20.607 46.944 1 26.49 300 LEU B N 1
ATOM 4202 C CA . LEU B 1 244 ? 35.39 20.398 46.006 1 25.68 300 LEU B CA 1
ATOM 4203 C C . LEU B 1 244 ? 34.054 20.217 46.703 1 29.96 300 LEU B C 1
ATOM 4204 O O . LEU B 1 244 ? 33.06 20.75 46.223 1 30.45 300 LEU B O 1
ATOM 4209 N N . MET B 1 245 ? 34.041 19.526 47.851 1 26.83 301 MET B N 1
ATOM 4210 C CA . MET B 1 245 ? 32.837 19.333 48.663 1 27.73 301 MET B CA 1
ATOM 4211 C C . MET B 1 245 ? 32.332 20.687 49.187 1 32.06 301 MET B C 1
ATOM 4212 O O . MET B 1 245 ? 31.124 20.929 49.175 1 31.6 301 MET B O 1
ATOM 4217 N N . VAL B 1 246 ? 33.263 21.593 49.573 1 28.89 302 VAL B N 1
ATOM 4218 C CA . VAL B 1 246 ? 32.932 22.942 50.057 1 28.3 302 VAL B CA 1
ATOM 4219 C C . VAL B 1 246 ? 32.32 23.779 48.91 1 32.13 302 VAL B C 1
ATOM 4220 O O . VAL B 1 246 ? 31.28 24.4 49.121 1 31.47 302 VAL B O 1
ATOM 4224 N N . VAL B 1 247 ? 32.923 23.724 47.691 1 27.62 303 VAL B N 1
ATOM 4225 C CA . VAL B 1 247 ? 32.441 24.436 46.496 1 25.74 303 VAL B CA 1
ATOM 4226 C C . VAL B 1 247 ? 31.005 23.983 46.19 1 29.59 303 VAL B C 1
ATOM 4227 O O . VAL B 1 247 ? 30.128 24.822 46.014 1 29.51 303 VAL B O 1
ATOM 4231 N N . VAL B 1 248 ? 30.76 22.657 46.184 1 26.42 304 VAL B N 1
ATOM 4232 C CA . VAL B 1 248 ? 29.433 22.067 45.92 1 25.21 304 VAL B CA 1
ATOM 4233 C C . VAL B 1 248 ? 28.414 22.474 47.006 1 30.14 304 VAL B C 1
ATOM 4234 O O . VAL B 1 248 ? 27.298 22.877 46.673 1 29.64 304 VAL B O 1
ATOM 4238 N N . LEU B 1 249 ? 28.807 22.423 48.283 1 28.65 305 LEU B N 1
ATOM 4239 C CA . LEU B 1 249 ? 27.926 22.828 49.376 1 29.68 305 LEU B CA 1
ATOM 4240 C C . LEU B 1 249 ? 27.566 24.334 49.31 1 31.63 305 LEU B C 1
ATOM 4241 O O . LEU B 1 249 ? 26.403 24.672 49.493 1 29.96 305 LEU B O 1
ATOM 4246 N N . VAL B 1 250 ? 28.55 25.213 49.015 1 27.73 306 VAL B N 1
ATOM 4247 C CA . VAL B 1 250 ? 28.344 26.661 48.883 1 27.52 306 VAL B CA 1
ATOM 4248 C C . VAL B 1 250 ? 27.444 26.956 47.642 1 31.27 306 VAL B C 1
ATOM 4249 O O . VAL B 1 250 ? 26.582 27.821 47.722 1 31.67 306 VAL B O 1
ATOM 4253 N N . PHE B 1 251 ? 27.616 26.211 46.534 1 26.94 307 PHE B N 1
ATOM 4254 C CA . PHE B 1 251 ? 26.785 26.332 45.33 1 25.23 307 PHE B CA 1
ATOM 4255 C C . PHE B 1 251 ? 25.32 25.935 45.669 1 30.22 307 PHE B C 1
ATOM 4256 O O . PHE B 1 251 ? 24.381 26.648 45.285 1 29.04 307 PHE B O 1
ATOM 4264 N N . ALA B 1 252 ? 25.141 24.791 46.39 1 26.32 308 ALA B N 1
ATOM 4265 C CA . ALA B 1 252 ? 23.848 24.273 46.829 1 24 308 ALA B CA 1
ATOM 4266 C C . ALA B 1 252 ? 23.105 25.324 47.67 1 29.67 308 ALA B C 1
ATOM 4267 O O . ALA B 1 252 ? 21.928 25.582 47.417 1 28.7 308 ALA B O 1
ATOM 4269 N N . LEU B 1 253 ? 23.811 25.973 48.621 1 27.61 309 LEU B N 1
ATOM 4270 C CA . LEU B 1 253 ? 23.262 27.014 49.495 1 27.71 309 LEU B CA 1
ATOM 4271 C C . LEU B 1 253 ? 22.954 28.331 48.77 1 32.38 309 LEU B C 1
ATOM 4272 O O . LEU B 1 253 ? 21.889 28.891 49.012 1 33.89 309 LEU B O 1
ATOM 4277 N N . CYS B 1 254 ? 23.85 28.813 47.882 1 27.48 310 CYS B N 1
ATOM 4278 C CA . CYS B 1 254 ? 23.654 30.064 47.124 1 28.39 310 CYS B CA 1
ATOM 4279 C C . CYS B 1 254 ? 22.513 30.016 46.117 1 31.42 310 CYS B C 1
ATOM 4280 O O . CYS B 1 254 ? 21.908 31.047 45.828 1 29.68 310 CYS B O 1
ATOM 4283 N N . TYR B 1 255 ? 22.29 28.84 45.516 1 28.16 311 TYR B N 1
ATOM 4284 C CA . TYR B 1 255 ? 21.276 28.624 44.486 1 27 311 TYR B CA 1
ATOM 4285 C C . TYR B 1 255 ? 19.963 28.065 45.028 1 30.43 311 TYR B C 1
ATOM 4286 O O . TYR B 1 255 ? 19.005 27.957 44.264 1 30.23 311 TYR B O 1
ATOM 4295 N N . LEU B 1 256 ? 19.912 27.705 46.331 1 26.24 312 LEU B N 1
ATOM 4296 C CA . LEU B 1 256 ? 18.702 27.193 46.968 1 25.79 312 LEU B CA 1
ATOM 4297 C C . LEU B 1 256 ? 17.572 28.253 47.026 1 29.87 312 LEU B C 1
ATOM 4298 O O . LEU B 1 256 ? 16.484 27.945 46.544 1 30 312 LEU B O 1
ATOM 4303 N N . PRO B 1 257 ? 17.759 29.496 47.543 1 25.77 313 PRO B N 1
ATOM 4304 C CA . PRO B 1 257 ? 16.621 30.438 47.556 1 25.24 313 PRO B CA 1
ATOM 4305 C C . PRO B 1 257 ? 16.018 30.733 46.177 1 28.46 313 PRO B C 1
ATOM 4306 O O . PRO B 1 257 ? 14.82 30.598 46.036 1 28.52 313 PRO B O 1
ATOM 4310 N N . ILE B 1 258 ? 16.83 31.063 45.163 1 25.65 314 ILE B N 1
ATOM 4311 C CA . ILE B 1 258 ? 16.33 31.403 43.816 1 24.94 314 ILE B CA 1
ATOM 4312 C C . ILE B 1 258 ? 15.583 30.239 43.15 1 30.1 314 ILE B C 1
ATOM 4313 O O . ILE B 1 258 ? 14.558 30.478 42.514 1 30.3 314 ILE B O 1
ATOM 4318 N N . SER B 1 259 ? 16.081 28.996 43.313 1 26.28 315 SER B N 1
ATOM 4319 C CA . SER B 1 259 ? 15.49 27.774 42.759 1 25.21 315 SER B CA 1
ATOM 4320 C C . SER B 1 259 ? 14.15 27.482 43.39 1 29.96 315 SER B C 1
ATOM 4321 O O . SER B 1 259 ? 13.196 27.193 42.675 1 30.54 315 SER B O 1
ATOM 4324 N N . VAL B 1 260 ? 14.075 27.574 44.732 1 26.44 316 VAL B N 1
ATOM 4325 C CA . VAL B 1 260 ? 12.867 27.36 45.508 1 25.66 316 VAL B CA 1
ATOM 4326 C C . VAL B 1 260 ? 11.838 28.449 45.204 1 30.05 316 VAL B C 1
ATOM 4327 O O . VAL B 1 260 ? 10.7 28.12 44.88 1 29.89 316 VAL B O 1
ATOM 4331 N N . LEU B 1 261 ? 12.243 29.734 45.259 1 27.13 317 LEU B N 1
ATOM 4332 C CA . LEU B 1 261 ? 11.348 30.861 44.954 1 26.56 317 LEU B CA 1
ATOM 4333 C C . LEU B 1 261 ? 10.761 30.772 43.53 1 31.83 317 LEU B C 1
ATOM 4334 O O . LEU B 1 261 ? 9.575 31.053 43.354 1 33.49 317 LEU B O 1
ATOM 4339 N N . ASN B 1 262 ? 11.577 30.341 42.535 1 26.71 318 ASN B N 1
ATOM 4340 C CA . ASN B 1 262 ? 11.139 30.18 41.141 1 25.9 318 ASN B CA 1
ATOM 4341 C C . ASN B 1 262 ? 10.037 29.117 41.009 1 28.99 318 ASN B C 1
ATOM 4342 O O . ASN B 1 262 ? 9.041 29.346 40.329 1 29.17 318 ASN B O 1
ATOM 4347 N N . VAL B 1 263 ? 10.216 27.971 41.669 1 24.6 319 VAL B N 1
ATOM 4348 C CA . VAL B 1 263 ? 9.252 26.874 41.694 1 24.23 319 VAL B CA 1
ATOM 4349 C C . VAL B 1 263 ? 7.949 27.32 42.378 1 29.5 319 VAL B C 1
ATOM 4350 O O . VAL B 1 263 ? 6.883 27.117 41.82 1 29.75 319 VAL B O 1
ATOM 4354 N N . LEU B 1 264 ? 8.036 27.936 43.564 1 25.68 320 LEU B N 1
ATOM 4355 C CA . LEU B 1 264 ? 6.867 28.385 44.309 1 26.11 320 LEU B CA 1
ATOM 4356 C C . LEU B 1 264 ? 6.051 29.409 43.52 1 31.24 320 LEU B C 1
ATOM 4357 O O . LEU B 1 264 ? 4.824 29.347 43.521 1 30.8 320 LEU B O 1
ATOM 4362 N N . LYS B 1 265 ? 6.736 30.3 42.786 1 27.83 321 LYS B N 1
ATOM 4363 C CA . LYS B 1 265 ? 6.094 31.32 41.965 1 26.89 321 LYS B CA 1
ATOM 4364 C C . LYS B 1 265 ? 5.476 30.733 40.69 1 30.56 321 LYS B C 1
ATOM 4365 O O . LYS B 1 265 ? 4.287 30.912 40.445 1 32.23 321 LYS B O 1
ATOM 4371 N N . ARG B 1 266 ? 6.279 30.025 39.897 1 25.89 322 ARG B N 1
ATOM 4372 C CA . ARG B 1 266 ? 5.911 29.503 38.585 1 24.95 322 ARG B CA 1
ATOM 4373 C C . ARG B 1 266 ? 5.115 28.23 38.576 1 26.92 322 ARG B C 1
ATOM 4374 O O . ARG B 1 266 ? 4.289 28.068 37.697 1 26.72 322 ARG B O 1
ATOM 4382 N N . VAL B 1 267 ? 5.368 27.316 39.501 1 24.84 323 VAL B N 1
ATOM 4383 C CA . VAL B 1 267 ? 4.663 26.024 39.577 1 24.85 323 VAL B CA 1
ATOM 4384 C C . VAL B 1 267 ? 3.495 26.073 40.553 1 29.99 323 VAL B C 1
ATOM 4385 O O . VAL B 1 267 ? 2.428 25.544 40.237 1 30.62 323 VAL B O 1
ATOM 4389 N N . PHE B 1 268 ? 3.678 26.702 41.728 1 27.33 324 PHE B N 1
ATOM 4390 C CA . PHE B 1 268 ? 2.632 26.708 42.761 1 27.91 324 PHE B CA 1
ATOM 4391 C C . PHE B 1 268 ? 1.809 28 42.857 1 33.46 324 PHE B C 1
ATOM 4392 O O . PHE B 1 268 ? 0.966 28.092 43.754 1 32.77 324 PHE B O 1
ATOM 4400 N N . GLY B 1 269 ? 2.007 28.941 41.921 1 31.65 325 GLY B N 1
ATOM 4401 C CA . GLY B 1 269 ? 1.252 30.196 41.864 1 32.37 325 GLY B CA 1
ATOM 4402 C C . GLY B 1 269 ? 1.237 31.034 43.129 1 39.46 325 GLY B C 1
ATOM 4403 O O . GLY B 1 269 ? 0.222 31.668 43.455 1 39.77 325 GLY B O 1
ATOM 4404 N N . MET B 1 270 ? 2.369 31.04 43.852 1 36.91 326 MET B N 1
ATOM 4405 C CA . MET B 1 270 ?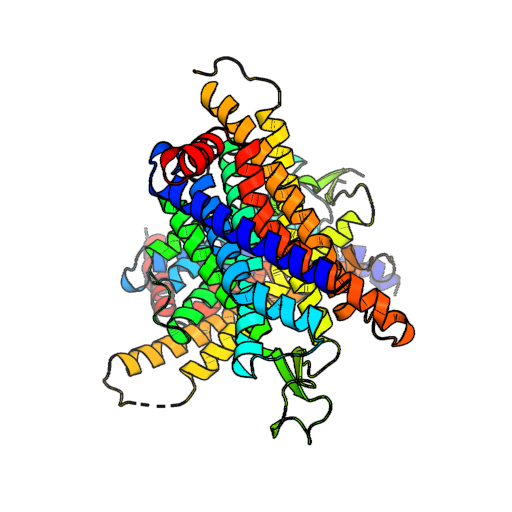 2.542 31.767 45.104 1 36.47 326 MET B CA 1
ATOM 4406 C C . MET B 1 270 ? 2.979 33.198 44.875 1 39.89 326 MET B C 1
ATOM 4407 O O . MET B 1 270 ? 3.361 33.559 43.757 1 39.45 326 MET B O 1
ATOM 4412 N N . PHE B 1 271 ? 2.931 34.01 45.949 1 36.36 327 PHE B N 1
ATOM 4413 C CA . PHE B 1 271 ? 3.347 35.421 46.028 1 36.05 327 PHE B CA 1
ATOM 4414 C C . PHE B 1 271 ? 2.42 36.387 45.227 1 46.6 327 PHE B C 1
ATOM 4415 O O . PHE B 1 271 ? 2.834 37.503 44.901 1 48.02 327 PHE B O 1
ATOM 4423 N N . ARG B 1 272 ? 1.162 35.966 44.959 1 46.17 328 ARG B N 1
ATOM 4424 C CA . ARG B 1 272 ? 0.127 36.76 44.263 1 47.37 328 ARG B CA 1
ATOM 4425 C C . ARG B 1 272 ? -0.787 37.471 45.301 1 55.47 328 ARG B C 1
ATOM 4426 O O . ARG B 1 272 ? -2 37.249 45.352 1 55.16 328 ARG B O 1
ATOM 4434 N N . GLN B 1 273 ? -0.17 38.317 46.14 1 55.26 329 GLN B N 1
ATOM 4435 C CA . GLN B 1 273 ? -0.822 39.078 47.213 1 56.49 329 GLN B CA 1
ATOM 4436 C C . GLN B 1 273 ? -0.109 40.413 47.415 1 63.73 329 GLN B C 1
ATOM 4437 O O . GLN B 1 273 ? 1.117 40.483 47.319 1 64.16 329 GLN B O 1
ATOM 4443 N N . ALA B 1 274 ? -0.874 41.466 47.7 1 62.27 330 ALA B N 1
ATOM 4444 C CA . ALA B 1 274 ? -0.342 42.81 47.895 1 63.05 330 ALA B CA 1
ATOM 4445 C C . ALA B 1 274 ? 0.214 43.054 49.305 1 67.43 330 ALA B C 1
ATOM 4446 O O . ALA B 1 274 ? 1.089 43.914 49.47 1 66.76 330 ALA B O 1
ATOM 4448 N N . SER B 1 275 ? -0.302 42.309 50.311 1 63.96 331 SER B N 1
ATOM 4449 C CA . SER B 1 275 ? 0.043 42.451 51.728 1 63.81 331 SER B CA 1
ATOM 4450 C C . SER B 1 275 ? 1.543 42.35 52.066 1 68.86 331 SER B C 1
ATOM 4451 O O . SER B 1 275 ? 2.041 43.231 52.78 1 69.79 331 SER B O 1
ATOM 4454 N N . ASP B 1 276 ? 2.246 41.279 51.643 1 63.86 332 ASP B N 1
ATOM 4455 C CA . ASP B 1 276 ? 3.661 41.129 52.01 1 63.43 332 ASP B CA 1
ATOM 4456 C C . ASP B 1 276 ? 4.628 41.375 50.84 1 62.49 332 ASP B C 1
ATOM 4457 O O . ASP B 1 276 ? 5.733 40.827 50.817 1 61.64 332 ASP B O 1
ATOM 4462 N N . ARG B 1 277 ? 4.243 42.296 49.955 1 54.78 333 ARG B N 1
ATOM 4463 C CA . ARG B 1 277 ? 4.958 42.589 48.687 1 52.21 333 ARG B CA 1
ATOM 4464 C C . ARG B 1 277 ? 6.411 43.025 48.917 1 51.55 333 ARG B C 1
ATOM 4465 O O . ARG B 1 277 ? 7.271 42.545 48.177 1 51.22 333 ARG B O 1
ATOM 4473 N N . GLU B 1 278 ? 6.671 43.886 49.899 1 43.76 334 GLU B N 1
ATOM 4474 C CA . GLU B 1 278 ? 8.012 44.356 50.204 1 41.72 334 GLU B CA 1
ATOM 4475 C C . GLU B 1 278 ? 8.934 43.202 50.596 1 42.66 334 GLU B C 1
ATOM 4476 O O . GLU B 1 278 ? 10.062 43.162 50.121 1 42.21 334 GLU B O 1
ATOM 4482 N N . ALA B 1 279 ? 8.443 42.274 51.447 1 36.88 335 ALA B N 1
ATOM 4483 C CA . ALA B 1 279 ? 9.157 41.094 51.944 1 36.26 335 ALA B CA 1
ATOM 4484 C C . ALA B 1 279 ? 9.419 40.091 50.817 1 41.48 335 ALA B C 1
ATOM 4485 O O . ALA B 1 279 ? 10.476 39.471 50.779 1 42.22 335 ALA B O 1
ATOM 4487 N N . VAL B 1 280 ? 8.446 39.931 49.91 1 37.98 336 VAL B N 1
ATOM 4488 C CA . VAL B 1 280 ? 8.501 39.03 48.76 1 37.03 336 VAL B CA 1
ATOM 4489 C C . VAL B 1 280 ? 9.573 39.504 47.78 1 41.38 336 VAL B C 1
ATOM 4490 O O . VAL B 1 280 ? 10.447 38.726 47.404 1 41.41 336 VAL B O 1
ATOM 4494 N N . TYR B 1 281 ? 9.523 40.791 47.411 1 38.7 337 TYR B N 1
ATOM 4495 C CA . TYR B 1 281 ? 10.466 41.416 46.491 1 38.46 337 TYR B CA 1
ATOM 4496 C C . TYR B 1 281 ? 11.877 41.5 47.084 1 39.2 337 TYR B C 1
ATOM 4497 O O . TYR B 1 281 ? 12.832 41.369 46.319 1 37.47 337 TYR B O 1
ATOM 4506 N N . ALA B 1 282 ? 12.016 41.637 48.437 1 33.71 338 ALA B N 1
ATOM 4507 C CA . ALA B 1 282 ? 13.334 41.644 49.102 1 32.26 338 ALA B CA 1
ATOM 4508 C C . ALA B 1 282 ? 13.939 40.225 49.053 1 35.59 338 ALA B C 1
ATOM 4509 O O . ALA B 1 282 ? 15.139 40.092 48.814 1 34.88 338 ALA B O 1
ATOM 4511 N N . ALA B 1 283 ? 13.092 39.162 49.245 1 31.92 339 ALA B N 1
ATOM 4512 C CA . ALA B 1 283 ? 13.532 37.754 49.209 1 30.28 339 ALA B CA 1
ATOM 4513 C C . ALA B 1 283 ? 14.056 37.411 47.829 1 33.49 339 ALA B C 1
ATOM 4514 O O . ALA B 1 283 ? 15.126 36.818 47.724 1 33.88 339 ALA B O 1
ATOM 4516 N N . PHE B 1 284 ? 13.336 37.843 46.767 1 29.31 340 PHE B N 1
ATOM 4517 C CA . PHE B 1 284 ? 13.737 37.643 45.371 1 27.91 340 PHE B CA 1
ATOM 4518 C C . PHE B 1 284 ? 15.02 38.388 45.056 1 31.64 340 PHE B C 1
ATOM 4519 O O . PHE B 1 284 ? 15.866 37.854 44.364 1 31.56 340 PHE B O 1
ATOM 4527 N N . THR B 1 285 ? 15.195 39.589 45.603 1 29.51 341 THR B N 1
ATOM 4528 C CA . THR B 1 285 ? 16.42 40.373 45.404 1 29.73 341 THR B CA 1
ATOM 4529 C C . THR B 1 285 ? 17.588 39.733 46.132 1 34.31 341 THR B C 1
ATOM 4530 O O . THR B 1 285 ? 18.671 39.673 45.573 1 35.21 341 THR B O 1
ATOM 4534 N N . PHE B 1 286 ? 17.357 39.227 47.359 1 31.78 342 PHE B N 1
ATOM 4535 C CA . PHE B 1 286 ? 18.391 38.555 48.135 1 31.3 342 PHE B CA 1
ATOM 4536 C C . PHE B 1 286 ? 18.854 37.275 47.417 1 34.69 342 PHE B C 1
ATOM 4537 O O . PHE B 1 286 ? 20.059 37.007 47.362 1 34.52 342 PHE B O 1
ATOM 4545 N N . SER B 1 287 ? 17.898 36.528 46.814 1 28.93 343 SER B N 1
ATOM 4546 C CA . SER B 1 287 ? 18.17 35.307 46.058 1 27.09 343 SER B CA 1
ATOM 4547 C C . SER B 1 287 ? 19.008 35.579 44.784 1 31.77 343 SER B C 1
ATOM 4548 O O . SER B 1 287 ? 19.822 34.732 44.38 1 30.13 343 SER B O 1
ATOM 4551 N N . HIS B 1 288 ? 18.787 36.761 44.147 1 29.82 344 HIS B N 1
ATOM 4552 C CA . HIS B 1 288 ? 19.523 37.208 42.951 1 28.8 344 HIS B CA 1
ATOM 4553 C C . HIS B 1 288 ? 20.931 37.542 43.346 1 34.6 344 HIS B C 1
ATOM 4554 O O . HIS B 1 288 ? 21.872 37.059 42.71 1 35.73 344 HIS B O 1
ATOM 4561 N N . TRP B 1 289 ? 21.081 38.324 44.436 1 31.17 345 TRP B N 1
ATOM 4562 C CA . TRP B 1 289 ? 22.39 38.71 44.948 1 30.77 345 TRP B CA 1
ATOM 4563 C C . TRP B 1 289 ? 23.227 37.487 45.351 1 36.25 345 TRP B C 1
ATOM 4564 O O . TRP B 1 289 ? 24.427 37.461 45.068 1 36.51 345 TRP B O 1
ATOM 4575 N N . LEU B 1 290 ? 22.59 36.471 45.989 1 33.05 346 LEU B N 1
ATOM 4576 C CA . LEU B 1 290 ? 23.242 35.225 46.426 1 32.89 346 LEU B CA 1
ATOM 4577 C C . LEU B 1 290 ? 23.875 34.442 45.29 1 34.95 346 LEU B C 1
ATOM 4578 O O . LEU B 1 290 ? 24.884 33.776 45.518 1 34.38 346 LEU B O 1
ATOM 4583 N N . VAL B 1 291 ? 23.26 34.484 44.084 1 30.36 347 VAL B N 1
ATOM 4584 C CA . VAL B 1 291 ? 23.776 33.823 42.885 1 29.66 347 VAL B CA 1
ATOM 4585 C C . VAL B 1 291 ? 25.111 34.469 42.543 1 34.99 347 VAL B C 1
ATOM 4586 O O . VAL B 1 291 ? 26.102 33.765 42.379 1 35.62 347 VAL B O 1
ATOM 4590 N N . TYR B 1 292 ? 25.139 35.809 42.489 1 31.36 348 TYR B N 1
ATOM 4591 C CA . TYR B 1 292 ? 26.327 36.609 42.191 1 30.45 348 TYR B CA 1
ATOM 4592 C C . TYR B 1 292 ? 27.4 36.521 43.293 1 33.51 348 TYR B C 1
ATOM 4593 O O . TYR B 1 292 ? 28.59 36.515 42.977 1 33.3 348 TYR B O 1
ATOM 4602 N N . ALA B 1 293 ? 26.978 36.406 44.572 1 29.66 349 ALA B N 1
ATOM 4603 C CA . ALA B 1 293 ? 27.878 36.233 45.714 1 29.13 349 ALA B CA 1
ATOM 4604 C C . ALA B 1 293 ? 28.662 34.899 45.547 1 34.1 349 ALA B C 1
ATOM 4605 O O . ALA B 1 293 ? 29.821 34.817 45.949 1 34.41 349 ALA B O 1
ATOM 4607 N N . ASN B 1 294 ? 28.043 33.883 44.903 1 29.92 350 ASN B N 1
ATOM 4608 C CA . ASN B 1 294 ? 28.689 32.601 44.653 1 29.29 350 ASN B CA 1
ATOM 4609 C C . ASN B 1 294 ? 29.912 32.734 43.726 1 32.74 350 ASN B C 1
ATOM 4610 O O . ASN B 1 294 ? 30.908 32.052 43.959 1 31.49 350 ASN B O 1
ATOM 4615 N N . SER B 1 295 ? 29.846 33.627 42.705 1 31.31 351 SER B N 1
ATOM 4616 C CA . SER B 1 295 ? 30.951 33.91 41.766 1 31.96 351 SER B CA 1
ATOM 4617 C C . SER B 1 295 ? 32.145 34.491 42.523 1 36.02 351 SER B C 1
ATOM 4618 O O . SER B 1 295 ? 33.29 34.184 42.194 1 37.66 351 SER B O 1
ATOM 4621 N N . ALA B 1 296 ? 31.867 35.295 43.561 1 32.6 352 ALA B N 1
ATOM 4622 C CA . ALA B 1 296 ? 32.866 35.908 44.435 1 32.39 352 ALA B CA 1
ATOM 4623 C C . ALA B 1 296 ? 33.445 34.877 45.439 1 34.08 352 ALA B C 1
ATOM 4624 O O . ALA B 1 296 ? 34.624 34.94 45.771 1 33.04 352 ALA B O 1
ATOM 4626 N N . ALA B 1 297 ? 32.604 33.94 45.914 1 30.01 353 ALA B N 1
ATOM 4627 C CA . ALA B 1 297 ? 32.952 32.922 46.905 1 28.83 353 ALA B CA 1
ATOM 4628 C C . ALA B 1 297 ? 34.02 31.896 46.45 1 32.02 353 ALA B C 1
ATOM 4629 O O . ALA B 1 297 ? 34.954 31.626 47.205 1 30.94 353 ALA B O 1
ATOM 4631 N N . ASN B 1 298 ? 33.85 31.3 45.248 1 28.05 354 ASN B N 1
ATOM 4632 C CA . ASN B 1 298 ? 34.723 30.245 44.718 1 28.37 354 ASN B CA 1
ATOM 4633 C C . ASN B 1 298 ? 36.225 30.585 44.748 1 31.62 354 ASN B C 1
ATOM 4634 O O . ASN B 1 298 ? 36.965 29.793 45.348 1 29.6 354 ASN B O 1
ATOM 4639 N N . PRO B 1 299 ? 36.711 31.739 44.214 1 29.67 355 PRO B N 1
ATOM 4640 C CA . PRO B 1 299 ? 38.158 32.052 44.349 1 29.05 355 PRO B CA 1
ATOM 4641 C C . PRO B 1 299 ? 38.62 32.165 45.813 1 33.46 355 PRO B C 1
ATOM 4642 O O . PRO B 1 299 ? 39.723 31.735 46.123 1 33.85 355 PRO B O 1
ATOM 4646 N N . ILE B 1 300 ? 37.762 32.688 46.719 1 31.41 356 ILE B N 1
ATOM 4647 C CA . ILE B 1 300 ? 38.052 32.796 48.163 1 31.35 356 ILE B CA 1
ATOM 4648 C C . ILE B 1 300 ? 38.185 31.375 48.778 1 33.59 356 ILE B C 1
ATOM 4649 O O . ILE B 1 300 ? 39.066 31.156 49.606 1 33.93 356 ILE B O 1
ATOM 4654 N N . ILE B 1 301 ? 37.33 30.416 48.339 1 29.3 357 ILE B N 1
ATOM 4655 C CA . ILE B 1 301 ? 37.37 29.014 48.767 1 29.32 357 ILE B CA 1
ATOM 4656 C C . ILE B 1 301 ? 38.719 28.384 48.33 1 33.3 357 ILE B C 1
ATOM 4657 O O . ILE B 1 301 ? 39.391 27.774 49.161 1 32.88 357 ILE B O 1
ATOM 4662 N N . TYR B 1 302 ? 39.136 28.591 47.052 1 29.71 358 TYR B N 1
ATOM 4663 C CA . TYR B 1 302 ? 40.408 28.054 46.525 1 28.6 358 TYR B CA 1
ATOM 4664 C C . TYR B 1 302 ? 41.593 28.602 47.312 1 34.74 358 TYR B C 1
ATOM 4665 O O . TYR B 1 302 ? 42.528 27.864 47.632 1 34.39 358 TYR B O 1
ATOM 4674 N N . ASN B 1 303 ? 41.535 29.889 47.65 1 32.21 359 ASN B N 1
ATOM 4675 C CA . ASN B 1 303 ? 42.571 30.543 48.429 1 31.87 359 ASN B CA 1
ATOM 4676 C C . ASN B 1 303 ? 42.783 29.869 49.785 1 38.94 359 ASN B C 1
ATOM 4677 O O . ASN B 1 303 ? 43.921 29.677 50.18 1 40.71 359 ASN B O 1
ATOM 4682 N N . PHE B 1 304 ? 41.7 29.513 50.498 1 36.56 360 PHE B N 1
ATOM 4683 C CA . PHE B 1 304 ? 41.819 28.915 51.823 1 35.55 360 PHE B CA 1
ATOM 4684 C C . PHE B 1 304 ? 41.993 27.398 51.817 1 37.28 360 PHE B C 1
ATOM 4685 O O . PHE B 1 304 ? 42.584 26.869 52.754 1 37.4 360 PHE B O 1
ATOM 4693 N N . LEU B 1 305 ? 41.499 26.696 50.791 1 32.03 361 LEU B N 1
ATOM 4694 C CA . LEU B 1 305 ? 41.553 25.234 50.776 1 31.76 361 LEU B CA 1
ATOM 4695 C C . LEU B 1 305 ? 42.509 24.621 49.719 1 34.66 361 LEU B C 1
ATOM 4696 O O . LEU B 1 305 ? 42.571 23.392 49.596 1 34.3 361 LEU B O 1
ATOM 4701 N N . SER B 1 306 ? 43.278 25.469 49.004 1 30.12 362 SER B N 1
ATOM 4702 C CA . SER B 1 306 ? 44.286 25.042 48.036 1 29.97 362 SER B CA 1
ATOM 4703 C C . SER B 1 306 ? 45.54 25.879 48.216 1 33.68 362 SER B C 1
ATOM 4704 O O . SER B 1 306 ? 45.531 27.078 47.955 1 34.05 362 SER B O 1
ATOM 4707 N N . GLY B 1 307 ? 46.606 25.231 48.656 1 31.26 363 GLY B N 1
ATOM 4708 C CA . GLY B 1 307 ? 47.915 25.85 48.833 1 30.69 363 GLY B CA 1
ATOM 4709 C C . GLY B 1 307 ? 48.511 26.33 47.528 1 35.49 363 GLY B C 1
ATOM 4710 O O . GLY B 1 307 ? 49.242 27.322 47.508 1 37.48 363 GLY B O 1
ATOM 4711 N N . LYS B 1 308 ? 48.168 25.648 46.425 1 31.42 364 LYS B N 1
ATOM 4712 C CA . LYS B 1 308 ? 48.624 25.959 45.067 1 30.61 364 LYS B CA 1
ATOM 4713 C C . LYS B 1 308 ? 48.02 27.262 44.564 1 32.72 364 LYS B C 1
ATOM 4714 O O . LYS B 1 308 ? 48.764 28.113 44.086 1 32.73 364 LYS B O 1
ATOM 4720 N N . PHE B 1 309 ? 46.685 27.443 44.714 1 28.18 365 PHE B N 1
ATOM 4721 C CA . PHE B 1 309 ? 45.999 28.686 44.341 1 27.11 365 PHE B CA 1
ATOM 4722 C C . PHE B 1 309 ? 46.409 29.814 45.29 1 32.38 365 PHE B C 1
ATOM 4723 O O . PHE B 1 309 ? 46.704 30.912 44.824 1 34.02 365 PHE B O 1
ATOM 4731 N N . ARG B 1 310 ? 46.502 29.532 46.608 1 29.61 366 ARG B N 1
ATOM 4732 C CA . ARG B 1 310 ? 46.904 30.511 47.627 1 30.22 366 ARG B CA 1
ATOM 4733 C C . ARG B 1 310 ? 48.246 31.166 47.28 1 36.73 366 ARG B C 1
ATOM 4734 O O . ARG B 1 310 ? 48.388 32.378 47.39 1 37.57 366 ARG B O 1
ATOM 4742 N N . GLU B 1 311 ? 49.214 30.352 46.846 1 34.28 367 GLU B N 1
ATOM 4743 C CA . GLU B 1 311 ? 50.559 30.751 46.441 1 34.3 367 GLU B CA 1
ATOM 4744 C C . GLU B 1 311 ? 50.506 31.705 45.238 1 37.57 367 GLU B C 1
ATOM 4745 O O . GLU B 1 311 ? 51.254 32.681 45.192 1 36.89 367 GLU B O 1
ATOM 4751 N N . GLN B 1 312 ? 49.611 31.427 44.28 1 34.46 368 GLN B N 1
ATOM 4752 C CA . GLN B 1 312 ? 49.444 32.22 43.065 1 34.82 368 GLN B CA 1
ATOM 4753 C C . GLN B 1 312 ? 48.771 33.566 43.355 1 39.96 368 GLN B C 1
ATOM 4754 O O . GLN B 1 312 ? 49.252 34.6 42.879 1 40.12 368 GLN B O 1
ATOM 4760 N N . PHE B 1 313 ? 47.689 33.555 44.172 1 35.55 369 PHE B N 1
ATOM 4761 C CA . PHE B 1 313 ? 46.975 34.763 44.588 1 34.36 369 PHE B CA 1
ATOM 4762 C C . PHE B 1 313 ? 47.906 35.652 45.412 1 38.02 369 PHE B C 1
ATOM 4763 O O . PHE B 1 313 ? 47.937 36.859 45.186 1 36.93 369 PHE B O 1
ATOM 4771 N N . LYS B 1 314 ? 48.719 35.045 46.311 1 36.22 370 LYS B N 1
ATOM 4772 C CA . LYS B 1 314 ? 49.698 35.765 47.141 1 37.1 370 LYS B CA 1
ATOM 4773 C C . LYS B 1 314 ? 50.729 36.471 46.243 1 45.03 370 LYS B C 1
ATOM 4774 O O . LYS B 1 314 ? 51.032 37.635 46.476 1 44.71 370 LYS B O 1
ATOM 4780 N N . ALA B 1 315 ? 51.207 35.782 45.188 1 44.67 371 ALA B N 1
ATOM 4781 C CA . ALA B 1 315 ? 52.153 36.319 44.204 1 46.19 371 ALA B CA 1
ATOM 4782 C C . ALA B 1 315 ? 51.522 37.464 43.392 1 50.74 371 ALA B C 1
ATOM 4783 O O . ALA B 1 315 ? 52.196 38.441 43.098 1 50.28 371 ALA B O 1
ATOM 4785 N N . ALA B 1 316 ? 50.235 37.331 43.032 1 48.53 372 ALA B N 1
ATOM 4786 C CA . ALA B 1 316 ? 49.467 38.33 42.278 1 48.44 372 ALA B CA 1
ATOM 4787 C C . ALA B 1 316 ? 49.351 39.638 43.039 1 53.1 372 ALA B C 1
ATOM 4788 O O . ALA B 1 316 ? 49.627 40.679 42.458 1 52.86 372 ALA B O 1
ATOM 4790 N N . PHE B 1 317 ? 49.015 39.585 44.339 1 51 373 PHE B N 1
ATOM 4791 C CA . PHE B 1 317 ? 48.875 40.778 45.175 1 52.1 373 PHE B CA 1
ATOM 4792 C C . PHE B 1 317 ? 50.195 41.324 45.737 1 59.65 373 PHE B C 1
ATOM 4793 O O . PHE B 1 317 ? 50.258 42.518 46.016 1 60.38 373 PHE B O 1
ATOM 4801 N N . SER B 1 318 ? 51.231 40.475 45.915 1 58.15 374 SER B N 1
ATOM 4802 C CA . SER B 1 318 ? 52.533 40.886 46.479 1 58.81 374 SER B CA 1
ATOM 4803 C C . SER B 1 318 ? 53.578 41.279 45.455 1 64.4 374 SER B C 1
ATOM 4804 O O . SER B 1 318 ? 54.485 42.034 45.782 1 64.83 374 SER B O 1
ATOM 4807 N N . TRP B 1 319 ? 53.48 40.739 44.234 1 62.6 375 TRP B N 1
ATOM 4808 C CA . TRP B 1 319 ? 54.495 40.947 43.213 1 63.47 375 TRP B CA 1
ATOM 4809 C C . TRP B 1 319 ? 53.961 41.37 41.837 1 70.34 375 TRP B C 1
ATOM 4810 O O . TRP B 1 319 ? 54.358 42.427 41.353 1 69.58 375 TRP B O 1
ATOM 4821 N N . TRP B 1 320 ? 53.08 40.559 41.211 1 70.04 376 TRP B N 1
ATOM 4822 C CA . TRP B 1 320 ? 52.544 40.808 39.868 1 71.55 376 TRP B CA 1
ATOM 4823 C C . TRP B 1 320 ? 51.834 42.159 39.723 1 75.51 376 TRP B C 1
ATOM 4824 O O . TRP B 1 320 ? 52.329 42.997 38.963 1 74.16 376 TRP B O 1
ATOM 4835 N N . LEU B 1 321 ? 50.692 42.373 40.444 1 72.93 377 LEU B N 1
ATOM 4836 C CA . LEU B 1 321 ? 49.915 43.627 40.424 1 73.11 377 LEU B CA 1
ATOM 4837 C C . LEU B 1 321 ? 50.721 44.837 40.933 1 79.94 377 LEU B C 1
ATOM 4838 O O . LEU B 1 321 ? 50.734 45.837 40.211 1 79.48 377 LEU B O 1
ATOM 4843 N N . PRO B 1 322 ? 51.463 44.784 42.086 1 79.1 378 PRO B N 1
ATOM 4844 C CA . PRO B 1 322 ? 52.285 45.949 42.481 1 79.96 378 PRO B CA 1
ATOM 4845 C C . PRO B 1 322 ? 53.317 46.367 41.423 1 87.31 378 PRO B C 1
ATOM 4846 O O . PRO B 1 322 ? 53.644 47.551 41.322 1 87.2 378 PRO B O 1
ATOM 4850 N N . GLY B 1 323 ? 53.803 45.393 40.651 1 86.21 379 GLY B N 1
ATOM 4851 C CA . GLY B 1 323 ? 54.762 45.606 39.573 1 87.3 379 GLY B CA 1
ATOM 4852 C C . GLY B 1 323 ? 54.148 46.256 38.352 1 94.29 379 GLY B C 1
ATOM 4853 O O . GLY B 1 323 ? 54.772 47.13 37.744 1 93.5 379 GLY B O 1
ATOM 4854 N N . LEU B 1 324 ? 52.91 45.824 37.988 1 93.52 380 LEU B N 1
ATOM 4855 C CA . LEU B 1 324 ? 52.124 46.364 36.87 1 94.38 380 LEU B CA 1
ATOM 4856 C C . LEU B 1 324 ? 51.702 47.802 37.201 1 99.27 380 LEU B C 1
ATOM 4857 O O . LEU B 1 324 ? 51.776 48.668 36.326 1 99.04 380 LEU B O 1
ATOM 4862 N N . ALA B 1 325 ? 51.302 48.051 38.475 1 96.55 381 ALA B N 1
ATOM 4863 C CA . ALA B 1 325 ? 50.91 49.368 38.994 1 96.87 381 ALA B CA 1
ATOM 4864 C C . ALA B 1 325 ? 52.093 50.346 38.926 1 102.43 381 ALA B C 1
ATOM 4865 O O . ALA B 1 325 ? 51.893 51.527 38.629 1 102.47 381 ALA B O 1
ATOM 4867 N N . ALA B 1 326 ? 53.323 49.838 39.173 1 99.49 382 ALA B N 1
ATOM 4868 C CA . ALA B 1 326 ? 54.571 50.599 39.104 1 99.33 382 ALA B CA 1
ATOM 4869 C C . ALA B 1 326 ? 54.895 50.968 37.649 1 103.27 382 ALA B C 1
ATOM 4870 O O . ALA B 1 326 ? 55.465 52.032 37.407 1 103.13 382 ALA B O 1
ATOM 4872 N N . ALA B 1 327 ? 54.514 50.094 36.689 1 99.49 383 ALA B N 1
ATOM 4873 C CA . ALA B 1 327 ? 54.721 50.297 35.254 1 123.18 383 ALA B CA 1
ATOM 4874 C C . ALA B 1 327 ? 53.499 50.96 34.621 1 150.59 383 ALA B C 1
ATOM 4875 O O . ALA B 1 327 ? 53.025 51.986 35.108 1 111.26 383 ALA B O 1
#

Sequence (612 aa):
YAWVLIAAYVAVFVVALVGNTLVCLAVWRNHHMRTVTNYFLVNLSLADVLATAICLPASLLVDITESWLFGHALCKVIPYLQTVSVSVAVLTLSFIALDRWYAICHPLLFKSTARRALGSILGIWAVSLAIMVPQAAVMECSSVLPELAARTRAFSVCDERWADDLAPKIYHSCFFIVTYLAPLGLMAMAYFQIFRKLWGRQIPGTTSEVKQMRARRKTAKMLMVVVLVFALCYLPISVLNVLKRVFGMFRQASDREAVYAAFTFSHWLVYANSAANPIIYNFLSGKFREQFKAAFSWWLPDEFLRYLWRDYLYPKQYAWVLIAAYVAVFVVALVGNTLVCLAVWRNHHMRTVTNYFLVNLSLADVLATAICLPASLLVDITESWLFGHALCKVIPYLQTVSVSVAVLTLSFIALDRWYAICHPLLFKSTARRALGSILGIWAVSLAIMVPQAAVMECSSVFSVCDERWADDLAPKIYHSCFFIVTYLAPLGLMAMAYFQIFRKLWGRPGTTSAEVKQMRARRKTAKMLMVVVLVFALCYLPISVLNVLKRVFGMFRQASDREAVYAAFTFSHWLVYANSAANPIIYNFLSGKFREQFKAAFSWWLPGLAAA

InterPro domains:
  IPR000204 Orexin receptor family [PR01064] (19-30)
  IPR000204 Orexin receptor family [PR01064] (31-47)
  IPR000204 Orexin receptor family [PR01064] (99-115)
  IPR000204 Orexin receptor family [PR01064] (151-162)
  IPR000204 Orexin receptor family [PR01064] (190-206)
  IPR000204 Orexin receptor family [PR01064] (206-224)
  IPR000204 Orexin receptor family [PR01064] (239-259)
  IPR000204 Orexin receptor family [PR01064] (282-298)
  IPR000204 Orexin receptor family [PR01064] (321-345)
  IPR000204 Orexin receptor family [PR01064] (409-422)
  IPR000276 G protein-coupled receptor, rhodopsin-like [PF00001] (63-358)
  IPR000276 G protein-coupled receptor, rhodopsin-like [PR00237] (48-72)
  IPR000276 G protein-coupled receptor, rhodopsin-like [PR00237] (81-102)
  IPR000276 G protein-coupled receptor, rhodopsin-like [PR00237] (126-148)
  IPR000276 G protein-coupled receptor, rhodopsin-like [PR00237] (160-181)
  IPR000276 G protein-coupled receptor, rhodopsin-like [PR00237] (216-239)
  IPR000276 G protein-coupled receptor, rhodopsin-like [PR00237] (296-320)
  IPR000276 G protein-coupled receptor, rhodopsin-like [PR00237] (340-366)
  IPR000276 G protein-coupled receptor, rhodopsin-like [PS00237] (132-148)
  IPR000276 G protein-coupled receptor, rhodopsin-like [SM01381] (57-373)

GO terms:
  GO:0007200 phospholipase C-activating G protein-coupled receptor signaling pathway (P, IDA)
  GO:0005886 plasma membrane (C, IDA)
  GO:0016499 orexin receptor activity (F, IDA)
  GO:0051480 regulation of cytosolic calcium ion concentration (P, IDA)
  GO:0007218 neuropeptide signaling pathway (P, IDA)
  GO:0004930 G protein-coupled receptor activity (F, TAS)
  GO:0005886 plasma membrane (C, TAS)
  GO:0007218 neuropeptide signaling pathway (P, TAS)
  GO:0007268 chemical synaptic transmission (P, TAS)
  GO:0007631 feeding behavior (P, TAS)
  GO:0005515 protein binding (F, IPI)

B-factor: mean 48.34, std 24.04, range [18.87, 153.04]

Foldseek 3Di:
DLVVLVVLLVVLLVLLVVLLVLLLCLCVVDPVQLFLLSLLVNQLSVLLNLCSVQQSVQLSCCLNLVFRAPDWVVLLVNQLSNQLSLQSNLQSLLVSLVLLLCVQVVNPDDDRDSVVSVVSSVVSNVCSNPVSNVVSVQWGKDFPDNVCVVPDRSRIHIDGHDPDLVVLQVVLVCSLCNSAVVSLVVSVVSLVSSCCRLVHDDDPPDDCVVVVSVVSVLVSVLSVVLSVLQNVLQVLVSVLSNCCRNVVPDPDPVCVVVNSVSNSSSVSSNSSSSSVSSVSCLVRPPSSVVSVCCVPPPVHD/DVVVVCCVVVPCQPPPVLVVLVVLLVVLLVLLVVLLVLLLCLCVVDPVNLFLLSLLVNQLSVLLNLCSVQQSVQLSCCLNVVAGDPDWVVLLVNQLSNQLSLQSNLLSLLVSLVLLLCVQVVNPDDDRDSVVSVVSSVVSSVCSNPVSNVVSVQWGWDPVPIDTDGHDPDLVVLQVVLVCSLCNSAVVSLVVSVVSLVSSCCRLVHDDDCPDPVNVVSVVSVLVSVLSVVLSVLQNVLQVLQSVLSNCCRNVVPPPDPVCVVVNSVSNSSSVSSNSSSSSVSSVSCLVSPPSSVVSVCCCVPPVVVPVVVD

Organism: Homo sapiens (NCBI:txid9606)

Solvent-accessible surface area: 32509 Å² total; per-residue (Å²): 169,53,193,78,8,73,38,30,0,80,56,12,63,78,64,0,46,69,11,1,68,19,0,30,47,6,6,181,125,36,147,83,0,89,62,20,10,14,40,5,0,28,1,1,2,88,0,3,42,32,4,0,43,80,1,4,49,2,21,29,66,52,9,58,59,90,5,14,55,58,12,132,75,71,0,70,66,17,23,38,33,31,20,0,3,19,2,0,1,2,42,0,2,25,50,1,3,29,21,34,15,14,19,9,20,76,78,179,118,56,152,55,51,31,209,121,3,88,36,34,22,82,25,5,49,10,32,0,46,15,32,4,45,23,13,18,67,25,14,51,16,56,28,95,79,99,124,54,50,108,189,53,125,47,89,12,54,32,64,28,154,65,115,75,109,105,35,14,83,77,39,4,34,15,39,40,14,46,9,18,57,12,15,17,30,53,4,61,92,16,10,112,75,0,93,155,118,4,93,29,232,145,129,120,82,69,89,89,111,60,149,100,59,156,56,51,64,146,46,2,114,7,0,49,49,0,14,106,36,2,23,103,13,12,80,38,51,18,56,20,33,22,52,77,46,31,134,34,82,58,187,121,89,108,66,165,150,71,31,72,49,42,36,4,100,0,49,59,28,8,9,15,1,3,7,23,2,6,84,19,0,37,141,50,18,41,103,2,101,111,38,11,146,17,8,111,63,198,111,97,153,140,119,153,114,84,114,65,86,146,84,100,43,52,58,141,70,105,7,158,93,27,43,60,35,0,77,57,11,62,79,64,0,47,64,11,1,68,17,0,27,71,6,3,158,158,33,147,64,0,101,63,19,10,15,34,6,0,30,1,2,1,86,0,3,43,31,3,0,43,77,1,4,49,2,23,25,61,51,24,40,59,89,16,17,105,68,36,130,77,70,0,70,66,15,23,37,33,34,17,0,2,17,2,0,0,1,40,0,2,26,51,1,4,29,23,34,16,16,18,8,20,75,76,180,120,58,157,54,52,31,188,114,3,68,45,34,22,90,26,5,49,10,33,0,43,16,31,4,42,23,14,19,67,24,14,52,13,60,86,163,204,32,60,27,60,27,154,66,118,72,110,106,34,14,81,77,41,4,33,17,38,40,13,46,8,20,55,13,15,15,30,54,4,60,90,16,11,124,76,0,95,161,125,7,91,40,295,149,64,95,143,42,77,121,11,137,83,63,132,38,58,61,145,47,2,116,7,0,47,48,0,13,106,36,2,24,103,11,11,79,38,51,17,57,22,32,21,51,74,47,28,136,35,85,59,203,102,86,70,78,93,58,60,21,106,58,41,34,23,108,0,50,62,30,7,7,16,2,3,7,23,2,6,85,19,1,35,142,53,20,41,102,2,101,111,33,11,148,33,8,118,79,167,157,76,62,40,129,88,92,114

Nearest PDB structures (foldseek):
  6tod-assembly2_B  TM=1.003E+00  e=1.020E-41  Homo sapiens
  7sqo-assembly1_R  TM=8.990E-01  e=7.550E-26  Homo sapiens
  6j20-assembly1_A  TM=8.892E-01  e=3.871E-14  Homo sapiens
  6hll-assembly1_A  TM=8.516E-01  e=3.293E-12  Homo sapiens
  7vgx-assembly1_R  TM=8.605E-01  e=1.849E-11  Homo sapiens

Radius of gyration: 27.15 Å; Cα contacts (8 Å, |Δi|>4): 699; chains: 2; bounding box: 66×82×65 Å